Protein 5OVU (pdb70)

Sequence (371 aa):
TTCVVVRKGDEVAIGADALVTFGDTRLSRERNQKVIPVGDSFVGLAGTTAHFPVMRSLLTGMGEECRLHTRDDVFRTFLKVHEKLKNEYFINTKEDEDDPYEESSQIVCLIANSGGIFGVYSYREVFSFDRFWGIGSGRNYALGAMHAVYDRTDLDAGAIARIGVEAGIEFDKSSAAPIDVHTVRLQTTCVVVRKGDEVAIGADALVTFGDTRLSRANQKVIPVGDSFVGLAGTTAHFPVMRSLLTGMGEECRLHTRDDVFRTFLKVHEKLKNEYFINTKEDEDDPYESSQIVCLIANSGGIFGVYSYREVFSFDRFWGIGSGRNYALGAMHAVYDRTDLDAGAIARIGVEAGIEFDKSSAAPIDVHTVRLQ

Solvent-accessible surface area: 18346 Å² total; per-residue (Å²): 26,0,0,0,0,0,86,47,72,110,40,0,0,1,0,0,0,25,23,5,36,118,61,158,99,148,44,96,152,106,116,20,52,2,2,0,62,7,79,98,3,37,0,0,6,21,56,65,21,57,132,14,89,46,16,76,64,6,0,68,63,18,48,151,76,15,143,4,63,71,104,72,34,0,68,142,6,0,67,93,0,27,83,37,4,110,87,96,72,169,66,110,24,156,59,82,160,129,79,101,140,71,84,98,60,29,10,0,2,0,0,0,25,33,1,0,6,6,3,42,3,31,57,73,9,116,66,40,125,90,20,79,0,6,31,69,0,47,44,30,0,2,0,0,0,48,27,0,24,115,66,144,102,20,77,0,10,34,0,0,105,33,0,0,72,0,0,44,99,48,18,196,51,6,19,59,99,37,26,34,52,70,31,70,36,128,26,0,0,0,0,0,85,49,71,87,38,0,0,1,0,0,0,25,24,5,37,118,62,156,100,142,46,96,145,149,73,68,2,9,0,78,8,81,96,2,40,0,0,4,20,55,66,22,57,135,13,88,49,15,79,65,6,0,68,63,17,48,151,77,15,144,3,64,70,105,71,34,0,63,141,7,0,68,86,0,36,99,39,4,113,92,91,76,172,67,110,25,154,58,82,161,130,78,101,137,70,82,99,60,28,8,1,2,0,0,0,26,34,1,0,6,6,4,40,3,31,58,73,10,115,66,38,127,91,20,81,0,5,31,71,0,48,44,30,0,3,0,0,0,47,28,0,25,114,64,142,102,20,79,0,9,34,0,0,104,32,0,0,72,0,0,42,99,49,17,196,51,7,18,59,99,37,34,33,67,68,30,175,29,126

Organism: Cupriavidus metallidurans (strain ATCC 43123 / DSM 2839 / NBRC 102507 / CH34) (NCBI:txid266264)

Nearest PDB structures (foldseek):
  5ovu-assembly1_A  TM=1.005E+00  e=1.523E-40  Cupriavidus metallidurans
  5ovu-assembly1_B  TM=1.005E+00  e=1.021E-39  Cupriavidus metallidurans
  5ovt-assembly1_A  TM=9.001E-01  e=5.390E-18  Thiobacillus denitrificans
  5ovs-assembly1_J  TM=8.889E-01  e=6.889E-18  Thiobacillus denitrificans
  4g4e-assembly1_A  TM=7.510E-01  e=6.420E-10  Escherichia coli K-12

B-factor: mean 35.21, std 7.1, range [22.45, 69.29]

Foldseek 3Di:
DKWKWFDDDQKIKIKAFAWAADPPHTDDDPDRQQWADQPQKIKGFDDHPVPRPVVNCLRNVCHPQQDDLDQVSNQVNLVVVQVCCCPPVVDHQDDDPPDDDDLVQWTIWMDELSAIWTDGSSHDIDGDDGMAIHDDLGVQLVVQLVVCVPPPPDDNQRSRCSSLVRSCVPPPSGHDDMDMDMYGHD/DKWKWFDDDQKIKIKAFQWAADPPHTDDDPNQQWADQPQKIKGFDDHPVPRPVVNCLRNVCHPQQDDLDQVSNQVNLVVVQVCCCPPVVDHQDDDPPDDDDLRQWTIWMDELSAIWTDGSSHDIDGDDGMAIHDDLGVQLVVQLVVCVPPPPDDNQRSRCSSLVRSCVPPPSGHDDMDMDMYGHD

Radius of gyration: 23.6 Å; Cα contacts (8 Å, |Δi|>4): 826; chains: 2; bounding box: 42×42×74 Å

Secondary structure (DSSP, 8-state):
--EEEEEETTEEEEEE----EETTEE------SSEEEETTEEEEE-S-GGGHHHHHHHHHHHGGG---SSHHHHHHHHHHHHHHHHHTS-------TT----GGGEEEEEEETTEEEEEETTTEEEEESSEEEESTTHHHHHHHHHHHTT-TT--HHHHHHHHHHHHHHH-TT--SPPEEEEEE--/--EEEEEETTEEEEEE----EETTEE------SEEEETTEEEEE-S-GGGHHHHHHHHHHHGGG---SSHHHHHHHHHHHHHHHHHTS-------TT----GGGEEEEEEETTEEEEEETTTEEEEESSEEEESTTHHHHHHHHHHHTT-TT--HHHHHHHHHHHHHHH-TT--SPPEEEEEE--

Structure (mmCIF, N/CA/C/O backbone):
data_5OVU
#
_entry.id   5OVU
#
_cell.length_a   96.496
_cell.length_b   96.496
_cell.length_c   75.894
_cell.angle_alpha   90.00
_cell.angle_beta   90.00
_cell.angle_gamma   120.00
#
_symmetry.space_group_name_H-M   'P 6'
#
loop_
_entity.id
_entity.type
_entity.pdbx_description
1 polymer 'BETA-PROTEOBACTERIA PROTEASOME HOMOLOGUE'
2 non-polymer 'MALONATE ION'
3 water water
#
loop_
_atom_site.group_PDB
_atom_site.id
_atom_site.type_symbol
_atom_site.label_atom_id
_atom_site.label_alt_id
_atom_site.label_comp_id
_atom_site.label_asym_id
_atom_site.label_entity_id
_atom_site.label_seq_id
_atom_site.pdbx_PDB_ins_code
_atom_site.Cartn_x
_atom_site.Cartn_y
_atom_site.Cartn_z
_atom_site.occupancy
_atom_site.B_iso_or_equiv
_atom_site.auth_seq_id
_atom_site.auth_comp_id
_atom_site.auth_asym_id
_atom_site.auth_atom_id
_atom_site.pdbx_PDB_model_num
ATOM 1 N N . THR A 1 1 ? -12.324 -26.356 -10.167 1.00 30.14 1 THR A N 1
ATOM 2 C CA . THR A 1 1 ? -13.243 -26.957 -9.152 1.00 29.47 1 THR A CA 1
ATOM 3 C C . THR A 1 1 ? -14.707 -26.791 -9.558 1.00 28.56 1 THR A C 1
ATOM 4 O O . THR A 1 1 ? -15.101 -25.755 -10.102 1.00 28.30 1 THR A O 1
ATOM 8 N N . THR A 1 2 ? -15.495 -27.833 -9.304 1.00 27.78 2 THR A N 1
ATOM 9 C CA . THR A 1 2 ? -16.948 -27.753 -9.340 1.00 26.93 2 THR A CA 1
ATOM 10 C C . THR A 1 2 ? -17.467 -28.355 -8.039 1.00 26.87 2 THR A C 1
ATOM 11 O O . THR A 1 2 ? -17.293 -29.550 -7.796 1.00 27.81 2 THR A O 1
ATOM 15 N N . CYS A 1 3 ? -18.060 -27.513 -7.194 1.00 26.06 3 CYS A N 1
ATOM 16 C CA . CYS A 1 3 ? -18.687 -27.952 -5.951 1.00 26.05 3 CYS A CA 1
ATOM 17 C C . CYS A 1 3 ? -20.112 -27.417 -5.917 1.00 25.57 3 CYS A C 1
ATOM 18 O O . CYS A 1 3 ? -20.338 -26.238 -6.201 1.00 25.02 3 CYS A O 1
ATOM 21 N N . VAL A 1 4 ? -21.065 -28.281 -5.570 1.00 25.52 4 VAL A N 1
ATOM 22 C CA . VAL A 1 4 ? -22.479 -27.901 -5.525 1.00 25.30 4 VAL A CA 1
ATOM 23 C C . VAL A 1 4 ? -23.146 -28.363 -4.235 1.00 25.57 4 VAL A C 1
ATOM 24 O O . VAL A 1 4 ? -22.678 -29.295 -3.581 1.00 26.26 4 VAL A O 1
ATOM 28 N N . VAL A 1 5 ? -24.233 -27.688 -3.876 1.00 25.10 5 VAL A N 1
ATOM 29 C CA . VAL A 1 5 ? -25.105 -28.120 -2.792 1.00 25.95 5 VAL A CA 1
ATOM 30 C C . VAL A 1 5 ? -26.535 -28.131 -3.316 1.00 26.29 5 VAL A C 1
ATOM 31 O O . VAL A 1 5 ? -26.895 -27.309 -4.161 1.00 26.12 5 VAL A O 1
ATOM 35 N N . VAL A 1 6 ? -27.335 -29.075 -2.833 1.00 27.41 6 VAL A N 1
ATOM 36 C CA . VAL A 1 6 ? -28.714 -29.231 -3.292 1.00 28.12 6 VAL A CA 1
ATOM 37 C C . VAL A 1 6 ? -29.626 -29.496 -2.105 1.00 29.45 6 VAL A C 1
ATOM 38 O O . VAL A 1 6 ?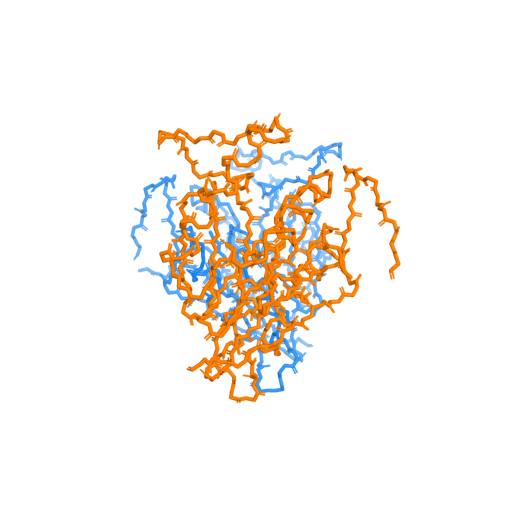 -29.214 -30.123 -1.126 1.00 30.05 6 VAL A O 1
ATOM 42 N N . ARG A 1 7 ? -30.858 -29.000 -2.198 1.00 29.99 7 ARG A N 1
ATOM 43 C CA . ARG A 1 7 ? -31.894 -29.268 -1.211 1.00 31.40 7 ARG A CA 1
ATOM 44 C C . ARG A 1 7 ? -33.188 -29.608 -1.942 1.00 31.92 7 ARG A C 1
ATOM 45 O O . ARG A 1 7 ? -33.621 -28.863 -2.820 1.00 31.50 7 ARG A O 1
ATOM 53 N N . LYS A 1 8 ? -33.791 -30.736 -1.581 1.00 32.93 8 LYS A N 1
ATOM 54 C CA . LYS A 1 8 ? -35.047 -31.171 -2.186 1.00 33.87 8 LYS A CA 1
ATOM 55 C C . LYS A 1 8 ? -35.744 -32.174 -1.274 1.00 35.49 8 LYS A C 1
ATOM 56 O O . LYS A 1 8 ? -35.165 -33.201 -0.921 1.00 36.12 8 LYS A O 1
ATOM 62 N N . GLY A 1 9 ? -36.983 -31.868 -0.893 1.00 36.65 9 GLY A N 1
ATOM 63 C CA . GLY A 1 9 ? -37.773 -32.745 -0.028 1.00 38.16 9 GLY A CA 1
ATOM 64 C C . GLY A 1 9 ? -37.237 -32.760 1.392 1.00 38.69 9 GLY A C 1
ATOM 65 O O . GLY A 1 9 ? -37.095 -31.710 2.019 1.00 38.14 9 GLY A O 1
ATOM 66 N N . ASP A 1 10 ? -36.920 -33.954 1.888 1.00 39.78 10 ASP A N 1
ATOM 67 C CA . ASP A 1 10 ? -36.379 -34.124 3.242 1.00 40.76 10 ASP A CA 1
ATOM 68 C C . ASP A 1 10 ? -34.862 -34.392 3.249 1.00 39.83 10 ASP A C 1
ATOM 69 O O . ASP A 1 10 ? -34.311 -34.821 4.264 1.00 40.05 10 ASP A O 1
ATOM 74 N N . GLU A 1 11 ? -34.197 -34.118 2.127 1.00 38.60 11 GLU A N 1
ATOM 75 C CA . GLU A 1 11 ? -32.778 -34.437 1.956 1.00 38.07 11 GLU A CA 1
ATOM 76 C C . GLU A 1 11 ? -32.001 -33.249 1.399 1.00 35.59 11 GLU A C 1
ATOM 77 O O . GLU A 1 11 ? -32.531 -32.464 0.616 1.00 34.69 11 GLU A O 1
ATOM 83 N N . VAL A 1 12 ? -30.743 -33.125 1.815 1.00 34.34 12 VAL A N 1
ATOM 84 C CA . VAL A 1 12 ? -29.795 -32.219 1.162 1.00 32.60 12 VAL A CA 1
ATOM 85 C C . VAL A 1 12 ? -28.603 -33.023 0.662 1.00 31.96 12 VAL A C 1
ATOM 86 O O . VAL A 1 12 ? -28.363 -34.140 1.119 1.00 32.24 12 VAL A O 1
ATOM 90 N N . ALA A 1 13 ? -27.858 -32.448 -0.275 1.00 30.95 13 ALA A N 1
ATOM 91 C CA . ALA A 1 13 ? -26.672 -33.099 -0.810 1.00 30.44 13 ALA A CA 1
ATOM 92 C C . ALA A 1 13 ? -25.566 -32.089 -1.078 1.00 29.49 13 ALA A C 1
ATOM 93 O O . ALA A 1 13 ? -25.835 -30.919 -1.349 1.00 28.82 13 ALA A O 1
ATOM 95 N N . ILE A 1 14 ? -24.323 -32.556 -0.989 1.00 29.47 14 ILE A N 1
ATOM 96 C CA . ILE A 1 14 ? -23.162 -31.779 -1.409 1.00 28.97 14 ILE A CA 1
ATOM 97 C C . ILE A 1 14 ? -22.343 -32.629 -2.379 1.00 28.91 14 ILE A C 1
ATOM 98 O O . ILE A 1 14 ? -22.113 -33.813 -2.133 1.00 29.43 14 ILE A O 1
ATOM 103 N N . GLY A 1 15 ? -21.930 -32.024 -3.489 1.00 28.26 15 GLY A N 1
ATOM 104 C CA . GLY A 1 15 ? -21.171 -32.724 -4.524 1.00 28.24 15 GLY A CA 1
ATOM 105 C C . GLY A 1 15 ? -19.928 -31.951 -4.919 1.00 27.57 15 GLY A C 1
ATOM 106 O O . GLY A 1 15 ? -19.956 -30.725 -4.976 1.00 26.82 15 GLY A O 1
ATOM 107 N N . ALA A 1 16 ? -18.841 -32.670 -5.196 1.00 27.96 16 ALA A N 1
ATOM 108 C CA . ALA A 1 16 ? -17.581 -32.053 -5.610 1.00 27.92 16 ALA A CA 1
ATOM 109 C C . ALA A 1 16 ? -16.781 -32.943 -6.558 1.00 28.45 16 ALA A C 1
ATOM 110 O O . ALA A 1 16 ? -16.917 -34.169 -6.539 1.00 29.31 16 ALA A O 1
ATOM 112 N N . ASP A 1 17 ? -15.950 -32.311 -7.385 1.00 28.18 17 ASP A N 1
ATOM 113 C CA . ASP A 1 17 ? -14.998 -33.027 -8.234 1.00 28.81 17 ASP A CA 1
ATOM 114 C C . ASP A 1 17 ? -13.732 -33.335 -7.427 1.00 29.23 17 ASP A C 1
ATOM 115 O O . ASP A 1 17 ? -13.649 -32.999 -6.241 1.00 29.08 17 ASP A O 1
ATOM 120 N N . ALA A 1 18 ? -12.749 -33.965 -8.066 1.00 30.12 18 ALA A N 1
ATOM 121 C CA . ALA A 1 18 ? -11.546 -34.429 -7.363 1.00 30.81 18 ALA A CA 1
ATOM 122 C C . ALA A 1 18 ? -10.236 -33.739 -7.751 1.00 31.02 18 ALA A C 1
ATOM 123 O O . ALA A 1 18 ? -9.216 -33.974 -7.105 1.00 31.54 18 ALA A O 1
ATOM 125 N N . LEU A 1 19 ? -10.246 -32.898 -8.785 1.00 30.90 19 LEU A N 1
ATOM 126 C CA . LEU A 1 19 ? -9.000 -32.323 -9.296 1.00 31.68 19 LEU A CA 1
ATOM 127 C C . LEU A 1 19 ? -8.337 -31.393 -8.277 1.00 31.55 19 LEU A C 1
ATOM 128 O O . LEU A 1 19 ? -8.975 -30.481 -7.751 1.00 30.38 19 LEU A O 1
ATOM 133 N N . VAL A 1 20 ? -7.058 -31.643 -8.002 1.00 32.30 20 VAL A N 1
ATOM 134 C CA . VAL A 1 20 ? -6.254 -30.770 -7.143 1.00 32.43 20 VAL A CA 1
ATOM 135 C C . VAL A 1 20 ? -4.925 -30.470 -7.832 1.00 33.42 20 VAL A C 1
ATOM 136 O O . VAL A 1 20 ? -4.287 -31.367 -8.394 1.00 33.73 20 VAL A O 1
ATOM 140 N N . THR A 1 21 ? -4.528 -29.199 -7.807 1.00 33.25 21 THR A N 1
ATOM 141 C CA . THR A 1 21 ? -3.336 -28.746 -8.515 1.00 34.27 21 THR A CA 1
ATOM 142 C C . THR A 1 21 ? -2.532 -27.752 -7.682 1.00 34.41 21 THR A C 1
ATOM 143 O O . THR A 1 21 ? -3.083 -27.044 -6.843 1.00 33.66 21 THR A O 1
ATOM 147 N N . PHE A 1 22 ? -1.224 -27.728 -7.910 1.00 35.72 22 PHE A N 1
ATOM 148 C CA . PHE A 1 22 ? -0.380 -26.618 -7.486 1.00 36.40 22 PHE A CA 1
ATOM 149 C C . PHE A 1 22 ? -0.174 -25.760 -8.725 1.00 36.71 22 PHE A C 1
ATOM 150 O O . PHE A 1 22 ? 0.706 -26.037 -9.534 1.00 37.75 22 PHE A O 1
ATOM 158 N N . GLY A 1 23 ? -1.014 -24.741 -8.885 1.00 36.26 23 GLY A N 1
ATOM 159 C CA . GLY A 1 23 ? -1.001 -23.918 -10.089 1.00 36.77 23 GLY A CA 1
ATOM 160 C C . GLY A 1 23 ? -1.526 -24.702 -11.276 1.00 37.08 23 GLY A C 1
ATOM 161 O O . GLY A 1 23 ? -2.628 -25.250 -11.222 1.00 36.46 23 GLY A O 1
ATOM 162 N N . ASP A 1 24 ? -0.732 -24.765 -12.342 1.00 38.78 24 ASP A N 1
ATOM 163 C CA . ASP A 1 24 ? -1.093 -25.520 -13.546 1.00 39.76 24 ASP A CA 1
ATOM 164 C C . ASP A 1 24 ? -0.676 -26.993 -13.486 1.00 39.99 24 ASP A C 1
ATOM 165 O O . ASP A 1 24 ? -1.088 -27.776 -14.340 1.00 40.83 24 ASP A O 1
ATOM 170 N N . THR A 1 25 ? 0.140 -27.366 -12.498 1.00 39.69 25 THR A N 1
ATOM 171 C CA . THR A 1 25 ? 0.647 -28.737 -12.382 1.00 39.84 25 THR A CA 1
ATOM 172 C C . THR A 1 25 ? -0.275 -29.590 -11.512 1.00 39.05 25 THR A C 1
ATOM 173 O O . THR A 1 25 ? -0.500 -29.274 -10.345 1.00 37.60 25 THR A O 1
ATOM 177 N N . ARG A 1 26 ? -0.801 -30.669 -12.087 1.00 39.81 26 ARG A N 1
ATOM 178 C CA . ARG A 1 26 ? -1.703 -31.574 -11.366 1.00 40.54 26 ARG A CA 1
ATOM 179 C C . ARG A 1 26 ? -0.981 -32.378 -10.281 1.00 41.32 26 ARG A C 1
ATOM 180 O O . ARG A 1 26 ? 0.155 -32.815 -10.467 1.00 42.01 26 ARG A O 1
ATOM 188 N N . LEU A 1 27 ? -1.670 -32.563 -9.156 1.00 41.27 27 LEU A N 1
ATOM 189 C CA . LEU A 1 27 ? -1.190 -33.368 -8.038 1.00 42.40 27 LEU A CA 1
ATOM 190 C C . LEU A 1 27 ? -2.048 -34.631 -7.935 1.00 43.27 27 LEU A C 1
ATOM 191 O O . LEU A 1 27 ? -3.264 -34.540 -7.766 1.00 41.46 27 LEU A O 1
ATOM 196 N N . SER A 1 28 ? -1.415 -35.799 -8.045 1.00 45.99 28 SER A N 1
ATOM 197 C CA . SER A 1 28 ? -2.114 -37.082 -7.901 1.00 47.44 28 SER A CA 1
ATOM 198 C C . SER A 1 28 ? -2.266 -37.433 -6.421 1.00 48.65 28 SER A C 1
ATOM 199 O O . SER A 1 28 ? -1.337 -37.240 -5.635 1.00 49.18 28 SER A O 1
ATOM 202 N N . ARG A 1 29 ? -3.441 -37.939 -6.049 1.00 49.75 29 ARG A N 1
ATOM 203 C CA . ARG A 1 29 ? -3.759 -38.232 -4.648 1.00 50.62 29 ARG A CA 1
ATOM 204 C C . ARG A 1 29 ? -4.349 -39.631 -4.465 1.00 51.96 29 ARG A C 1
ATOM 205 O O . ARG A 1 29 ? -4.642 -40.327 -5.436 1.00 52.98 29 ARG A O 1
ATOM 213 N N . GLU A 1 32 ? -5.946 -41.963 -1.828 1.00 58.04 32 GLU A N 1
ATOM 214 C CA . GLU A 1 32 ? -6.510 -40.952 -0.941 1.00 57.12 32 GLU A CA 1
ATOM 215 C C . GLU A 1 32 ? -7.932 -40.562 -1.356 1.00 55.76 32 GLU A C 1
ATOM 216 O O . GLU A 1 32 ? -8.289 -40.630 -2.533 1.00 55.59 32 GLU A O 1
ATOM 218 N N . ARG A 1 33 ? -8.731 -40.152 -0.373 1.00 54.56 33 ARG A N 1
ATOM 219 C CA . ARG A 1 33 ? -10.108 -39.716 -0.598 1.00 52.58 33 ARG A CA 1
ATOM 220 C C . ARG A 1 33 ? -10.123 -38.248 -1.067 1.00 50.26 33 ARG A C 1
ATOM 221 O O . ARG A 1 33 ? -9.089 -37.571 -1.031 1.00 49.55 33 ARG A O 1
ATOM 229 N N . ASN A 1 34 ? -11.277 -37.779 -1.544 1.00 47.97 34 ASN A N 1
ATOM 230 C CA . ASN A 1 34 ? -11.466 -36.379 -1.945 1.00 45.84 34 ASN A CA 1
ATOM 231 C C . ASN A 1 34 ? -10.900 -35.388 -0.926 1.00 44.60 34 ASN A C 1
ATOM 232 O O . ASN A 1 34 ? -11.212 -35.461 0.264 1.00 44.75 34 ASN A O 1
ATOM 237 N N . GLN A 1 35 ? -10.078 -34.460 -1.408 1.00 43.19 35 GLN A N 1
ATOM 238 C CA . GLN A 1 35 ? -9.379 -33.510 -0.544 1.00 42.62 35 GLN A CA 1
ATOM 239 C C . GLN A 1 35 ? -10.180 -32.243 -0.241 1.00 40.72 35 GLN A C 1
ATOM 240 O O . GLN A 1 35 ? -10.004 -31.649 0.820 1.00 41.18 35 GLN A O 1
ATOM 246 N N . LYS A 1 36 ? -11.059 -31.833 -1.152 1.00 38.76 36 LYS A N 1
ATOM 247 C CA . LYS A 1 36 ? -11.754 -30.543 -1.015 1.00 37.54 36 LYS A CA 1
ATOM 248 C C . LYS A 1 36 ? -13.108 -30.593 -0.292 1.00 37.28 36 LYS A C 1
ATOM 249 O O . LYS A 1 36 ? -13.688 -29.540 -0.019 1.00 36.27 36 LYS A O 1
ATOM 255 N N . VAL A 1 37 ? -13.611 -31.791 0.010 1.00 37.86 37 VAL A N 1
ATOM 256 C CA . VAL A 1 37 ? -14.830 -31.933 0.815 1.00 38.24 37 VAL A CA 1
ATOM 257 C C . VAL A 1 37 ? -14.473 -32.511 2.184 1.00 39.22 37 VAL A C 1
ATOM 258 O O . VAL A 1 37 ? -13.901 -33.597 2.276 1.00 40.57 37 VAL A O 1
ATOM 262 N N . ILE A 1 38 ? -14.828 -31.781 3.240 1.00 38.99 38 ILE A N 1
ATOM 263 C CA . ILE A 1 38 ? -14.396 -32.104 4.598 1.00 40.02 38 ILE A CA 1
ATOM 264 C C . ILE A 1 38 ? -15.596 -32.416 5.488 1.00 39.96 38 ILE A C 1
ATOM 265 O O . ILE A 1 38 ? -16.545 -31.635 5.530 1.00 39.39 38 ILE A O 1
ATOM 270 N N . PRO A 1 39 ? -15.557 -33.555 6.208 1.00 40.70 39 PRO A N 1
ATOM 271 C CA . PRO A 1 39 ? -16.542 -33.771 7.265 1.00 41.03 39 PRO A CA 1
ATOM 272 C C . PRO A 1 39 ? -16.174 -32.983 8.526 1.00 40.96 39 PRO A C 1
ATOM 273 O O . PRO A 1 39 ? -15.076 -33.149 9.061 1.00 41.26 39 PRO A O 1
ATOM 277 N N . VAL A 1 40 ? -17.082 -32.118 8.970 1.00 40.35 40 VAL A N 1
ATOM 278 C CA . VAL A 1 40 ? -16.884 -31.296 10.164 1.00 40.23 40 VAL A CA 1
ATOM 279 C C . VAL A 1 40 ? -18.047 -31.561 11.112 1.00 40.87 40 VAL A C 1
ATOM 280 O O . VAL A 1 40 ? -19.122 -30.973 10.969 1.00 40.51 40 VAL A O 1
ATOM 284 N N . GLY A 1 41 ? -17.829 -32.452 12.074 1.00 42.01 41 GLY A N 1
ATOM 285 C CA . GLY A 1 41 ? -18.909 -32.934 12.928 1.00 42.83 41 GLY A CA 1
ATOM 286 C C . GLY A 1 41 ? -19.863 -33.767 12.094 1.00 42.34 41 GLY A C 1
ATOM 287 O O . GLY A 1 41 ? -19.465 -34.787 11.534 1.00 42.43 41 GLY A O 1
ATOM 288 N N . ASP A 1 42 ? -21.115 -33.322 11.995 1.00 41.82 42 ASP A N 1
ATOM 289 C CA . ASP A 1 42 ? -22.117 -33.987 11.151 1.00 41.44 42 ASP A CA 1
ATOM 290 C C . ASP A 1 42 ? -22.513 -33.130 9.939 1.00 39.41 42 ASP A C 1
ATOM 291 O O . ASP A 1 42 ? -23.560 -33.356 9.324 1.00 38.88 42 ASP A O 1
ATOM 296 N N . SER A 1 43 ? -21.667 -32.153 9.606 1.00 37.64 43 SER A N 1
ATOM 297 C CA . SER A 1 43 ? -21.817 -31.354 8.395 1.00 36.00 43 SER A CA 1
ATOM 298 C C . SER A 1 43 ? -20.750 -31.749 7.382 1.00 35.01 43 SER A C 1
ATOM 299 O O . SER A 1 43 ? -19.769 -32.413 7.726 1.00 35.49 43 SER A O 1
ATOM 302 N N . PHE A 1 44 ? -20.947 -31.335 6.133 1.00 33.42 44 PHE A N 1
ATOM 303 C CA . PHE A 1 44 ? -19.935 -31.483 5.094 1.00 32.46 44 PHE A CA 1
ATOM 304 C C . PHE A 1 44 ? -19.617 -30.105 4.512 1.00 31.28 44 PHE A C 1
ATOM 305 O O . PHE A 1 44 ? -20.530 -29.351 4.176 1.00 30.65 44 PHE A O 1
ATOM 313 N N . VAL A 1 45 ? -18.328 -29.781 4.409 1.00 30.53 45 VAL A N 1
ATOM 314 C CA . VAL A 1 45 ? -17.881 -28.463 3.945 1.00 29.78 45 VAL A CA 1
ATOM 315 C C . VAL A 1 45 ? -17.015 -28.617 2.696 1.00 29.32 45 VAL A C 1
ATOM 316 O O . VAL A 1 45 ? -16.036 -29.367 2.709 1.00 29.92 45 VAL A O 1
ATOM 320 N N . GLY A 1 46 ? -17.381 -27.912 1.625 1.00 28.31 46 GLY A N 1
ATOM 321 C CA . GLY A 1 46 ? -16.643 -27.960 0.360 1.00 27.92 46 GLY A CA 1
ATOM 322 C C . GLY A 1 46 ? -15.836 -26.693 0.156 1.00 27.66 46 GLY A C 1
ATOM 323 O O . GLY A 1 46 ? -16.403 -25.610 0.092 1.00 27.43 46 GLY A O 1
ATOM 324 N N . LEU A 1 47 ? -14.517 -26.827 0.039 1.00 28.36 47 LEU A N 1
ATOM 325 C CA . LEU A 1 47 ? -13.614 -25.668 0.027 1.00 28.39 47 LEU A CA 1
ATOM 326 C C . LEU A 1 47 ? -13.379 -25.085 -1.361 1.00 28.25 47 LEU A C 1
ATOM 327 O O . LEU A 1 47 ? -13.024 -25.804 -2.296 1.00 28.55 47 LEU A O 1
ATOM 332 N N . ALA A 1 48 ? -13.557 -23.769 -1.474 1.00 28.14 48 ALA A N 1
ATOM 333 C CA . ALA A 1 48 ? -13.243 -23.035 -2.697 1.00 27.87 48 ALA A CA 1
ATOM 334 C C . ALA A 1 48 ? -11.757 -22.677 -2.722 1.00 28.21 48 ALA A C 1
ATOM 335 O O . ALA A 1 48 ? -11.078 -22.754 -1.700 1.00 28.68 48 ALA A O 1
ATOM 337 N N . GLY A 1 49 ? -11.262 -22.290 -3.893 1.00 28.21 49 GLY A N 1
ATOM 338 C CA . GLY A 1 49 ? -9.909 -21.751 -4.027 1.00 28.94 49 GLY A CA 1
ATOM 339 C C . GLY A 1 49 ? -8.808 -22.783 -4.206 1.00 29.79 49 GLY A C 1
ATOM 340 O O . GLY A 1 49 ? -9.069 -23.980 -4.367 1.00 29.77 49 GLY A O 1
ATOM 341 N N . THR A 1 50 ? -7.570 -22.297 -4.166 1.00 30.24 50 THR A N 1
ATOM 342 C CA . THR A 1 50 ? -6.386 -23.102 -4.469 1.00 31.03 50 THR A CA 1
ATOM 343 C C . THR A 1 50 ? -6.116 -24.216 -3.452 1.00 31.07 50 THR A C 1
ATOM 344 O O . THR A 1 50 ? -6.357 -24.051 -2.254 1.00 30.59 50 THR A O 1
ATOM 348 N N . THR A 1 51 ? -5.596 -25.341 -3.948 1.00 31.24 51 THR A N 1
ATOM 349 C CA . THR A 1 51 ? -5.221 -26.484 -3.108 1.00 31.70 51 THR A CA 1
ATOM 350 C C . THR A 1 51 ? -4.195 -26.102 -2.039 1.00 32.09 51 THR A C 1
ATOM 351 O O . THR A 1 51 ? -4.203 -26.662 -0.940 1.00 32.08 51 THR A O 1
ATOM 355 N N . ALA A 1 52 ? -3.326 -25.143 -2.364 1.00 31.91 52 ALA A N 1
ATOM 356 C CA . ALA A 1 52 ? -2.281 -24.682 -1.452 1.00 32.41 52 ALA A CA 1
ATOM 357 C C . ALA A 1 52 ? -2.799 -24.202 -0.090 1.00 32.13 52 ALA A C 1
ATOM 358 O O . ALA A 1 52 ? -2.075 -24.287 0.896 1.00 32.81 52 ALA A O 1
ATOM 360 N N . HIS A 1 53 ? -4.037 -23.709 -0.031 1.00 31.39 53 HIS A N 1
ATOM 361 C CA . HIS A 1 53 ? -4.617 -23.220 1.228 1.00 31.42 53 HIS A CA 1
ATOM 362 C C . HIS A 1 53 ? -5.558 -24.206 1.946 1.00 30.85 53 HIS A C 1
ATOM 363 O O . HIS A 1 53 ? -6.186 -23.848 2.943 1.00 30.70 53 HIS A O 1
ATOM 370 N N . PHE A 1 54 ? -5.641 -25.442 1.459 1.00 30.69 54 PHE A N 1
ATOM 371 C CA . PHE A 1 54 ? -6.509 -26.463 2.068 1.00 30.47 54 PHE A CA 1
ATOM 372 C C . PHE A 1 54 ? -6.050 -26.947 3.456 1.00 30.98 54 PHE A C 1
ATOM 373 O O . PHE A 1 54 ? -6.880 -27.084 4.354 1.00 30.91 54 PHE A O 1
ATOM 381 N N . PRO A 1 55 ? -4.740 -27.215 3.640 1.00 31.88 55 PRO A N 1
ATOM 382 C CA . PRO A 1 55 ? -4.298 -27.837 4.902 1.00 32.87 55 PRO A CA 1
ATOM 383 C C . PRO A 1 55 ? -4.648 -27.073 6.187 1.00 32.98 55 PRO A C 1
ATOM 384 O O . PRO A 1 55 ? -5.094 -27.688 7.157 1.00 33.50 55 PRO A O 1
ATOM 388 N N . VAL A 1 56 ? -4.451 -25.757 6.195 1.00 32.38 56 VAL A N 1
ATOM 389 C CA . VAL A 1 56 ? -4.788 -24.948 7.369 1.00 32.79 56 VAL A CA 1
ATOM 390 C C . VAL A 1 56 ? -6.300 -24.965 7.628 1.00 32.22 56 VAL A C 1
ATOM 391 O O . VAL A 1 56 ? -6.730 -25.143 8.766 1.00 32.36 56 VAL A O 1
ATOM 395 N N . MET A 1 57 ? -7.095 -24.795 6.573 1.00 31.92 57 MET A N 1
ATOM 396 C CA . MET A 1 57 ? -8.557 -24.804 6.693 1.00 32.12 57 MET A CA 1
ATOM 397 C C . MET A 1 57 ? -9.106 -26.142 7.195 1.00 32.60 57 MET A C 1
ATOM 398 O O . MET A 1 57 ? -10.004 -26.164 8.038 1.00 32.41 57 MET A O 1
ATOM 403 N N . ARG A 1 58 ? -8.571 -27.247 6.679 1.00 32.94 58 ARG A N 1
ATOM 404 C CA . ARG A 1 58 ? -8.961 -28.581 7.139 1.00 34.11 58 ARG A CA 1
ATOM 405 C C . ARG A 1 58 ? -8.603 -28.765 8.610 1.00 34.92 58 ARG A C 1
ATOM 406 O O . ARG A 1 58 ? -9.408 -29.277 9.390 1.00 35.03 58 ARG A O 1
ATOM 414 N N . SER A 1 59 ? -7.388 -28.354 8.971 1.00 35.06 59 SER A N 1
ATOM 415 C CA . SER A 1 59 ? -6.885 -28.480 10.339 1.00 36.13 59 SER A CA 1
ATOM 416 C C . SER A 1 59 ? -7.683 -27.633 11.337 1.00 36.10 59 SER A C 1
ATOM 417 O O . SER A 1 59 ? -7.928 -28.058 12.466 1.00 36.73 59 SER A O 1
ATOM 420 N N . LEU A 1 60 ? -8.085 -26.441 10.907 1.00 35.47 60 LEU A N 1
ATOM 421 C CA . LEU A 1 60 ? -8.822 -25.504 11.754 1.00 35.65 60 LEU A CA 1
ATOM 422 C C . LEU A 1 60 ? -10.253 -25.984 12.011 1.00 35.62 60 LEU A C 1
ATOM 423 O O . LEU A 1 60 ? -10.693 -26.060 13.158 1.00 36.37 60 LEU A O 1
ATOM 428 N N . LEU A 1 61 ? -10.970 -26.307 10.939 1.00 34.92 61 LEU A N 1
ATOM 429 C CA . LEU A 1 61 ? -12.379 -26.694 11.036 1.00 35.50 61 LEU A CA 1
ATOM 430 C C . LEU A 1 61 ? -12.595 -28.020 11.769 1.00 37.21 61 LEU A C 1
ATOM 431 O O . LEU A 1 61 ? -13.522 -28.138 12.571 1.00 37.62 61 LEU A O 1
ATOM 436 N N . THR A 1 62 ? -11.749 -29.011 11.488 1.00 38.49 62 THR A N 1
ATOM 437 C CA . THR A 1 62 ? -11.871 -30.334 12.114 1.00 40.32 62 THR A CA 1
ATOM 438 C C . THR A 1 62 ? -11.397 -30.334 13.572 1.00 42.08 62 THR A C 1
ATOM 439 O O . THR A 1 62 ? -11.823 -31.173 14.363 1.00 43.09 62 THR A O 1
ATOM 443 N N . GLY A 1 63 ? -10.521 -29.393 13.920 1.00 42.91 63 GLY A N 1
ATOM 444 C CA . GLY A 1 63 ? -10.027 -29.255 15.288 1.00 45.18 63 GLY A CA 1
ATOM 445 C C . GLY A 1 63 ? -10.984 -28.542 16.228 1.00 46.79 63 GLY A C 1
ATOM 446 O O . GLY A 1 63 ? -10.921 -28.739 17.441 1.00 48.13 63 GLY A O 1
ATOM 447 N N . MET A 1 64 ? -11.864 -27.707 15.674 1.00 47.50 64 MET A N 1
ATOM 448 C CA . MET A 1 64 ? -12.816 -26.928 16.474 1.00 49.04 64 MET A CA 1
ATOM 449 C C . MET A 1 64 ? -13.745 -27.814 17.298 1.00 50.96 64 MET A C 1
ATOM 450 O O . MET A 1 64 ? -13.854 -27.647 18.511 1.00 52.59 64 MET A O 1
ATOM 455 N N . GLY A 1 65 ? -14.421 -28.743 16.630 1.00 51.73 65 GLY A N 1
ATOM 456 C CA . GLY A 1 65 ? -15.302 -29.691 17.308 1.00 53.67 65 GLY A CA 1
ATOM 457 C C . GLY A 1 65 ? -16.636 -29.087 17.705 1.00 54.45 65 GLY A C 1
ATOM 458 O O . GLY A 1 65 ? -17.485 -28.832 16.850 1.00 53.87 65 GLY A O 1
ATOM 459 N N . GLU A 1 66 ? -16.814 -28.853 19.004 1.00 56.24 66 GLU A N 1
ATOM 460 C CA . GLU A 1 66 ? -18.095 -28.406 19.551 1.00 57.57 66 GLU A CA 1
ATOM 461 C C . GLU A 1 66 ? -18.395 -26.935 19.263 1.00 56.65 66 GLU A C 1
ATOM 462 O O . GLU A 1 66 ? -19.552 -26.567 19.064 1.00 56.74 66 GLU A O 1
ATOM 468 N N . GLU A 1 67 ? -17.360 -26.098 19.244 1.00 56.47 67 GLU A N 1
ATOM 469 C CA . GLU A 1 67 ? -17.531 -24.670 18.955 1.00 55.98 67 GLU A CA 1
ATOM 470 C C . GLU A 1 67 ? -17.772 -24.365 17.467 1.00 53.91 67 GLU A C 1
ATOM 471 O O . GLU A 1 67 ? -17.988 -23.208 17.103 1.00 53.32 67 GLU A O 1
ATOM 477 N N . CYS A 1 68 ? -17.725 -25.393 16.618 1.00 52.76 68 CYS A N 1
ATOM 478 C CA . CYS A 1 68 ? -18.072 -25.259 15.204 1.00 50.84 68 CYS A CA 1
ATOM 479 C C . CYS A 1 68 ? -19.525 -25.681 14.982 1.00 50.61 68 CYS A C 1
ATOM 480 O O . CYS A 1 68 ? -19.809 -26.849 14.706 1.00 51.46 68 CYS A O 1
ATOM 483 N N . ARG A 1 69 ? -20.436 -24.717 15.111 1.00 49.31 69 ARG A N 1
ATOM 484 C CA . ARG A 1 69 ? -21.872 -24.959 14.976 1.00 48.69 69 ARG A CA 1
ATOM 485 C C . ARG A 1 69 ? -22.365 -24.405 13.642 1.00 45.67 69 ARG A C 1
ATOM 486 O O . ARG A 1 69 ? -22.123 -23.240 13.324 1.00 44.96 69 ARG A O 1
ATOM 494 N N . LEU A 1 70 ? -23.061 -25.238 12.868 1.00 43.67 70 LEU A N 1
ATOM 495 C CA . LEU A 1 70 ? -23.355 -24.926 11.466 1.00 41.28 70 LEU A CA 1
ATOM 496 C C . LEU A 1 70 ? -24.807 -25.151 11.010 1.00 40.76 70 LEU A C 1
ATOM 497 O O . LEU A 1 70 ? -25.094 -25.041 9.816 1.00 39.66 70 LEU A O 1
ATOM 502 N N . HIS A 1 71 ? -25.724 -25.440 11.931 1.00 41.11 71 HIS A N 1
ATOM 503 C CA . HIS A 1 71 ? -27.077 -25.869 11.539 1.00 41.45 71 HIS A CA 1
ATOM 504 C C . HIS A 1 71 ? -28.082 -24.733 11.299 1.00 40.59 71 HIS A C 1
ATOM 505 O O . HIS A 1 71 ? -29.214 -24.992 10.894 1.00 40.53 71 HIS A O 1
ATOM 512 N N . THR A 1 72 ? -27.670 -23.490 11.540 1.00 39.67 72 THR A N 1
ATOM 513 C CA . THR A 1 72 ? -28.473 -22.318 11.179 1.00 39.20 72 THR A CA 1
ATOM 514 C C . THR A 1 72 ? -27.584 -21.227 10.586 1.00 38.22 72 THR A C 1
ATOM 515 O O . THR A 1 72 ? -26.366 -21.240 10.764 1.00 36.86 72 THR A O 1
ATOM 519 N N . ARG A 1 73 ? -28.213 -20.285 9.887 1.00 38.26 73 ARG A N 1
ATOM 520 C CA . ARG A 1 73 ? -27.504 -19.184 9.225 1.00 37.90 73 ARG A CA 1
ATOM 521 C C . ARG A 1 73 ? -26.699 -18.354 10.230 1.00 37.78 73 ARG A C 1
ATOM 522 O O . ARG A 1 73 ? -25.538 -18.029 9.984 1.00 36.90 73 ARG A O 1
ATOM 530 N N . ASP A 1 74 ? -27.319 -18.029 11.363 1.00 38.60 74 ASP A N 1
ATOM 531 C CA . ASP A 1 74 ? -26.647 -17.284 12.432 1.00 39.21 74 ASP A CA 1
ATOM 532 C C . ASP A 1 74 ? -25.487 -18.067 13.054 1.00 38.40 74 ASP A C 1
ATOM 533 O O . ASP A 1 74 ? -24.449 -17.488 13.367 1.00 37.80 74 ASP A O 1
ATOM 538 N N . ASP A 1 75 ? -25.672 -19.371 13.251 1.00 37.96 75 ASP A N 1
ATOM 539 C CA . ASP A 1 75 ? -24.611 -20.217 13.803 1.00 37.98 75 ASP A CA 1
ATOM 540 C C . ASP A 1 75 ? -23.412 -20.287 12.862 1.00 36.01 75 ASP A C 1
ATOM 541 O O . ASP A 1 75 ? -22.272 -20.127 13.295 1.00 35.90 75 ASP A O 1
ATOM 546 N N . VAL A 1 76 ? -23.678 -20.524 11.579 1.00 34.35 76 VAL A N 1
ATOM 547 C CA . VAL A 1 76 ? -22.623 -20.564 10.567 1.00 32.72 76 VAL A CA 1
ATOM 548 C C . VAL A 1 76 ? -21.893 -19.222 10.554 1.00 32.42 76 VAL A C 1
ATOM 549 O O . VAL A 1 76 ? -20.667 -19.175 10.499 1.00 32.06 76 VAL A O 1
ATOM 553 N N . PHE A 1 77 ? -22.660 -18.138 10.627 1.00 32.89 77 PHE A N 1
ATOM 554 C CA . PHE A 1 77 ? -22.107 -16.786 10.667 1.00 32.89 77 PHE A CA 1
ATOM 555 C C . PHE A 1 77 ? -21.156 -16.572 11.851 1.00 33.20 77 PHE A C 1
ATOM 556 O O . PHE A 1 77 ? -20.010 -16.162 11.658 1.00 32.82 77 PHE A O 1
ATOM 564 N N . ARG A 1 78 ? -21.621 -16.854 13.064 1.00 34.03 78 ARG A N 1
ATOM 565 C CA . ARG A 1 78 ? -20.787 -16.680 14.257 1.00 34.76 78 ARG A CA 1
ATOM 566 C C . ARG A 1 78 ? -19.576 -17.620 14.261 1.00 34.06 78 ARG A C 1
ATOM 567 O O . ARG A 1 78 ? -18.493 -17.243 14.718 1.00 33.77 78 ARG A O 1
ATOM 575 N N . THR A 1 79 ? -19.760 -18.835 13.745 1.00 32.90 79 THR A N 1
ATOM 576 C CA . THR A 1 79 ? -18.677 -19.817 13.666 1.00 32.32 79 THR A CA 1
ATOM 577 C C . THR A 1 79 ? -17.538 -19.331 12.769 1.00 31.42 79 THR A C 1
ATOM 578 O O . THR A 1 79 ? -16.374 -19.413 13.150 1.00 31.45 79 THR A O 1
ATOM 582 N N . PHE A 1 80 ? -17.878 -18.819 11.589 1.00 30.59 80 PHE A N 1
ATOM 583 C CA . PHE A 1 80 ? -16.860 -18.367 10.640 1.00 30.28 80 PHE A CA 1
ATOM 584 C C . PHE A 1 80 ? -16.234 -17.011 10.993 1.00 30.74 80 PHE A C 1
ATOM 585 O O . PHE A 1 80 ? -15.125 -16.721 10.551 1.00 30.30 8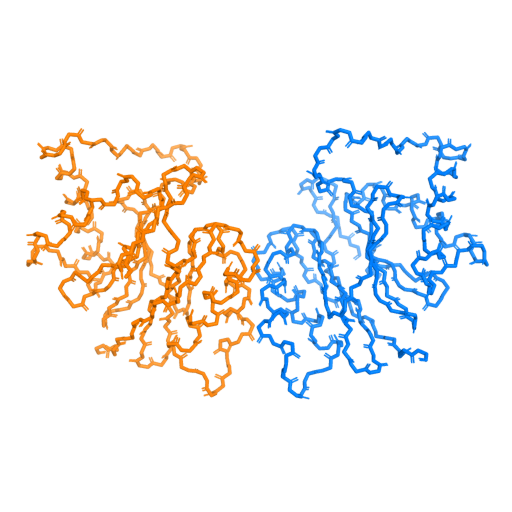0 PHE A O 1
ATOM 593 N N . LEU A 1 81 ? -16.920 -16.198 11.797 1.00 31.78 81 LEU A N 1
ATOM 594 C CA . LEU A 1 81 ? -16.276 -15.042 12.430 1.00 33.06 81 LEU A CA 1
ATOM 595 C C . LEU A 1 81 ? -15.133 -15.520 13.326 1.00 33.76 81 LEU A C 1
ATOM 596 O O . LEU A 1 81 ? -14.076 -14.887 13.390 1.00 34.14 81 LEU A O 1
ATOM 601 N N . LYS A 1 82 ? -15.364 -16.631 14.023 1.00 33.93 82 LYS A N 1
ATOM 602 C CA . LYS A 1 82 ? -14.357 -17.231 14.896 1.00 34.75 82 LYS A CA 1
ATOM 603 C C . LYS A 1 82 ? -13.226 -17.869 14.081 1.00 33.53 82 LYS A C 1
ATOM 604 O O . LYS A 1 82 ? -12.070 -17.848 14.503 1.00 33.73 82 LYS A O 1
ATOM 610 N N . VAL A 1 83 ? -13.568 -18.437 12.924 1.00 32.03 83 VAL A N 1
ATOM 611 C CA . VAL A 1 83 ? -12.572 -18.975 11.992 1.00 31.21 83 VAL A CA 1
ATOM 612 C C . VAL A 1 83 ? -11.635 -17.858 11.520 1.00 31.03 83 VAL A C 1
ATOM 613 O O . VAL A 1 83 ? -10.420 -18.045 11.482 1.00 30.96 83 VAL A O 1
ATOM 617 N N . HIS A 1 84 ? -12.205 -16.704 11.173 1.00 30.93 84 HIS A N 1
ATOM 618 C CA . HIS A 1 84 ? -11.416 -15.518 10.804 1.00 31.51 84 HIS A CA 1
ATOM 619 C C . HIS A 1 84 ? -10.421 -15.113 11.903 1.00 32.55 84 HIS A C 1
ATOM 620 O O . HIS A 1 84 ? -9.253 -14.852 11.620 1.00 32.38 84 HIS A O 1
ATOM 627 N N . GLU A 1 85 ? -10.888 -15.065 13.148 1.00 33.57 85 GLU A N 1
ATOM 628 C CA . GLU A 1 85 ? -10.034 -14.688 14.277 1.00 35.18 85 GLU A CA 1
ATOM 629 C C . GLU A 1 85 ? -8.916 -15.699 14.542 1.00 35.27 85 GLU A C 1
ATOM 630 O O . GLU A 1 85 ? -7.778 -15.309 14.803 1.00 35.44 85 GLU A O 1
ATOM 636 N N . LYS A 1 86 ? -9.245 -16.988 14.470 1.00 34.81 86 LYS A N 1
ATOM 637 C CA . LYS A 1 86 ? -8.249 -18.053 14.627 1.00 35.08 86 LYS A CA 1
ATOM 638 C C . LYS A 1 86 ? -7.171 -18.000 13.542 1.00 34.15 86 LYS A C 1
ATOM 639 O O . LYS A 1 86 ? -5.986 -18.137 13.844 1.00 34.67 86 LYS A O 1
ATOM 645 N N . LEU A 1 87 ? -7.580 -17.799 12.291 1.00 32.70 87 LEU A N 1
ATOM 646 C CA . LEU A 1 87 ? -6.628 -17.646 11.186 1.00 32.34 87 LEU A CA 1
ATOM 647 C C . LEU A 1 87 ? -5.607 -16.542 11.461 1.00 33.20 87 LEU A C 1
ATOM 648 O O . LEU A 1 87 ? -4.418 -16.718 11.201 1.00 33.70 87 LEU A O 1
ATOM 653 N N . LYS A 1 88 ? -6.074 -15.417 11.995 1.00 33.80 88 LYS A N 1
ATOM 654 C CA . LYS A 1 88 ? -5.214 -14.264 12.283 1.00 35.13 88 LYS A CA 1
ATOM 655 C C . LYS A 1 88 ? -4.318 -14.486 13.505 1.00 36.55 88 LYS A C 1
ATOM 656 O O . LYS A 1 88 ? -3.109 -14.253 13.447 1.00 36.93 88 LYS A O 1
ATOM 662 N N . ASN A 1 89 ? -4.915 -14.933 14.607 1.00 37.31 89 ASN A N 1
ATOM 663 C CA . ASN A 1 89 ? -4.213 -15.021 15.891 1.00 39.12 89 ASN A CA 1
ATOM 664 C C . ASN A 1 89 ? -3.364 -16.286 16.061 1.00 39.95 89 ASN A C 1
ATOM 665 O O . ASN A 1 89 ? -2.303 -16.237 16.683 1.00 41.20 89 ASN A O 1
ATOM 670 N N . GLU A 1 90 ? -3.825 -17.409 15.513 1.00 39.69 90 GLU A N 1
ATOM 671 C CA . GLU A 1 90 ? -3.116 -18.685 15.644 1.00 40.41 90 GLU A CA 1
ATOM 672 C C . GLU A 1 90 ? -2.214 -18.993 14.448 1.00 39.92 90 GLU A C 1
ATOM 673 O O . GLU A 1 90 ? -1.083 -19.443 14.627 1.00 40.52 90 GLU A O 1
ATOM 679 N N . TYR A 1 91 ? -2.718 -18.760 13.237 1.00 38.77 91 TYR A N 1
ATOM 680 C CA . TYR A 1 91 ? -2.000 -19.126 12.008 1.00 38.63 91 TYR A CA 1
ATOM 681 C C . TYR A 1 91 ? -1.400 -17.924 11.269 1.00 38.09 91 TYR A C 1
ATOM 682 O O . TYR A 1 91 ? -0.736 -18.100 10.245 1.00 37.66 91 TYR A O 1
ATOM 691 N N . PHE A 1 92 ? -1.638 -16.715 11.782 1.00 37.84 92 PHE A N 1
ATOM 692 C CA . PHE A 1 92 ? -1.078 -15.487 11.213 1.00 37.88 92 PHE A CA 1
ATOM 693 C C . PHE A 1 92 ? -1.424 -15.315 9.726 1.00 36.67 92 PHE A C 1
ATOM 694 O O . PHE A 1 92 ? -0.571 -14.954 8.917 1.00 36.86 92 PHE A O 1
ATOM 702 N N . ILE A 1 93 ? -2.685 -15.576 9.386 1.00 35.63 93 ILE A N 1
ATOM 703 C CA . ILE A 1 93 ? -3.197 -15.427 8.021 1.00 34.91 93 ILE A CA 1
ATOM 704 C C . ILE A 1 93 ? -4.234 -14.305 7.993 1.00 35.15 93 ILE A C 1
ATOM 705 O O . ILE A 1 93 ? -5.068 -14.208 8.889 1.00 34.77 93 ILE A O 1
ATOM 710 N N . ASN A 1 94 ? -4.180 -13.474 6.954 1.00 36.09 94 ASN A N 1
ATOM 711 C CA . ASN A 1 94 ? -5.083 -12.331 6.813 1.00 36.86 94 ASN A CA 1
ATOM 712 C C . ASN A 1 94 ? -6.295 -12.641 5.932 1.00 35.84 94 ASN A C 1
ATOM 713 O O . ASN A 1 94 ? -6.170 -13.304 4.903 1.00 34.71 94 ASN A O 1
ATOM 718 N N . THR A 1 95 ? -7.460 -12.150 6.353 1.00 35.95 95 THR A N 1
ATOM 719 C CA . THR A 1 95 ? -8.699 -12.251 5.581 1.00 35.36 95 THR A CA 1
ATOM 720 C C . THR A 1 95 ? -9.488 -10.945 5.712 1.00 36.03 95 THR A C 1
ATOM 721 O O . THR A 1 95 ? -10.458 -10.857 6.466 1.00 36.14 95 THR A O 1
ATOM 725 N N . LYS A 1 96 ? -9.056 -9.933 4.967 1.00 36.62 96 LYS A N 1
ATOM 726 C CA . LYS A 1 96 ? -9.633 -8.593 5.058 1.00 37.25 96 LYS A CA 1
ATOM 727 C C . LYS A 1 96 ? -10.921 -8.528 4.246 1.00 36.17 96 LYS A C 1
ATOM 728 O O . LYS A 1 96 ? -11.064 -9.239 3.253 1.00 35.17 96 LYS A O 1
ATOM 734 N N . GLU A 1 97 ? -11.854 -7.681 4.672 1.00 36.21 97 GLU A N 1
ATOM 735 C CA . GLU A 1 97 ? -12.982 -7.291 3.823 1.00 35.76 97 GLU A CA 1
ATOM 736 C C . GLU A 1 97 ? -13.157 -5.778 3.846 1.00 36.09 97 GLU A C 1
ATOM 737 O O . GLU A 1 97 ? -13.199 -5.169 4.914 1.00 36.16 97 GLU A O 1
ATOM 743 N N . ASP A 1 98 ? -13.247 -5.189 2.655 1.00 36.07 98 ASP A N 1
ATOM 744 C CA . ASP A 1 98 ? -13.628 -3.790 2.496 1.00 37.25 98 ASP A CA 1
ATOM 745 C C . ASP A 1 98 ? -15.017 -3.742 1.875 1.00 36.40 98 ASP A C 1
ATOM 746 O O . ASP A 1 98 ? -15.303 -4.466 0.923 1.00 35.68 98 ASP A O 1
ATOM 751 N N . GLU A 1 99 ? -15.875 -2.886 2.419 1.00 36.95 99 GLU A N 1
ATOM 752 C CA . GLU A 1 99 ? -17.260 -2.778 1.967 1.00 36.71 99 GLU A CA 1
ATOM 753 C C . GLU A 1 99 ? -17.373 -2.261 0.527 1.00 37.06 99 GLU A C 1
ATOM 754 O O . GLU A 1 99 ? -18.273 -2.665 -0.209 1.00 36.25 99 GLU A O 1
ATOM 760 N N . ASP A 1 100 ? -16.458 -1.381 0.126 1.00 38.04 100 ASP A N 1
ATOM 761 C CA . ASP A 1 100 ? -16.504 -0.783 -1.213 1.00 38.98 100 ASP A CA 1
ATOM 762 C C . ASP A 1 100 ? -15.984 -1.696 -2.337 1.00 38.43 100 ASP A C 1
ATOM 763 O O . ASP A 1 100 ? -16.083 -1.340 -3.509 1.00 39.08 100 ASP A O 1
ATOM 768 N N . ASP A 1 101 ? -15.434 -2.857 -1.986 1.00 37.92 101 ASP A N 1
ATOM 769 C CA . ASP A 1 101 ? -14.988 -3.826 -2.988 1.00 37.62 101 ASP A CA 1
ATOM 770 C C . ASP A 1 101 ? -16.174 -4.447 -3.722 1.00 36.83 101 ASP A C 1
ATOM 771 O O . ASP A 1 101 ? -17.224 -4.676 -3.120 1.00 37.05 101 ASP A O 1
ATOM 776 N N . PRO A 1 102 ? -16.012 -4.726 -5.027 1.00 36.20 102 PRO A N 1
ATOM 777 C CA . PRO A 1 102 ? -17.057 -5.428 -5.764 1.00 35.26 102 PRO A CA 1
ATOM 778 C C . PRO A 1 102 ? -16.995 -6.933 -5.511 1.00 33.86 102 PRO A C 1
ATOM 779 O O . PRO A 1 102 ? -16.150 -7.397 -4.744 1.00 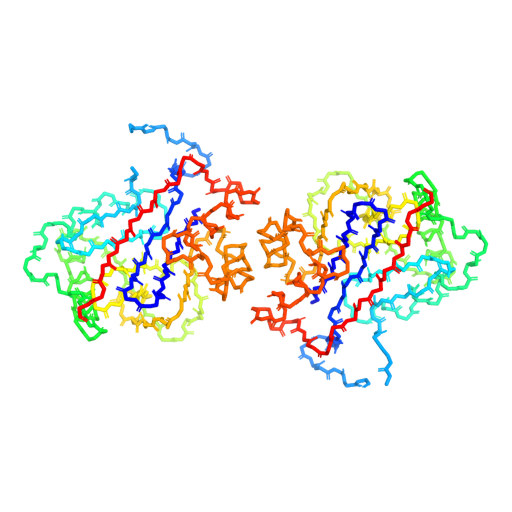32.88 102 PRO A O 1
ATOM 783 N N . TYR A 1 103 ? -17.890 -7.683 -6.147 1.00 33.08 103 TYR A N 1
ATOM 784 C CA . TYR A 1 103 ? -17.894 -9.136 -6.025 1.00 32.01 103 TYR A CA 1
ATOM 785 C C . TYR A 1 103 ? -16.603 -9.729 -6.602 1.00 32.21 103 TYR A C 1
ATOM 786 O O . TYR A 1 103 ? -16.183 -9.355 -7.704 1.00 32.75 103 TYR A O 1
ATOM 795 N N . GLU A 1 104 ? -15.974 -10.630 -5.842 1.00 31.58 104 GLU A N 1
ATOM 796 C CA A GLU A 1 104 ? -14.753 -11.311 -6.278 0.50 31.61 104 GLU A CA 1
ATOM 797 C CA B GLU A 1 104 ? -14.749 -11.303 -6.276 0.50 31.63 104 GLU A CA 1
ATOM 798 C C . GLU A 1 104 ? -14.831 -12.793 -5.931 1.00 30.67 104 GLU A C 1
ATOM 799 O O . GLU A 1 104 ? -15.140 -13.153 -4.794 1.00 30.16 104 GLU A O 1
ATOM 810 N N . SER A 1 105 ? -14.545 -13.652 -6.910 1.00 30.65 105 SER A N 1
ATOM 811 C CA . SER A 1 105 ? -14.601 -15.110 -6.709 1.00 30.33 105 SER A CA 1
ATOM 812 C C . SER A 1 105 ? -13.578 -15.626 -5.685 1.00 30.19 105 SER A C 1
ATOM 813 O O . SER A 1 105 ? -13.822 -16.633 -5.020 1.00 29.84 105 SER A O 1
ATOM 816 N N . SER A 1 106 ? -12.454 -14.925 -5.537 1.00 30.66 106 SER A N 1
ATOM 817 C CA . SER A 1 106 ? -11.420 -15.310 -4.571 1.00 30.67 106 SER A CA 1
ATOM 818 C C . SER A 1 106 ? -11.812 -15.058 -3.103 1.00 30.41 106 SER A C 1
ATOM 819 O O . SER A 1 106 ? -11.083 -15.454 -2.193 1.00 30.29 106 SER A O 1
ATOM 822 N N . GLN A 1 107 ? -12.945 -14.392 -2.877 1.00 30.28 107 GLN A N 1
ATOM 823 C CA . GLN A 1 107 ? -13.489 -14.193 -1.526 1.00 30.51 107 GLN A CA 1
ATOM 824 C C . GLN A 1 107 ? -14.435 -15.320 -1.072 1.00 29.43 107 GLN A C 1
ATOM 825 O O . GLN A 1 107 ? -14.838 -15.358 0.092 1.00 29.20 107 GLN A O 1
ATOM 831 N N . ILE A 1 108 ? -14.783 -16.231 -1.979 1.00 28.59 108 ILE A N 1
ATOM 832 C CA . ILE A 1 108 ? -15.642 -17.363 -1.635 1.00 28.02 108 ILE A CA 1
ATOM 833 C C . ILE A 1 108 ? -14.863 -18.316 -0.730 1.00 27.97 108 ILE A C 1
ATOM 834 O O . ILE A 1 108 ? -13.719 -18.668 -1.028 1.00 27.72 108 ILE A O 1
ATOM 839 N N . VAL A 1 109 ? -15.481 -18.726 0.374 1.00 27.99 109 VAL A N 1
ATOM 840 C CA . VAL A 1 109 ? -14.833 -19.623 1.330 1.00 28.39 109 VAL A CA 1
ATOM 841 C C . VAL A 1 109 ? -15.274 -21.070 1.120 1.00 27.99 109 VAL A C 1
ATOM 842 O O . VAL A 1 109 ? -14.442 -21.947 0.885 1.00 28.10 109 VAL A O 1
ATOM 846 N N . CYS A 1 110 ? -16.578 -21.319 1.210 1.00 27.85 110 CYS A N 1
ATOM 847 C CA . CYS A 1 110 ? -17.094 -22.686 1.132 1.00 27.76 110 CYS A CA 1
ATOM 848 C C . CYS A 1 110 ? -18.606 -22.771 0.933 1.00 27.36 110 CYS A C 1
ATOM 849 O O . CYS A 1 110 ? -19.330 -21.786 1.111 1.00 27.02 110 CYS A O 1
ATOM 852 N N . LEU A 1 111 ? -19.056 -23.964 0.544 1.00 26.91 111 LEU A N 1
ATOM 853 C CA . LEU A 1 111 ? -20.464 -24.354 0.623 1.00 26.96 111 LEU A CA 1
ATOM 854 C C . LEU A 1 111 ? -20.602 -25.354 1.760 1.00 26.95 111 LEU A C 1
ATOM 855 O O . LEU A 1 111 ? -19.654 -26.078 2.069 1.00 27.19 111 LEU A O 1
ATOM 860 N N . ILE A 1 112 ? -21.781 -25.395 2.373 1.00 26.83 112 ILE A N 1
ATOM 861 C CA . ILE A 1 112 ? -22.024 -26.246 3.535 1.00 27.43 112 ILE A CA 1
ATOM 862 C C . ILE A 1 112 ? -23.352 -26.979 3.393 1.00 27.85 112 ILE A C 1
ATOM 863 O O . ILE A 1 112 ? -24.336 -26.403 2.930 1.00 27.36 112 ILE A O 1
ATOM 868 N N . ALA A 1 113 ? -23.367 -28.249 3.796 1.00 28.47 113 ALA A N 1
ATOM 869 C CA . ALA A 1 113 ? -24.583 -29.067 3.791 1.00 28.94 113 ALA A CA 1
ATOM 870 C C . ALA A 1 113 ? -24.705 -29.856 5.094 1.00 29.84 113 ALA A C 1
ATOM 871 O O . ALA A 1 113 ? -23.768 -30.543 5.501 1.00 30.42 113 ALA A O 1
ATOM 873 N N . ASN A 1 114 ? -25.860 -29.740 5.745 1.00 30.25 114 ASN A N 1
ATOM 874 C CA . ASN A 1 114 ? -26.162 -30.499 6.958 1.00 31.58 114 ASN A CA 1
ATOM 875 C C . ASN A 1 114 ? -27.678 -30.612 7.152 1.00 32.29 114 ASN A C 1
ATOM 876 O O . ASN A 1 114 ? -28.444 -30.158 6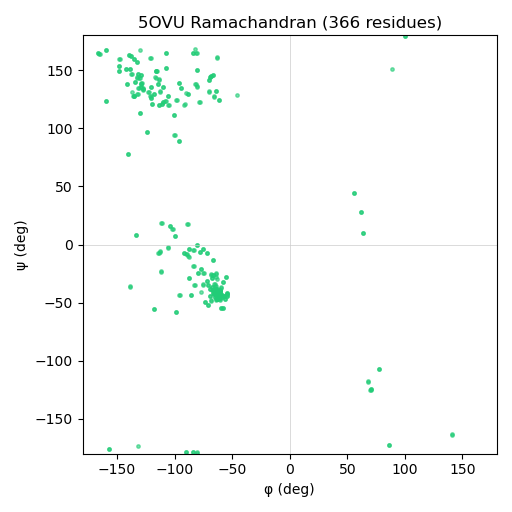.300 1.00 31.67 114 ASN A O 1
ATOM 881 N N . SER A 1 115 ? -28.112 -31.212 8.257 1.00 33.64 115 SER A N 1
ATOM 882 C CA . SER A 1 115 ? -29.545 -31.403 8.520 1.00 34.75 115 SER A CA 1
ATOM 883 C C . SER A 1 115 ? -30.313 -30.092 8.746 1.00 34.58 115 SER A C 1
ATOM 884 O O . SER A 1 115 ? -31.545 -30.087 8.742 1.00 35.22 115 SER A O 1
ATOM 887 N N . GLY A 1 116 ? -29.589 -28.993 8.954 1.00 33.72 116 GLY A N 1
ATOM 888 C CA . GLY A 1 116 ? -30.195 -27.667 9.061 1.00 33.55 116 GLY A CA 1
ATOM 889 C C . GLY A 1 116 ? -30.469 -26.975 7.733 1.00 32.05 116 GLY A C 1
ATOM 890 O O . GLY A 1 116 ? -31.252 -26.033 7.681 1.00 32.15 116 GLY A O 1
ATOM 891 N N . GLY A 1 117 ? -29.822 -27.429 6.663 1.00 31.18 117 GLY A N 1
ATOM 892 C CA . GLY A 1 117 ? -30.002 -26.841 5.330 1.00 30.19 117 GLY A CA 1
ATOM 893 C C . GLY A 1 117 ? -28.694 -26.761 4.564 1.00 29.15 117 GLY A C 1
ATOM 894 O O . GLY A 1 117 ? -27.720 -27.424 4.921 1.00 29.02 117 GLY A O 1
ATOM 895 N N . ILE A 1 118 ? -28.683 -25.951 3.504 1.00 28.26 118 ILE A N 1
ATOM 896 C CA . ILE A 1 118 ? -27.492 -25.752 2.678 1.00 27.21 118 ILE A CA 1
ATOM 897 C C . ILE A 1 118 ? -27.087 -24.278 2.666 1.00 26.79 118 ILE A C 1
ATOM 898 O O . ILE A 1 118 ? -27.936 -23.397 2.520 1.00 26.57 118 ILE A O 1
ATOM 903 N N . PHE A 1 119 ? -25.789 -24.022 2.821 1.00 26.35 119 PHE A N 1
ATOM 904 C CA . PHE A 1 119 ? -25.285 -22.663 3.031 1.00 26.43 119 PHE A CA 1
ATOM 905 C C . PHE A 1 119 ? -24.051 -22.356 2.194 1.00 26.05 119 PHE A C 1
ATOM 906 O O . PHE A 1 119 ? -23.346 -23.261 1.744 1.00 25.98 119 PHE A O 1
ATOM 914 N N . GLY A 1 120 ? -23.796 -21.061 2.011 1.00 26.24 120 GLY A N 1
ATOM 915 C CA . GLY A 1 120 ? -22.568 -20.568 1.384 1.00 25.73 120 GLY A CA 1
ATOM 916 C C . GLY A 1 120 ? -21.972 -19.438 2.207 1.00 25.95 120 GLY A C 1
ATOM 917 O O . GLY A 1 120 ? -22.704 -18.628 2.776 1.00 26.09 120 GLY A O 1
ATOM 918 N N . VAL A 1 121 ? -20.642 -19.386 2.271 1.00 25.78 121 VAL A N 1
ATOM 919 C CA . VAL A 1 121 ? -19.933 -18.380 3.066 1.00 26.08 121 VAL A CA 1
ATOM 920 C C . VAL A 1 121 ? -19.016 -17.549 2.168 1.00 25.92 121 VAL A C 1
ATOM 921 O O . VAL A 1 121 ? -18.210 -18.098 1.419 1.00 25.72 121 VAL A O 1
ATOM 925 N N . TYR A 1 122 ? -19.152 -16.226 2.251 1.00 26.51 122 TYR A N 1
ATOM 926 C CA . TYR A 1 122 ? -18.364 -15.294 1.443 1.00 26.72 122 TYR A CA 1
ATOM 927 C C . TYR A 1 122 ? -17.553 -14.386 2.360 1.00 27.35 122 TYR A C 1
ATOM 928 O O . TYR A 1 122 ? -18.121 -13.681 3.199 1.00 27.67 122 TYR A O 1
ATOM 937 N N . SER A 1 123 ? -16.230 -14.423 2.203 1.00 27.30 123 SER A N 1
ATOM 938 C CA . SER A 1 123 ? -15.318 -13.548 2.938 1.00 28.27 123 SER A CA 1
ATOM 939 C C . SER A 1 123 ? -15.375 -13.748 4.461 1.00 28.93 123 SER A C 1
ATOM 940 O O . SER A 1 123 ? -15.117 -12.815 5.224 1.00 29.41 123 SER A O 1
ATOM 943 N N . TYR A 1 124 ? -15.723 -14.964 4.891 1.00 29.04 124 TYR A N 1
ATOM 944 C CA . TYR A 1 124 ? -15.759 -15.350 6.315 1.00 29.72 124 TYR A CA 1
ATOM 945 C C . TYR A 1 124 ? -16.778 -14.588 7.171 1.00 30.03 124 TYR A C 1
ATOM 946 O O . TYR A 1 124 ? -16.780 -14.716 8.399 1.00 30.76 124 TYR A O 1
ATOM 955 N N . ARG A 1 125 ? -17.655 -13.824 6.527 1.00 29.55 125 ARG A N 1
ATOM 956 C CA . ARG A 1 125 ? -18.536 -12.890 7.234 1.00 30.37 125 ARG A CA 1
ATOM 957 C C . ARG A 1 125 ? -19.968 -12.866 6.691 1.00 29.88 125 ARG A C 1
ATOM 958 O O . ARG A 1 125 ? -20.915 -12.708 7.462 1.00 30.61 125 ARG A O 1
ATOM 966 N N . GLU A 1 126 ? -20.118 -13.011 5.374 1.00 28.74 126 GLU A N 1
ATOM 967 C CA . GLU A 1 126 ? -21.417 -12.933 4.709 1.00 28.44 126 GLU A CA 1
ATOM 968 C C . GLU A 1 126 ? -21.930 -14.348 4.419 1.00 28.02 126 GLU A C 1
ATOM 969 O O . GLU A 1 126 ? -21.365 -15.060 3.582 1.00 26.74 126 GLU A O 1
ATOM 975 N N . VAL A 1 127 ? -22.999 -14.748 5.105 1.00 28.87 127 VAL A N 1
ATOM 976 C CA . VAL A 1 127 ? -23.533 -16.107 4.988 1.00 29.12 127 VAL A CA 1
ATOM 977 C C . VAL A 1 127 ? -24.903 -16.121 4.313 1.00 29.54 127 VAL A C 1
ATOM 978 O O . VAL A 1 127 ? -25.795 -15.354 4.684 1.00 29.81 127 VAL A O 1
ATOM 982 N N . PHE A 1 128 ? -25.051 -17.005 3.325 1.00 29.46 128 PHE A N 1
ATOM 983 C CA . PHE A 1 128 ? -26.296 -17.171 2.575 1.00 29.86 128 PHE A CA 1
ATOM 984 C C . PHE A 1 128 ? -26.895 -18.554 2.800 1.00 30.46 128 PHE A C 1
ATOM 985 O O . PHE A 1 128 ? -26.173 -19.526 3.024 1.00 29.93 128 PHE A O 1
ATOM 993 N N . SER A 1 129 ? -28.221 -18.625 2.741 1.00 31.50 129 SER A N 1
ATOM 994 C CA . SER A 1 129 ? -28.940 -19.891 2.749 1.00 32.50 129 SER A CA 1
ATOM 995 C C . SER A 1 129 ? -29.623 -20.055 1.398 1.00 32.18 129 SER A C 1
ATOM 996 O O . SER A 1 129 ? -30.125 -19.085 0.832 1.00 32.32 129 SER A O 1
ATOM 999 N N . PHE A 1 130 ? -29.631 -21.281 0.880 1.00 32.08 130 PHE A N 1
ATOM 1000 C CA . PHE A 1 130 ? -30.193 -21.560 -0.440 1.00 31.77 130 PHE A CA 1
ATOM 1001 C C . PHE A 1 130 ? -31.399 -22.483 -0.325 1.00 32.94 130 PHE A C 1
ATOM 1002 O O . PHE A 1 130 ? -31.420 -23.390 0.509 1.00 33.93 130 PHE A O 1
ATOM 1010 N N . ASP A 1 131 ? -32.393 -22.249 -1.175 1.00 33.76 131 ASP A N 1
ATOM 1011 C CA . ASP A 1 131 ? -33.644 -23.004 -1.145 1.00 35.28 131 ASP A CA 1
ATOM 1012 C C . ASP A 1 131 ? -33.573 -24.306 -1.943 1.00 34.47 131 ASP A C 1
ATOM 1013 O O . ASP A 1 131 ? -34.056 -25.339 -1.481 1.00 35.17 131 ASP A O 1
ATOM 1018 N N . ARG A 1 132 ? -32.984 -24.250 -3.137 1.00 33.21 132 ARG A N 1
ATOM 1019 C CA . ARG A 1 132 ? -32.945 -25.404 -4.043 1.00 32.82 132 ARG A CA 1
ATOM 1020 C C . ARG A 1 132 ? -31.520 -25.884 -4.337 1.00 31.00 132 ARG A C 1
ATOM 1021 O O . ARG A 1 132 ? -31.210 -27.059 -4.129 1.00 30.20 132 ARG A O 1
ATOM 1029 N N . PHE A 1 133 ? -30.664 -24.986 -4.825 1.00 29.38 133 PHE A N 1
ATOM 1030 C CA . PHE A 1 133 ? -29.271 -25.332 -5.119 1.00 28.47 133 PHE A CA 1
ATOM 1031 C C . PHE A 1 133 ? -28.368 -24.117 -5.326 1.00 27.75 133 PHE A C 1
ATOM 1032 O O . PHE A 1 133 ? -28.837 -22.995 -5.526 1.00 27.00 133 PHE A O 1
ATOM 1040 N N . TRP A 1 134 ? -27.062 -24.368 -5.266 1.00 27.44 134 TRP A N 1
ATOM 1041 C CA . TRP A 1 134 ? -26.053 -23.419 -5.731 1.00 27.17 134 TRP A CA 1
ATOM 1042 C C . TRP A 1 134 ? -24.737 -24.154 -6.000 1.00 26.70 134 TRP A C 1
ATOM 1043 O O . TRP A 1 134 ? -24.582 -25.316 -5.625 1.00 26.89 134 TRP A O 1
ATOM 1054 N N . GLY A 1 135 ? -23.805 -23.483 -6.673 1.00 26.45 135 GLY A N 1
ATOM 1055 C CA . GLY A 1 135 ? -22.485 -24.047 -6.946 1.00 26.23 135 GLY A CA 1
ATOM 1056 C C . GLY A 1 135 ? -21.393 -22.996 -6.984 1.00 25.90 135 GLY A C 1
ATOM 1057 O O . GLY A 1 135 ? -21.671 -21.806 -7.165 1.00 26.14 135 GLY A O 1
ATOM 1058 N N . ILE A 1 136 ? -20.151 -23.441 -6.801 1.00 25.63 136 ILE A N 1
ATOM 1059 C CA . ILE A 1 136 ? -18.984 -22.558 -6.824 1.00 25.64 136 ILE A CA 1
ATOM 1060 C C . ILE A 1 136 ? -17.814 -23.199 -7.554 1.00 25.46 136 ILE A C 1
ATOM 1061 O O . ILE A 1 136 ? -17.786 -24.419 -7.761 1.00 25.40 136 ILE A O 1
ATOM 1066 N N . GLY A 1 137 ? -16.851 -22.366 -7.939 1.00 25.18 137 GLY A N 1
ATOM 1067 C CA . GLY A 1 137 ? -15.651 -22.822 -8.636 1.00 25.20 137 GLY A CA 1
ATOM 1068 C C . GLY A 1 137 ? -15.741 -22.592 -10.130 1.00 25.69 137 GLY A C 1
ATOM 1069 O O . GLY A 1 137 ? -16.752 -22.103 -10.632 1.00 26.10 137 GLY A O 1
ATOM 1070 N N . SER A 1 138 ? -14.682 -22.966 -10.840 1.00 26.21 138 SER A N 1
ATOM 1071 C CA . SER A 1 138 ? -14.554 -22.687 -12.272 1.00 27.04 138 SER A CA 1
ATOM 1072 C C . SER A 1 138 ? -15.594 -23.375 -13.160 1.00 26.91 138 SER A C 1
ATOM 1073 O O . SER A 1 138 ? -15.880 -22.896 -14.253 1.00 27.76 138 SER A O 1
ATOM 1076 N N . GLY A 1 139 ? -16.151 -24.494 -12.706 1.00 26.43 139 GLY A N 1
ATOM 1077 C CA . GLY A 1 139 ? -17.158 -25.208 -13.489 1.00 26.02 139 GLY A CA 1
ATOM 1078 C C . GLY A 1 139 ? -18.593 -24.999 -13.042 1.00 25.38 139 GLY A C 1
ATOM 1079 O O . GLY A 1 139 ? -19.481 -25.726 -13.489 1.00 25.23 139 GLY A O 1
ATOM 1080 N N . ARG A 1 140 ? -18.838 -24.005 -12.186 1.00 25.07 140 ARG A N 1
ATOM 1081 C CA . ARG A 1 140 ? -20.150 -23.857 -11.537 1.00 25.20 140 ARG A CA 1
ATOM 1082 C C . ARG A 1 140 ? -21.267 -23.390 -12.473 1.00 25.00 140 ARG A C 1
ATOM 1083 O O . ARG A 1 140 ? -22.424 -23.753 -12.273 1.00 25.27 140 ARG A O 1
ATOM 1091 N N . ASN A 1 141 ? -20.932 -22.589 -13.480 1.00 25.01 141 ASN A N 1
ATOM 1092 C CA . ASN A 1 141 ? -21.941 -22.120 -14.438 1.00 25.24 141 ASN A CA 1
ATOM 1093 C C . ASN A 1 141 ? -22.559 -23.272 -15.234 1.00 25.16 141 ASN A C 1
ATOM 1094 O O . ASN A 1 141 ? -23.768 -23.293 -15.469 1.00 24.82 141 ASN A O 1
ATOM 1099 N N . TYR A 1 142 ? -21.726 -24.232 -15.627 1.00 24.94 142 TYR A N 1
ATOM 1100 C CA . TYR A 1 142 ? -22.206 -25.438 -16.296 1.00 25.08 142 TYR A CA 1
ATOM 1101 C C . TYR A 1 142 ? -23.096 -26.243 -15.340 1.00 24.98 142 TYR A C 1
ATOM 1102 O O . TYR A 1 142 ? -24.152 -26.743 -15.731 1.00 25.06 142 TYR A O 1
ATOM 1111 N N . ALA A 1 143 ? -22.662 -26.342 -14.084 1.00 24.64 143 ALA A N 1
ATOM 1112 C CA . ALA A 1 143 ? -23.391 -27.079 -13.051 1.00 24.44 143 ALA A CA 1
ATOM 1113 C C . ALA A 1 143 ? -24.761 -26.475 -12.757 1.00 24.36 143 ALA A C 1
ATOM 1114 O O . ALA A 1 143 ? -25.744 -27.204 -12.625 1.00 24.71 143 ALA A O 1
ATOM 1116 N N . LEU A 1 144 ? -24.821 -25.148 -12.650 1.00 24.06 144 LEU A N 1
ATOM 1117 C CA . LEU A 1 144 ? -26.082 -24.447 -12.379 1.00 24.11 144 LEU A CA 1
ATOM 1118 C C . LEU A 1 144 ? -27.119 -24.688 -13.477 1.00 24.44 144 LEU A C 1
ATOM 1119 O O . LEU A 1 144 ? -28.291 -24.941 -13.186 1.00 24.83 144 LEU A O 1
ATOM 1124 N N . GLY A 1 145 ? -26.681 -24.606 -14.731 1.00 24.52 145 GLY A N 1
ATOM 1125 C CA . GLY A 1 145 ? -27.540 -24.891 -15.877 1.00 25.03 145 GLY A CA 1
ATOM 1126 C C . GLY A 1 145 ? -28.086 -26.309 -15.881 1.00 25.47 145 GLY A C 1
ATOM 1127 O O . GLY A 1 145 ? -29.250 -26.530 -16.216 1.00 25.82 145 GLY A O 1
ATOM 1128 N N . ALA A 1 146 ? -27.245 -27.272 -15.507 1.00 25.62 146 ALA A N 1
ATOM 1129 C CA . ALA A 1 146 ? -27.650 -28.676 -15.463 1.00 26.14 146 ALA A CA 1
ATOM 1130 C C . ALA A 1 146 ? -28.666 -28.938 -14.356 1.00 26.62 146 ALA A C 1
ATOM 1131 O O . ALA A 1 146 ? -29.692 -29.582 -14.589 1.00 27.20 146 ALA A O 1
ATOM 1133 N N . MET A 1 147 ? -28.374 -28.441 -13.156 1.00 26.73 147 MET A N 1
ATOM 1134 C CA . MET A 1 147 ? -29.246 -28.654 -11.999 1.00 27.07 147 MET A CA 1
ATOM 1135 C C . MET A 1 147 ? -30.592 -27.946 -12.169 1.00 27.54 147 MET A C 1
ATOM 1136 O O . MET A 1 147 ? -31.635 -28.491 -11.800 1.00 27.84 147 MET A O 1
ATOM 1141 N N . HIS A 1 148 ? -30.566 -26.743 -12.741 1.00 27.49 148 HIS A N 1
ATOM 1142 C CA . HIS A 1 148 ? -31.789 -26.005 -13.051 1.00 27.78 148 HIS A CA 1
ATOM 1143 C C . HIS A 1 148 ? -32.668 -26.771 -14.031 1.00 28.33 148 HIS A C 1
ATOM 1144 O O . HIS A 1 148 ? -33.888 -26.823 -13.868 1.00 28.42 148 HIS A O 1
ATOM 1151 N N . ALA A 1 149 ? -32.040 -27.365 -15.044 1.00 28.03 149 ALA A N 1
ATOM 1152 C CA . ALA A 1 149 ? -32.762 -28.100 -16.078 1.00 28.70 149 ALA A CA 1
ATOM 1153 C C . ALA A 1 149 ? -33.429 -29.378 -15.563 1.00 29.01 149 ALA A C 1
ATOM 1154 O O . ALA A 1 149 ? -34.449 -29.786 -16.108 1.00 29.78 149 ALA A O 1
ATOM 1156 N N . VAL A 1 150 ? -32.863 -29.999 -14.525 1.00 28.75 150 VAL A N 1
ATOM 1157 C CA . VAL A 1 150 ? -33.346 -31.304 -14.040 1.00 29.67 150 VAL A CA 1
ATOM 1158 C C . VAL A 1 150 ? -33.991 -31.310 -12.647 1.00 30.27 150 VAL A C 1
ATOM 1159 O O . VAL A 1 150 ? -34.522 -32.343 -12.234 1.00 31.33 150 VAL A O 1
ATOM 1163 N N . TYR A 1 151 ? -33.962 -30.184 -11.930 1.00 29.91 151 TYR A N 1
ATOM 1164 C CA . TYR A 1 151 ? -34.418 -30.151 -10.526 1.00 30.31 151 TYR A CA 1
ATOM 1165 C C . TYR A 1 151 ? -35.843 -30.684 -10.310 1.00 32.32 151 TYR A C 1
ATOM 1166 O O . TYR A 1 151 ? -36.094 -31.404 -9.343 1.00 33.02 151 TYR A O 1
ATOM 1175 N N . ASP A 1 152 ? -36.765 -30.337 -11.205 1.00 33.96 152 ASP A N 1
ATOM 1176 C CA . ASP A 1 152 ? -38.184 -30.697 -11.046 1.00 36.32 152 ASP A CA 1
ATOM 1177 C C . ASP A 1 152 ? -38.539 -32.127 -11.470 1.00 37.51 152 ASP A C 1
ATOM 1178 O O . ASP A 1 152 ? -39.697 -32.522 -11.370 1.00 38.62 152 ASP A O 1
ATOM 1183 N N . ARG A 1 153 ? -37.559 -32.895 -11.943 1.00 38.10 153 ARG A N 1
ATOM 1184 C CA . ARG A 1 153 ? -37.768 -34.307 -12.276 1.00 39.62 153 ARG A CA 1
ATOM 1185 C C . ARG A 1 153 ? -38.183 -35.105 -11.036 1.00 40.11 153 ARG A C 1
ATOM 1186 O O . ARG A 1 153 ? -37.466 -35.111 -10.035 1.00 39.32 153 ARG A O 1
ATOM 1194 N N . THR A 1 154 ? -39.326 -35.787 -11.107 1.00 41.03 154 THR A N 1
ATOM 1195 C CA . THR A 1 154 ? -39.872 -36.496 -9.943 1.00 41.99 154 THR A CA 1
ATOM 1196 C C . THR A 1 154 ? -39.031 -37.705 -9.516 1.00 42.45 154 THR A C 1
ATOM 1197 O O . THR A 1 154 ? -39.057 -38.098 -8.349 1.00 42.86 154 THR A O 1
ATOM 1201 N N . ASP A 1 155 ? -38.292 -38.287 -10.459 1.00 42.51 155 ASP A N 1
ATOM 1202 C CA . ASP A 1 155 ? -37.443 -39.450 -10.178 1.00 43.16 155 ASP A CA 1
ATOM 1203 C C . ASP A 1 155 ? -36.064 -39.107 -9.587 1.00 41.57 155 ASP A C 1
ATOM 1204 O O . ASP A 1 155 ? -35.307 -40.016 -9.239 1.00 42.05 155 ASP A O 1
ATOM 1209 N N . LEU A 1 156 ? -35.735 -37.817 -9.483 1.00 39.31 156 LEU A N 1
ATOM 1210 C CA . LEU A 1 156 ? -34.415 -37.382 -9.012 1.00 37.72 156 LEU A CA 1
ATOM 1211 C C . LEU A 1 156 ? -34.464 -36.785 -7.606 1.00 36.77 156 LEU A C 1
ATOM 1212 O O . LEU A 1 156 ? -35.194 -35.820 -7.367 1.00 36.47 156 LEU A O 1
ATOM 1217 N N . ASP A 1 157 ? -33.680 -37.353 -6.688 1.00 35.69 157 ASP A N 1
ATOM 1218 C CA . ASP A 1 157 ? -33.532 -36.795 -5.339 1.00 34.91 157 ASP A CA 1
ATOM 1219 C C . ASP A 1 157 ? -32.361 -35.798 -5.290 1.00 33.03 157 ASP A C 1
ATOM 1220 O O . ASP A 1 157 ? -31.720 -35.543 -6.312 1.00 31.69 157 ASP A O 1
ATOM 1225 N N . ALA A 1 158 ? -32.093 -35.236 -4.113 1.00 32.38 158 ALA A N 1
ATOM 1226 C CA . ALA A 1 158 ? -31.038 -34.222 -3.958 1.00 31.21 158 ALA A CA 1
ATOM 1227 C C . ALA A 1 158 ? -29.640 -34.733 -4.327 1.00 30.46 158 ALA A C 1
ATOM 1228 O O . ALA A 1 158 ? -28.855 -34.009 -4.938 1.00 29.58 158 ALA A O 1
ATOM 1230 N N . GLY A 1 159 ? -29.341 -35.976 -3.955 1.00 31.20 159 GLY A N 1
ATOM 1231 C CA . GLY A 1 159 ? -28.061 -36.604 -4.276 1.00 30.84 159 GLY A CA 1
ATOM 1232 C C . GLY A 1 159 ? -27.842 -36.755 -5.769 1.00 30.34 159 GLY A C 1
ATOM 1233 O O . GLY A 1 159 ? -26.752 -36.482 -6.272 1.00 29.52 159 GLY A O 1
ATOM 1234 N N . ALA A 1 160 ? -28.883 -37.191 -6.475 1.00 30.82 160 ALA A N 1
ATOM 1235 C CA . ALA A 1 160 ? -28.816 -37.395 -7.924 1.00 30.55 160 ALA A CA 1
ATOM 1236 C C . ALA A 1 160 ? -28.670 -36.081 -8.685 1.00 29.34 160 ALA A C 1
ATOM 1237 O O . ALA A 1 160 ? -27.981 -36.024 -9.707 1.00 29.04 160 ALA A O 1
ATOM 1239 N N . ILE A 1 161 ? -29.327 -35.032 -8.192 1.00 28.81 161 ILE A N 1
ATOM 1240 C CA . ILE A 1 161 ? -29.232 -33.706 -8.803 1.00 27.86 161 ILE A CA 1
ATOM 1241 C C . ILE A 1 161 ? -27.812 -33.144 -8.637 1.00 27.24 161 ILE A C 1
ATOM 1242 O O . ILE A 1 161 ? -27.278 -32.525 -9.556 1.00 26.57 161 ILE A O 1
ATOM 1247 N N . ALA A 1 162 ? -27.209 -33.375 -7.471 1.00 27.57 162 ALA A N 1
ATOM 1248 C CA . ALA A 1 162 ? -25.838 -32.935 -7.194 1.00 27.49 162 ALA A CA 1
ATOM 1249 C C . ALA A 1 162 ? -24.814 -33.635 -8.087 1.00 28.34 162 ALA A C 1
ATOM 1250 O O . ALA A 1 162 ? -23.868 -33.004 -8.566 1.00 27.42 162 ALA A O 1
ATOM 1252 N N . ARG A 1 163 ? -25.002 -34.937 -8.301 1.00 29.79 163 ARG A N 1
ATOM 1253 C CA . ARG A 1 163 ? -24.134 -35.710 -9.193 1.00 31.29 163 ARG A CA 1
ATOM 1254 C C . ARG A 1 163 ? -24.188 -35.146 -10.612 1.00 30.60 163 ARG A C 1
ATOM 1255 O O . ARG A 1 163 ? -23.151 -34.937 -11.245 1.00 30.41 163 ARG A O 1
ATOM 1263 N N . ILE A 1 164 ? -25.404 -34.895 -11.089 1.00 30.47 164 ILE A N 1
ATOM 1264 C CA . ILE A 1 164 ? -25.634 -34.301 -12.406 1.00 30.32 164 ILE A CA 1
ATOM 1265 C C . ILE A 1 164 ? -24.974 -32.921 -12.532 1.00 29.54 164 ILE A C 1
ATOM 1266 O O . ILE A 1 164 ? -24.460 -32.570 -13.598 1.00 29.18 164 ILE A O 1
ATOM 1271 N N . GLY A 1 165 ? -24.990 -32.147 -11.448 1.00 28.99 165 GLY A N 1
ATOM 1272 C CA . GLY A 1 165 ? -24.317 -30.851 -11.415 1.00 28.27 165 GLY A CA 1
ATOM 1273 C C . GLY A 1 165 ? -22.811 -30.967 -11.582 1.00 28.05 165 GLY A C 1
ATOM 1274 O O . GLY A 1 165 ? -22.211 -30.238 -12.373 1.00 28.00 165 GLY A O 1
ATOM 1275 N N . VAL A 1 166 ? -22.199 -31.890 -10.843 1.00 28.16 166 VAL A N 1
ATOM 1276 C CA . VAL A 1 166 ? -20.752 -32.093 -10.914 1.00 28.22 166 VAL A CA 1
ATOM 1277 C C . VAL A 1 166 ? -20.350 -32.705 -12.263 1.00 28.73 166 VAL A C 1
ATOM 1278 O O . VAL A 1 166 ? -19.317 -32.339 -12.818 1.00 29.00 166 VAL A O 1
ATOM 1282 N N . GLU A 1 167 ? -21.166 -33.621 -12.786 1.00 29.20 167 GLU A N 1
ATOM 1283 C CA . GLU A 1 167 ? -20.941 -34.198 -14.123 1.00 29.88 167 GLU A CA 1
ATOM 1284 C C . GLU A 1 167 ? -20.815 -33.112 -15.203 1.00 29.24 167 GLU A C 1
ATOM 1285 O O . GLU A 1 167 ? -19.931 -33.178 -16.060 1.00 28.75 167 GLU A O 1
ATOM 1291 N N . ALA A 1 168 ? -21.705 -32.120 -15.151 1.00 28.53 168 ALA A N 1
ATOM 1292 C CA . ALA A 1 168 ? -21.700 -31.008 -16.105 1.00 28.07 168 ALA A CA 1
ATOM 1293 C C . ALA A 1 168 ? -20.417 -30.179 -16.016 1.00 27.47 168 ALA A C 1
ATOM 1294 O O . ALA A 1 168 ? -19.852 -29.790 -17.038 1.00 27.70 168 ALA A O 1
ATOM 1296 N N . GLY A 1 169 ? -19.967 -29.912 -14.795 1.00 26.83 169 GLY A N 1
ATOM 1297 C CA . GLY A 1 169 ? -18.705 -29.214 -14.570 1.00 26.89 169 GLY A CA 1
ATOM 1298 C C . GLY A 1 169 ? -17.513 -29.974 -15.127 1.00 27.54 169 GLY A C 1
ATOM 1299 O O . GLY A 1 169 ? -16.655 -29.391 -15.790 1.00 27.91 169 GLY A O 1
ATOM 1300 N N . ILE A 1 170 ? -17.465 -31.277 -14.859 1.00 27.74 170 ILE A N 1
ATOM 1301 C CA . ILE A 1 170 ? -16.395 -32.144 -15.368 1.00 28.75 170 ILE A CA 1
ATOM 1302 C C . ILE A 1 170 ? -16.401 -32.218 -16.898 1.00 29.24 170 ILE A C 1
ATOM 1303 O O . ILE A 1 170 ? -15.342 -32.250 -17.525 1.00 29.75 170 ILE A O 1
ATOM 1308 N N . GLU A 1 171 ? -17.591 -32.248 -17.491 1.00 28.98 171 GLU A N 1
ATOM 1309 C CA . GLU A 1 171 ? -17.727 -32.354 -18.944 1.00 29.81 171 GLU A CA 1
ATOM 1310 C C . GLU A 1 171 ? -17.087 -31.182 -19.695 1.00 29.61 171 GLU A C 1
ATOM 1311 O O . GLU A 1 171 ? -16.453 -31.388 -20.731 1.00 29.65 171 GLU A O 1
ATOM 1317 N N . PHE A 1 172 ? -17.251 -29.966 -19.170 1.00 28.79 172 PHE A N 1
ATOM 1318 C CA . PHE A 1 172 ? -16.877 -28.748 -19.898 1.00 28.95 172 PHE A CA 1
ATOM 1319 C C . PHE A 1 172 ? -15.685 -27.962 -19.334 1.00 28.86 172 PHE A C 1
ATOM 1320 O O . PHE A 1 172 ? -15.045 -27.212 -20.074 1.00 29.06 172 PHE A O 1
ATOM 1328 N N . ASP A 1 173 ? -15.385 -28.123 -18.046 1.00 28.48 173 ASP A N 1
ATOM 1329 C CA . ASP A 1 173 ? -14.310 -27.366 -17.397 1.00 28.46 173 ASP A CA 1
ATOM 1330 C C . ASP A 1 173 ? -13.020 -28.189 -17.312 1.00 29.33 173 ASP A C 1
ATOM 1331 O O . ASP A 1 173 ? -13.015 -29.282 -16.747 1.00 29.11 173 ASP A O 1
ATOM 1336 N N . LYS A 1 174 ? -11.928 -27.649 -17.857 1.00 30.23 174 LYS A N 1
ATOM 1337 C CA . LYS A 1 174 ? -10.616 -28.314 -17.788 1.00 31.16 174 LYS A CA 1
ATOM 1338 C C . LYS A 1 174 ? -10.059 -28.388 -16.361 1.00 30.48 174 LYS A C 1
ATOM 1339 O O . LYS A 1 174 ? -9.272 -29.280 -16.048 1.00 30.81 174 LYS A O 1
ATOM 1345 N N . SER A 1 175 ? -10.473 -27.454 -15.506 1.00 29.54 175 SER A N 1
ATOM 1346 C CA . SER A 1 175 ? -10.088 -27.453 -14.090 1.00 29.28 175 SER A CA 1
ATOM 1347 C C . SER A 1 175 ? -11.029 -28.261 -13.181 1.00 28.43 175 SER A C 1
ATOM 1348 O O . SER A 1 175 ? -11.013 -28.086 -11.961 1.00 28.06 175 SER A O 1
ATOM 1351 N N . SER A 1 176 ? -11.841 -29.140 -13.770 1.00 28.45 176 SER A N 1
ATOM 1352 C CA . SER A 1 176 ? -12.662 -30.080 -13.013 1.00 28.01 176 SER A CA 1
ATOM 1353 C C . SER A 1 176 ? -12.438 -31.489 -13.552 1.00 28.99 176 SER A C 1
ATOM 1354 O O . SER A 1 176 ? -12.356 -31.679 -14.766 1.00 29.19 176 SER A O 1
ATOM 1357 N N . ALA A 1 177 ? -12.341 -32.472 -12.657 1.00 29.36 177 ALA A N 1
ATOM 1358 C CA . ALA A 1 177 ? -12.088 -33.857 -13.069 1.00 30.28 177 ALA A CA 1
ATOM 1359 C C . ALA A 1 177 ? -12.738 -34.898 -12.154 1.00 30.61 177 ALA A C 1
ATOM 1360 O O . ALA A 1 177 ? -12.892 -34.684 -10.951 1.00 30.25 177 ALA A O 1
ATOM 1362 N N . ALA A 1 178 ? -13.100 -36.033 -12.752 1.00 31.62 178 ALA A N 1
ATOM 1363 C CA . ALA A 1 178 ? -13.589 -37.207 -12.025 1.00 32.33 178 ALA A CA 1
ATOM 1364 C C . ALA A 1 178 ? -12.499 -37.759 -11.104 1.00 33.25 178 ALA A C 1
ATOM 1365 O O . ALA A 1 178 ? -11.319 -37.473 -11.305 1.00 33.38 178 ALA A O 1
ATOM 1367 N N . PRO A 1 179 ? -12.880 -38.567 -10.095 1.00 34.07 179 PRO A N 1
ATOM 1368 C CA . PRO A 1 179 ? -14.223 -39.045 -9.758 1.00 33.94 179 PRO A CA 1
ATOM 1369 C C . PRO A 1 179 ? -15.056 -38.034 -8.973 1.00 32.97 179 PRO A C 1
ATOM 1370 O O . PRO A 1 179 ? -14.523 -37.061 -8.431 1.00 31.87 179 PRO A O 1
ATOM 1374 N N . ILE A 1 180 ? -16.363 -38.284 -8.927 1.00 33.08 180 ILE A N 1
ATOM 1375 C CA . ILE A 1 180 ? -17.317 -37.406 -8.255 1.00 32.21 180 ILE A CA 1
ATOM 1376 C C . ILE A 1 180 ? -17.554 -37.907 -6.832 1.00 32.91 180 ILE A C 1
ATOM 1377 O O . ILE A 1 180 ? -17.740 -39.105 -6.616 1.00 33.24 180 ILE A O 1
ATOM 1382 N N . ASP A 1 181 ? -17.548 -36.983 -5.872 1.00 32.42 181 ASP A N 1
ATOM 1383 C CA . ASP A 1 181 ? -17.825 -37.296 -4.470 1.00 33.35 181 ASP A CA 1
ATOM 1384 C C . ASP A 1 181 ? -19.135 -36.623 -4.051 1.00 32.98 181 ASP A C 1
ATOM 1385 O O . ASP A 1 181 ? -19.256 -35.398 -4.116 1.00 31.98 181 ASP A O 1
ATOM 1390 N N . VAL A 1 182 ? -20.108 -37.426 -3.624 1.00 33.84 182 VAL A N 1
ATOM 1391 C CA . VAL A 1 182 ? -21.412 -36.913 -3.196 1.00 33.70 182 VAL A CA 1
ATOM 1392 C C . VAL A 1 182 ? -21.780 -37.480 -1.829 1.00 34.36 182 VAL A C 1
ATOM 1393 O O . VAL A 1 182 ? -21.610 -38.672 -1.579 1.00 35.21 182 VAL A O 1
ATOM 1397 N N . HIS A 1 183 ? -22.275 -36.612 -0.950 1.00 34.41 183 HIS A N 1
ATOM 1398 C CA . HIS A 1 183 ? -22.787 -37.014 0.360 1.00 35.78 183 HIS A CA 1
ATOM 1399 C C . HIS A 1 183 ? -24.175 -36.426 0.553 1.00 35.46 183 HIS A C 1
ATOM 1400 O O . HIS A 1 183 ? -24.413 -35.264 0.216 1.00 34.40 183 HIS A O 1
ATOM 1407 N N . THR A 1 184 ? -25.085 -37.228 1.099 1.00 36.53 184 THR A N 1
ATOM 1408 C CA . THR A 1 184 ? -26.455 -36.794 1.355 1.00 36.75 184 THR A CA 1
ATOM 1409 C C . THR A 1 184 ? -26.745 -36.802 2.852 1.00 37.60 184 THR A C 1
ATOM 1410 O O . THR A 1 184 ? -26.174 -37.599 3.594 1.00 38.56 184 THR A O 1
ATOM 1414 N N . VAL A 1 185 ? -27.627 -35.905 3.287 1.00 37.56 185 VAL A N 1
ATOM 1415 C CA . VAL A 1 185 ? -28.014 -35.793 4.695 1.00 38.65 185 VAL A CA 1
ATOM 1416 C C . VAL A 1 185 ? -29.510 -35.498 4.793 1.00 39.45 185 VAL A C 1
ATOM 1417 O O . VAL A 1 185 ? -30.038 -34.689 4.032 1.00 38.62 185 VAL A O 1
ATOM 1421 N N . ARG A 1 186 ? -30.190 -36.153 5.731 1.00 41.10 186 ARG A N 1
ATOM 1422 C CA . ARG A 1 186 ? -31.620 -35.931 5.936 1.00 42.05 186 ARG A CA 1
ATOM 1423 C C . ARG A 1 186 ? -31.850 -34.669 6.768 1.00 42.10 186 ARG A C 1
ATOM 1424 O O . ARG A 1 186 ? -31.165 -34.448 7.767 1.00 42.28 186 ARG A O 1
ATOM 1426 N N . LEU A 1 187 ? -32.812 -33.847 6.351 1.00 42.05 187 LEU A N 1
ATOM 1427 C CA . LEU A 1 187 ? -33.181 -32.640 7.092 1.00 42.25 187 LEU A CA 1
ATOM 1428 C C . LEU A 1 187 ? -33.844 -33.001 8.421 1.00 44.50 187 LEU A C 1
ATOM 1429 O O . LEU A 1 187 ? -34.565 -33.994 8.512 1.00 45.52 187 LEU A O 1
ATOM 1434 N N . GLN A 1 188 ? -33.597 -32.186 9.444 1.00 45.34 188 GLN A N 1
ATOM 1435 C CA . GLN A 1 188 ? -34.134 -32.430 10.783 1.00 47.80 188 GLN A CA 1
ATOM 1436 C C . GLN A 1 188 ? -35.629 -32.127 10.857 1.00 49.61 188 GLN A C 1
ATOM 1437 O O . GLN A 1 188 ? -36.171 -31.414 10.011 1.00 49.84 188 GLN A O 1
ATOM 1439 N N . THR B 1 1 ? -26.221 -12.512 -24.719 1.00 29.30 1 THR B N 1
ATOM 1440 C CA . THR B 1 1 ? -26.818 -13.434 -25.730 1.00 28.78 1 THR B CA 1
ATOM 1441 C C . THR B 1 1 ? -26.645 -14.896 -25.322 1.00 27.86 1 THR B C 1
ATOM 1442 O O . THR B 1 1 ? -25.608 -15.285 -24.778 1.00 27.49 1 THR B O 1
ATOM 1446 N N . THR B 1 2 ? -27.685 -15.688 -25.574 1.00 27.53 2 THR B N 1
ATOM 1447 C CA . THR B 1 2 ? -27.600 -17.143 -25.534 1.00 26.84 2 THR B CA 1
ATOM 1448 C C . THR B 1 2 ? -28.202 -17.663 -26.833 1.00 26.74 2 THR B C 1
ATOM 1449 O O . THR B 1 2 ? -29.399 -17.499 -27.074 1.00 27.53 2 THR B O 1
ATOM 1453 N N . CYS B 1 3 ? -27.360 -18.258 -27.674 1.00 26.13 3 CYS B N 1
ATOM 1454 C CA . CYS B 1 3 ? -27.796 -18.896 -28.913 1.00 26.28 3 CYS B CA 1
ATOM 1455 C C . CYS B 1 3 ? -27.256 -20.320 -28.942 1.00 25.92 3 CYS B C 1
ATOM 1456 O O . CYS B 1 3 ? -26.078 -20.543 -28.655 1.00 25.21 3 CYS B O 1
ATOM 1459 N N . VAL B 1 4 ? -28.116 -21.278 -29.286 1.00 26.27 4 VAL B N 1
ATOM 1460 C CA . VAL B 1 4 ? -27.730 -22.693 -29.326 1.00 25.93 4 VAL B CA 1
ATOM 1461 C C . VAL B 1 4 ? -28.188 -23.363 -30.614 1.00 26.34 4 VAL B C 1
ATOM 1462 O O . VAL B 1 4 ? -29.124 -22.902 -31.267 1.00 26.88 4 VAL B O 1
ATOM 1466 N N . VAL B 1 5 ? -27.511 -24.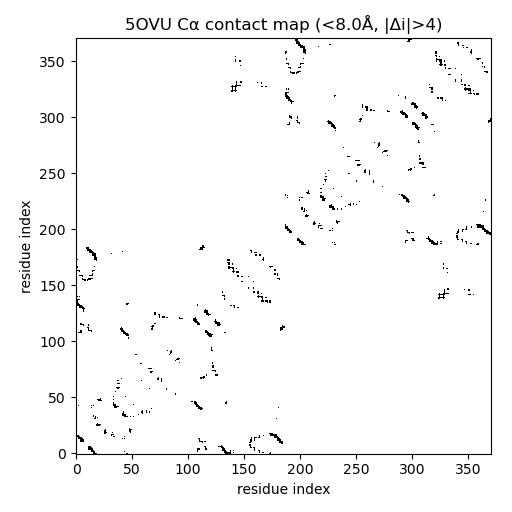450 -30.968 1.00 26.18 5 VAL B N 1
ATOM 1467 C CA . VAL B 1 5 ? -27.944 -25.332 -32.046 1.00 27.08 5 VAL B CA 1
ATOM 1468 C C . VAL B 1 5 ? -27.951 -26.761 -31.514 1.00 27.53 5 VAL B C 1
ATOM 1469 O O . VAL B 1 5 ? -27.126 -27.114 -30.671 1.00 26.90 5 VAL B O 1
ATOM 1473 N N . VAL B 1 6 ? -28.897 -27.567 -31.991 1.00 28.54 6 VAL B N 1
ATOM 1474 C CA . VAL B 1 6 ? -29.050 -28.945 -31.529 1.00 29.21 6 VAL B CA 1
ATOM 1475 C C . VAL B 1 6 ? -29.315 -29.863 -32.714 1.00 30.51 6 VAL B C 1
ATOM 1476 O O . VAL B 1 6 ? -29.938 -29.460 -33.694 1.00 31.29 6 VAL B O 1
ATOM 1480 N N . ARG B 1 7 ? -28.818 -31.092 -32.615 1.00 31.28 7 ARG B N 1
ATOM 1481 C CA . ARG B 1 7 ? -29.082 -32.136 -33.599 1.00 32.71 7 ARG B CA 1
ATOM 1482 C C . ARG B 1 7 ? -29.417 -33.426 -32.859 1.00 33.33 7 ARG B C 1
ATOM 1483 O O . ARG B 1 7 ? -28.670 -33.851 -31.979 1.00 32.61 7 ARG B O 1
ATOM 1491 N N . LYS B 1 8 ? -30.546 -34.034 -33.213 1.00 34.64 8 LYS B N 1
ATOM 1492 C CA . LYS B 1 8 ? -30.977 -35.286 -32.601 1.00 35.63 8 LYS B CA 1
ATOM 1493 C C . LYS B 1 8 ? -31.977 -35.987 -33.510 1.00 37.49 8 LYS B C 1
ATOM 1494 O O . LYS B 1 8 ? -33.006 -35.410 -33.864 1.00 37.79 8 LYS B O 1
ATOM 1500 N N . GLY B 1 9 ? -31.670 -37.227 -33.885 1.00 39.09 9 GLY B N 1
ATOM 1501 C CA . GLY B 1 9 ? -32.547 -38.017 -34.750 1.00 41.06 9 GLY B CA 1
ATOM 1502 C C . GLY B 1 9 ? -32.564 -37.485 -36.172 1.00 41.85 9 GLY B C 1
ATOM 1503 O O . GLY B 1 9 ? -31.512 -37.344 -36.798 1.00 41.45 9 GLY B O 1
ATOM 1504 N N . ASP B 1 10 ? -33.759 -37.175 -36.671 1.00 43.10 10 ASP B N 1
ATOM 1505 C CA . ASP B 1 10 ? -33.929 -36.641 -38.028 1.00 44.20 10 ASP B CA 1
ATOM 1506 C C . ASP B 1 10 ? -34.203 -35.127 -38.043 1.00 43.23 10 ASP B C 1
ATOM 1507 O O . ASP B 1 10 ? -34.624 -34.582 -39.066 1.00 43.67 10 ASP B O 1
ATOM 1512 N N . GLU B 1 11 ? -33.936 -34.456 -36.922 1.00 41.89 11 GLU B N 1
ATOM 1513 C CA . GLU B 1 11 ? -34.256 -33.038 -36.756 1.00 40.88 11 GLU B CA 1
ATOM 1514 C C . GLU B 1 11 ? -33.062 -32.260 -36.207 1.00 38.42 11 GLU B C 1
ATOM 1515 O O . GLU B 1 11 ? -32.273 -32.787 -35.422 1.00 37.69 11 GLU B O 1
ATOM 1521 N N . VAL B 1 12 ? -32.934 -31.006 -36.631 1.00 37.30 12 VAL B N 1
ATOM 1522 C CA . VAL B 1 12 ? -32.030 -30.056 -35.982 1.00 35.48 12 VAL B CA 1
ATOM 1523 C C . VAL B 1 12 ? -32.838 -28.865 -35.485 1.00 35.00 12 VAL B C 1
ATOM 1524 O O . VAL B 1 12 ? -33.954 -28.626 -35.946 1.00 35.50 12 VAL B O 1
ATOM 1528 N N . ALA B 1 13 ? -32.267 -28.118 -34.548 1.00 33.85 13 ALA B N 1
ATOM 1529 C CA . ALA B 1 13 ? -32.923 -26.930 -34.018 1.00 33.66 13 ALA B CA 1
ATOM 1530 C C . ALA B 1 13 ? -31.916 -25.819 -33.755 1.00 32.51 13 ALA B C 1
ATOM 1531 O O . ALA B 1 13 ? -30.743 -26.082 -33.484 1.00 31.81 13 ALA B O 1
ATOM 1533 N N . ILE B 1 14 ? -32.387 -24.579 -33.850 1.00 32.39 14 ILE B N 1
ATOM 1534 C CA . ILE B 1 14 ? -31.613 -23.415 -33.433 1.00 31.85 14 ILE B CA 1
ATOM 1535 C C . ILE B 1 14 ? -32.465 -22.597 -32.466 1.00 31.78 14 ILE B C 1
ATOM 1536 O O . ILE B 1 14 ? -33.649 -22.374 -32.714 1.00 32.36 14 ILE B O 1
ATOM 1541 N N . GLY B 1 15 ? -31.860 -22.171 -31.360 1.00 31.11 15 GLY B N 1
ATOM 1542 C CA . GLY B 1 15 ? -32.561 -21.410 -30.330 1.00 31.08 15 GLY B CA 1
ATOM 1543 C C . GLY B 1 15 ? -31.792 -20.165 -29.934 1.00 30.35 15 GLY B C 1
ATOM 1544 O O . GLY B 1 15 ? -30.565 -20.186 -29.879 1.00 29.33 15 GLY B O 1
ATOM 1545 N N . ALA B 1 16 ? -32.515 -19.081 -29.661 1.00 30.77 16 ALA B N 1
ATOM 1546 C CA . ALA B 1 16 ? -31.902 -17.815 -29.253 1.00 30.72 16 ALA B CA 1
ATOM 1547 C C . ALA B 1 16 ? -32.796 -17.012 -28.307 1.00 31.09 16 ALA B C 1
ATOM 1548 O O . ALA B 1 16 ? -34.020 -17.150 -28.328 1.00 32.00 16 ALA B O 1
ATOM 1550 N N . ASP B 1 17 ? -32.168 -16.174 -27.484 1.00 31.00 17 ASP B N 1
ATOM 1551 C CA . ASP B 1 17 ? -32.886 -15.219 -26.639 1.00 31.50 17 ASP B CA 1
ATOM 1552 C C . ASP B 1 17 ? -33.204 -13.961 -27.452 1.00 31.84 17 ASP B C 1
ATOM 1553 O O . ASP B 1 17 ? -32.868 -13.883 -28.637 1.00 31.51 17 ASP B O 1
ATOM 1558 N N . ALA B 1 18 ? -33.838 -12.977 -26.817 1.00 32.37 18 ALA B N 1
ATOM 1559 C CA . ALA B 1 18 ? -34.305 -11.780 -27.527 1.00 33.25 18 ALA B CA 1
ATOM 1560 C C . ALA B 1 18 ? -33.619 -10.466 -27.140 1.00 33.66 18 ALA B C 1
ATOM 1561 O O . ALA B 1 18 ? -33.867 -9.447 -27.784 1.00 34.47 18 ALA B O 1
ATOM 1563 N N . LEU B 1 19 ? -32.779 -10.469 -26.105 1.00 33.32 19 LEU B N 1
ATOM 1564 C CA . LEU B 1 19 ? -32.215 -9.217 -25.591 1.00 34.02 19 LEU B CA 1
ATOM 1565 C C . LEU B 1 19 ? -31.295 -8.553 -26.611 1.00 34.06 19 LEU B C 1
ATOM 1566 O O . LEU B 1 19 ? -30.374 -9.185 -27.136 1.00 33.17 19 LEU B O 1
ATOM 1571 N N . VAL B 1 20 ? -31.563 -7.278 -26.888 1.00 34.90 20 VAL B N 1
ATOM 1572 C CA . VAL B 1 20 ? -30.701 -6.467 -27.743 1.00 35.18 20 VAL B CA 1
ATOM 1573 C C . VAL B 1 20 ? -30.408 -5.136 -27.051 1.00 36.11 20 VAL B C 1
ATOM 1574 O O . VAL B 1 20 ? -31.311 -4.503 -26.496 1.00 36.98 20 VAL B O 1
ATOM 1578 N N . THR B 1 21 ? -29.140 -4.730 -27.070 1.00 36.18 21 THR B N 1
ATOM 1579 C CA . THR B 1 21 ? -28.695 -3.529 -26.366 1.00 37.16 21 THR B CA 1
ATOM 1580 C C . THR B 1 21 ? -27.702 -2.726 -27.197 1.00 37.31 21 THR B C 1
ATOM 1581 O O . THR B 1 21 ? -26.981 -3.279 -28.025 1.00 36.76 21 THR B O 1
ATOM 1585 N N . PHE B 1 22 ? -27.692 -1.416 -26.973 1.00 38.49 22 PHE B N 1
ATOM 1586 C CA . PHE B 1 22 ? -26.591 -0.562 -27.391 1.00 39.00 22 PHE B CA 1
ATOM 1587 C C . PHE B 1 22 ? -25.748 -0.329 -26.141 1.00 39.06 22 PHE B C 1
ATOM 1588 O O . PHE B 1 22 ? -26.044 0.559 -25.343 1.00 39.81 22 PHE B O 1
ATOM 1596 N N . GLY B 1 23 ? -24.721 -1.152 -25.959 1.00 38.35 23 GLY B N 1
ATOM 1597 C CA . GLY B 1 23 ? -23.913 -1.117 -24.743 1.00 38.52 23 GLY B CA 1
ATOM 1598 C C . GLY B 1 23 ? -24.703 -1.635 -23.557 1.00 38.53 23 GLY B C 1
ATOM 1599 O O . GLY B 1 23 ? -25.236 -2.745 -23.603 1.00 37.89 23 GLY B O 1
ATOM 1600 N N . ASP B 1 24 ? -24.787 -0.825 -22.503 1.00 40.08 24 ASP B N 1
ATOM 1601 C CA . ASP B 1 24 ? -25.548 -1.172 -21.295 1.00 40.81 24 ASP B CA 1
ATOM 1602 C C . ASP B 1 24 ? -27.021 -0.757 -21.363 1.00 40.93 24 ASP B C 1
ATOM 1603 O O . ASP B 1 24 ? -27.804 -1.139 -20.494 1.00 41.54 24 ASP B O 1
ATOM 1608 N N . THR B 1 25 ? -27.395 0.023 -22.377 1.00 40.73 25 THR B N 1
ATOM 1609 C CA . THR B 1 25 ? -28.770 0.503 -22.519 1.00 41.04 25 THR B CA 1
ATOM 1610 C C . THR B 1 25 ? -29.596 -0.449 -23.386 1.00 40.06 25 THR B C 1
ATOM 1611 O O . THR B 1 25 ? -29.270 -0.681 -24.549 1.00 38.99 25 THR B O 1
ATOM 1615 N N . ARG B 1 26 ? -30.667 -0.991 -22.813 1.00 40.59 26 ARG B N 1
ATOM 1616 C CA . ARG B 1 26 ? -31.552 -1.910 -23.534 1.00 40.82 26 ARG B CA 1
ATOM 1617 C C . ARG B 1 26 ? -32.364 -1.204 -24.625 1.00 41.33 26 ARG B C 1
ATOM 1618 O O . ARG B 1 26 ? -32.823 -0.072 -24.445 1.00 41.81 26 ARG B O 1
ATOM 1626 N N . LEU B 1 27 ? -32.534 -1.898 -25.747 1.00 40.56 27 LEU B N 1
ATOM 1627 C CA . LEU B 1 27 ? -33.342 -1.428 -26.867 1.00 41.92 27 LEU B CA 1
ATOM 1628 C C . LEU B 1 27 ? -34.599 -2.294 -26.974 1.00 42.47 27 LEU B C 1
ATOM 1629 O O . LEU B 1 27 ? -34.499 -3.509 -27.135 1.00 40.97 27 LEU B O 1
ATOM 1634 N N . SER B 1 28 ? -35.771 -1.667 -26.874 1.00 44.86 28 SER B N 1
ATOM 1635 C CA . SER B 1 28 ? -37.051 -2.365 -27.021 1.00 46.39 28 SER B CA 1
ATOM 1636 C C . SER B 1 28 ? -37.387 -2.531 -28.497 1.00 47.60 28 SER B C 1
ATOM 1637 O O . SER B 1 28 ? -37.205 -1.601 -29.285 1.00 48.61 28 SER B O 1
ATOM 1640 N N . ARG B 1 29 ? -37.890 -3.708 -28.863 1.00 48.10 29 ARG B N 1
ATOM 1641 C CA . ARG B 1 29 ? -38.174 -4.025 -30.263 1.00 49.43 29 ARG B CA 1
ATOM 1642 C C . ARG B 1 29 ? -39.578 -4.582 -30.473 1.00 50.89 29 ARG B C 1
ATOM 1643 O O . ARG B 1 29 ? -40.277 -4.923 -29.514 1.00 51.57 29 ARG B O 1
ATOM 1651 N N . ALA B 1 30 ? -39.982 -4.644 -31.741 1.00 51.80 30 ALA B N 1
ATOM 1652 C CA . ALA B 1 30 ? -41.262 -5.222 -32.129 1.00 53.06 30 ALA B CA 1
ATOM 1653 C C . ALA B 1 30 ? -41.165 -6.742 -32.089 1.00 52.25 30 ALA B C 1
ATOM 1654 O O . ALA B 1 30 ? -42.161 -7.427 -31.860 1.00 53.63 30 ALA B O 1
ATOM 1656 N N . ASN B 1 34 ? -37.656 -11.600 -33.388 1.00 46.03 34 ASN B N 1
ATOM 1657 C CA . ASN B 1 34 ? -36.275 -11.757 -32.938 1.00 45.12 34 ASN B CA 1
ATOM 1658 C C . ASN B 1 34 ? -35.296 -11.178 -33.953 1.00 44.24 34 ASN B C 1
ATOM 1659 O O . ASN B 1 34 ? -35.368 -11.490 -35.140 1.00 44.58 34 ASN B O 1
ATOM 1664 N N . GLN B 1 35 ? -34.374 -10.348 -33.472 1.00 43.33 35 GLN B N 1
ATOM 1665 C CA . GLN B 1 35 ? -33.429 -9.646 -34.337 1.00 42.63 35 GLN B CA 1
ATOM 1666 C C . GLN B 1 35 ? -32.157 -10.442 -34.640 1.00 40.77 35 GLN B C 1
ATOM 1667 O O . GLN B 1 35 ? -31.564 -10.261 -35.698 1.00 41.20 35 GLN B O 1
ATOM 1673 N N . LYS B 1 36 ? -31.739 -11.314 -33.726 1.00 39.16 36 LYS B N 1
ATOM 1674 C CA . LYS B 1 36 ? -30.445 -12.001 -33.862 1.00 37.80 36 LYS B CA 1
ATOM 1675 C C . LYS B 1 36 ? -30.485 -13.361 -34.577 1.00 37.18 36 LYS B C 1
ATOM 1676 O O . LYS B 1 36 ? -29.429 -13.934 -34.849 1.00 36.14 36 LYS B O 1
ATOM 1682 N N . VAL B 1 37 ? -31.680 -13.872 -34.878 1.00 37.57 37 VAL B N 1
ATOM 1683 C CA . VAL B 1 37 ? -31.816 -15.092 -35.681 1.00 38.05 37 VAL B CA 1
ATOM 1684 C C . VAL B 1 37 ? -32.400 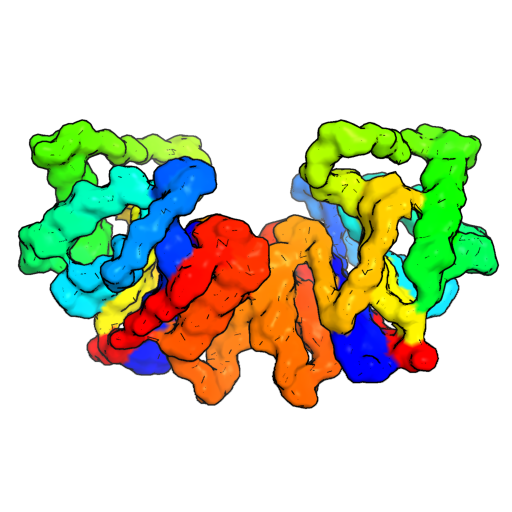-14.746 -37.049 1.00 38.88 37 VAL B C 1
ATOM 1685 O O . VAL B 1 37 ? -33.491 -14.184 -37.142 1.00 39.96 37 VAL B O 1
ATOM 1689 N N . ILE B 1 38 ? -31.668 -15.099 -38.104 1.00 38.70 38 ILE B N 1
ATOM 1690 C CA . ILE B 1 38 ? -31.995 -14.673 -39.461 1.00 39.80 38 ILE B CA 1
ATOM 1691 C C . ILE B 1 38 ? -32.296 -15.875 -40.350 1.00 40.25 38 ILE B C 1
ATOM 1692 O O . ILE B 1 38 ? -31.508 -16.820 -40.388 1.00 39.79 38 ILE B O 1
ATOM 1697 N N . PRO B 1 39 ? -33.435 -15.846 -41.071 1.00 41.33 39 PRO B N 1
ATOM 1698 C CA . PRO B 1 39 ? -33.644 -16.839 -42.123 1.00 41.87 39 PRO B CA 1
ATOM 1699 C C . PRO B 1 39 ? -32.856 -16.468 -43.382 1.00 42.04 39 PRO B C 1
ATOM 1700 O O . PRO B 1 39 ? -33.032 -15.376 -43.921 1.00 42.70 39 PRO B O 1
ATOM 1704 N N . VAL B 1 40 ? -31.983 -17.372 -43.822 1.00 41.67 40 VAL B N 1
ATOM 1705 C CA . VAL B 1 40 ? -31.166 -17.173 -45.018 1.00 42.02 40 VAL B CA 1
ATOM 1706 C C . VAL B 1 40 ? -31.422 -18.345 -45.964 1.00 42.78 40 VAL B C 1
ATOM 1707 O O . VAL B 1 40 ? -30.824 -19.413 -45.821 1.00 42.51 40 VAL B O 1
ATOM 1711 N N . GLY B 1 41 ? -32.318 -18.137 -46.926 1.00 43.69 41 GLY B N 1
ATOM 1712 C CA . GLY B 1 41 ? -32.790 -19.220 -47.782 1.00 44.75 41 GLY B CA 1
ATOM 1713 C C . GLY B 1 41 ? -33.618 -20.183 -46.953 1.00 44.32 41 GLY B C 1
ATOM 1714 O O . GLY B 1 41 ? -34.640 -19.793 -46.393 1.00 44.63 41 GLY B O 1
ATOM 1715 N N . ASP B 1 42 ? -33.162 -21.431 -46.853 1.00 43.57 42 ASP B N 1
ATOM 1716 C CA . ASP B 1 42 ? -33.814 -22.435 -46.005 1.00 43.00 42 ASP B CA 1
ATOM 1717 C C . ASP B 1 42 ? -32.957 -22.814 -44.787 1.00 40.82 42 ASP B C 1
ATOM 1718 O O . ASP B 1 42 ? -33.175 -23.857 -44.168 1.00 40.55 42 ASP B O 1
ATOM 1723 N N . SER B 1 43 ? -31.987 -21.960 -44.454 1.00 38.86 43 SER B N 1
ATOM 1724 C CA . SER B 1 43 ? -31.187 -22.100 -43.241 1.00 37.04 43 SER B CA 1
ATOM 1725 C C . SER B 1 43 ? -31.595 -21.033 -42.232 1.00 35.94 43 SER B C 1
ATOM 1726 O O . SER B 1 43 ? -32.261 -20.058 -42.578 1.00 36.48 43 SER B O 1
ATOM 1729 N N . PHE B 1 44 ? -31.183 -21.225 -40.983 1.00 34.58 44 PHE B N 1
ATOM 1730 C CA . PHE B 1 44 ? -31.336 -20.210 -39.945 1.00 33.53 44 PHE B CA 1
ATOM 1731 C C . PHE B 1 44 ? -29.959 -19.883 -39.367 1.00 32.34 44 PHE B C 1
ATOM 1732 O O . PHE B 1 44 ? -29.198 -20.790 -39.029 1.00 32.04 44 PHE B O 1
ATOM 1740 N N . VAL B 1 45 ? -29.642 -18.591 -39.267 1.00 31.69 45 VAL B N 1
ATOM 1741 C CA . VAL B 1 45 ? -28.331 -18.133 -38.801 1.00 30.57 45 VAL B CA 1
ATOM 1742 C C . VAL B 1 45 ? -28.495 -17.268 -37.552 1.00 29.75 45 VAL B C 1
ATOM 1743 O O . VAL B 1 45 ? -29.245 -16.291 -37.568 1.00 29.83 45 VAL B O 1
ATOM 1747 N N . GLY B 1 46 ? -27.789 -17.630 -36.481 1.00 28.68 46 GLY B N 1
ATOM 1748 C CA . GLY B 1 46 ? -27.835 -16.884 -35.219 1.00 28.33 46 GLY B CA 1
ATOM 1749 C C . GLY B 1 46 ? -26.572 -16.066 -35.020 1.00 27.96 46 GLY B C 1
ATOM 1750 O O . GLY B 1 46 ? -25.484 -16.628 -34.952 1.00 27.54 46 GLY B O 1
ATOM 1751 N N . LEU B 1 47 ? -26.714 -14.746 -34.908 1.00 28.28 47 LEU B N 1
ATOM 1752 C CA . LEU B 1 47 ? -25.561 -13.837 -34.895 1.00 28.62 47 LEU B CA 1
ATOM 1753 C C . LEU B 1 47 ? -24.980 -13.597 -33.506 1.00 28.52 47 LEU B C 1
ATOM 1754 O O . LEU B 1 47 ? -25.700 -13.241 -32.575 1.00 28.31 47 LEU B O 1
ATOM 1759 N N . ALA B 1 48 ? -23.664 -13.771 -33.391 1.00 28.47 48 ALA B N 1
ATOM 1760 C CA . ALA B 1 48 ? -22.929 -13.451 -32.169 1.00 28.46 48 ALA B CA 1
ATOM 1761 C C . ALA B 1 48 ? -22.577 -11.963 -32.145 1.00 28.70 48 ALA B C 1
ATOM 1762 O O . ALA B 1 48 ? -22.664 -11.284 -33.166 1.00 29.25 48 ALA B O 1
ATOM 1764 N N . GLY B 1 49 ? -22.189 -11.466 -30.973 1.00 28.50 49 GLY B N 1
ATOM 1765 C CA . GLY B 1 49 ? -21.663 -10.107 -30.838 1.00 28.97 49 GLY B CA 1
ATOM 1766 C C . GLY B 1 49 ? -22.701 -9.012 -30.653 1.00 29.72 49 GLY B C 1
ATOM 1767 O O . GLY B 1 49 ? -23.895 -9.279 -30.494 1.00 29.13 49 GLY B O 1
ATOM 1768 N N . THR B 1 50 ? -22.222 -7.770 -30.693 1.00 30.37 50 THR B N 1
ATOM 1769 C CA . THR B 1 50 ? -23.036 -6.587 -30.394 1.00 31.33 50 THR B CA 1
ATOM 1770 C C . THR B 1 50 ? -24.153 -6.326 -31.412 1.00 31.34 50 THR B C 1
ATOM 1771 O O . THR B 1 50 ? -23.988 -6.569 -32.611 1.00 31.27 50 THR B O 1
ATOM 1775 N N . THR B 1 51 ? -25.280 -5.812 -30.917 1.00 31.34 51 THR B N 1
ATOM 1776 C CA . THR B 1 51 ? -26.423 -5.441 -31.761 1.00 31.97 51 THR B CA 1
ATOM 1777 C C . THR B 1 51 ? -26.046 -4.418 -32.834 1.00 32.65 51 THR B C 1
ATOM 1778 O O . THR B 1 51 ? -26.608 -4.432 -33.932 1.00 32.92 51 THR B O 1
ATOM 1782 N N . ALA B 1 52 ? -25.096 -3.541 -32.509 1.00 32.72 52 ALA B N 1
ATOM 1783 C CA . ALA B 1 52 ? -24.648 -2.495 -33.424 1.00 33.36 52 ALA B CA 1
ATOM 1784 C C . ALA B 1 52 ? -24.173 -3.014 -34.787 1.00 33.17 52 ALA B C 1
ATOM 1785 O O . ALA B 1 52 ? -24.262 -2.292 -35.775 1.00 33.89 52 ALA B O 1
ATOM 1787 N N . HIS B 1 53 ? -23.672 -4.248 -34.843 1.00 32.32 53 HIS B N 1
ATOM 1788 C CA . HIS B 1 53 ? -23.179 -4.826 -36.101 1.00 32.56 53 HIS B CA 1
ATOM 1789 C C . HIS B 1 53 ? -24.161 -5.774 -36.814 1.00 32.34 53 HIS B C 1
ATOM 1790 O O . HIS B 1 53 ? -23.800 -6.401 -37.811 1.00 32.60 53 HIS B O 1
ATOM 1797 N N . PHE B 1 54 ? -25.395 -5.866 -36.326 1.00 32.17 54 PHE B N 1
ATOM 1798 C CA . PHE B 1 54 ? -26.408 -6.740 -36.937 1.00 32.31 54 PHE B CA 1
ATOM 1799 C C . PHE B 1 54 ? -26.899 -6.287 -38.325 1.00 33.10 54 PHE B C 1
ATOM 1800 O O . PHE B 1 54 ? -27.039 -7.121 -39.219 1.00 33.19 54 PHE B O 1
ATOM 1808 N N . PRO B 1 55 ? -27.181 -4.979 -38.509 1.00 33.93 55 PRO B N 1
ATOM 1809 C CA . PRO B 1 55 ? -27.816 -4.546 -39.766 1.00 34.87 55 PRO B CA 1
ATOM 1810 C C . PRO B 1 55 ? -27.052 -4.897 -41.048 1.00 34.99 55 PRO B C 1
ATOM 1811 O O . PRO B 1 55 ? -27.664 -5.344 -42.020 1.00 35.29 55 PRO B O 1
ATOM 1815 N N . VAL B 1 56 ? -25.740 -4.686 -41.059 1.00 34.81 56 VAL B N 1
ATOM 1816 C CA . VAL B 1 56 ? -24.933 -5.016 -42.236 1.00 35.36 56 VAL B CA 1
ATOM 1817 C C . VAL B 1 56 ? -24.938 -6.528 -42.494 1.00 34.72 56 VAL B C 1
ATOM 1818 O O . VAL B 1 56 ? -25.111 -6.960 -43.633 1.00 34.88 56 VAL B O 1
ATOM 1822 N N . MET B 1 57 ? -24.760 -7.320 -41.438 1.00 34.06 57 MET B N 1
ATOM 1823 C CA . MET B 1 57 ? -24.754 -8.782 -41.557 1.00 34.08 57 MET B CA 1
ATOM 1824 C C . MET B 1 57 ? -26.087 -9.341 -42.060 1.00 34.27 57 MET B C 1
ATOM 1825 O O . MET B 1 57 ? -26.102 -10.242 -42.900 1.00 34.03 57 MET B O 1
ATOM 1830 N N . ARG B 1 58 ? -27.195 -8.811 -41.545 1.00 34.27 58 ARG B N 1
ATOM 1831 C CA . ARG B 1 58 ? -28.525 -9.214 -42.003 1.00 35.08 58 ARG B CA 1
ATOM 1832 C C . ARG B 1 58 ? -28.716 -8.860 -43.475 1.00 35.93 58 ARG B C 1
ATOM 1833 O O . ARG B 1 58 ? -29.217 -9.672 -44.256 1.00 36.11 58 ARG B O 1
ATOM 1841 N N . SER B 1 59 ? -28.317 -7.642 -43.837 1.00 36.05 59 SER B N 1
ATOM 1842 C CA . SER B 1 59 ? -28.446 -7.144 -45.207 1.00 37.04 59 SER B CA 1
ATOM 1843 C C . SER B 1 59 ? -27.591 -7.938 -46.201 1.00 37.03 59 SER B C 1
ATOM 1844 O O . SER B 1 59 ? -28.012 -8.189 -47.332 1.00 37.60 59 SER B O 1
ATOM 1847 N N . LEU B 1 60 ? -26.396 -8.330 -45.769 1.00 36.38 60 LEU B N 1
ATOM 1848 C CA . LEU B 1 60 ? -25.451 -9.062 -46.616 1.00 36.57 60 LEU B CA 1
ATOM 1849 C C . LEU B 1 60 ? -25.919 -10.499 -46.873 1.00 36.37 60 LEU B C 1
ATOM 1850 O O . LEU B 1 60 ? -25.987 -10.941 -48.020 1.00 36.88 60 LEU B O 1
ATOM 1855 N N . LEU B 1 61 ? -26.235 -11.218 -45.800 1.00 35.65 61 LEU B N 1
ATOM 1856 C CA . LEU B 1 61 ? -26.606 -12.632 -45.894 1.00 36.16 61 LEU B CA 1
ATOM 1857 C C . LEU B 1 61 ? -27.929 -12.863 -46.625 1.00 37.83 61 LEU B C 1
ATOM 1858 O O . LEU B 1 61 ? -28.036 -13.792 -47.425 1.00 38.01 61 LEU B O 1
ATOM 1863 N N . THR B 1 62 ? -28.926 -12.023 -46.348 1.00 39.15 62 THR B N 1
ATOM 1864 C CA . THR B 1 62 ? -30.247 -12.156 -46.973 1.00 41.01 62 THR B CA 1
ATOM 1865 C C . THR B 1 62 ? -30.251 -11.690 -48.431 1.00 43.17 62 THR B C 1
ATOM 1866 O O . THR B 1 62 ? -31.088 -12.125 -49.218 1.00 44.36 62 THR B O 1
ATOM 1870 N N . GLY B 1 63 ? -29.319 -10.805 -48.781 1.00 44.26 63 GLY B N 1
ATOM 1871 C CA . GLY B 1 63 ? -29.188 -10.311 -50.150 1.00 46.76 63 GLY B CA 1
ATOM 1872 C C . GLY B 1 63 ? -28.465 -11.264 -51.087 1.00 48.51 63 GLY B C 1
ATOM 1873 O O . GLY B 1 63 ? -28.665 -11.207 -52.299 1.00 49.93 63 GLY B O 1
ATOM 1874 N N . MET B 1 64 ? -27.621 -12.134 -50.531 1.00 49.39 64 MET B N 1
ATOM 1875 C CA . MET B 1 64 ? -26.833 -13.080 -51.329 1.00 51.22 64 MET B CA 1
ATOM 1876 C C . MET B 1 64 ? -27.710 -14.020 -52.149 1.00 53.41 64 MET B C 1
ATOM 1877 O O . MET B 1 64 ? -27.543 -14.131 -53.363 1.00 55.20 64 MET B O 1
ATOM 1882 N N . GLY B 1 65 ? -28.631 -14.704 -51.478 1.00 54.31 65 GLY B N 1
ATOM 1883 C CA . GLY B 1 65 ? -29.572 -15.597 -52.152 1.00 56.46 65 GLY B CA 1
ATOM 1884 C C . GLY B 1 65 ? -28.956 -16.927 -52.547 1.00 57.33 65 GLY B C 1
ATOM 1885 O O . GLY B 1 65 ? -28.691 -17.771 -51.691 1.00 56.84 65 GLY B O 1
ATOM 1886 N N . GLU B 1 66 ? -28.723 -17.105 -53.847 1.00 59.36 66 GLU B N 1
ATOM 1887 C CA . GLU B 1 66 ? -28.263 -18.385 -54.392 1.00 60.51 66 GLU B CA 1
ATOM 1888 C C . GLU B 1 66 ? -26.787 -18.668 -54.106 1.00 59.40 66 GLU B C 1
ATOM 1889 O O . GLU B 1 66 ? -26.407 -19.822 -53.905 1.00 59.62 66 GLU B O 1
ATOM 1895 N N . GLU B 1 67 ? -25.961 -17.624 -54.088 1.00 58.64 67 GLU B N 1
ATOM 1896 C CA . GLU B 1 67 ? -24.529 -17.781 -53.799 1.00 57.63 67 GLU B CA 1
ATOM 1897 C C . GLU B 1 67 ? -24.221 -18.016 -52.311 1.00 54.91 67 GLU B C 1
ATOM 1898 O O . GLU B 1 67 ? -23.062 -18.222 -51.948 1.00 54.10 67 GLU B O 1
ATOM 1904 N N . CYS B 1 68 ? -25.248 -17.975 -51.461 1.00 52.95 68 CYS B N 1
ATOM 1905 C CA . CYS B 1 68 ? -25.111 -18.319 -50.048 1.00 50.20 68 CYS B CA 1
ATOM 1906 C C . CYS B 1 68 ? -25.517 -19.779 -49.822 1.00 49.29 68 CYS B C 1
ATOM 1907 O O . CYS B 1 68 ? -26.683 -20.072 -49.547 1.00 49.59 68 CYS B O 1
ATOM 1910 N N . ARG B 1 69 ? -24.548 -20.683 -49.950 1.00 47.62 69 ARG B N 1
ATOM 1911 C CA . ARG B 1 69 ? -24.780 -22.122 -49.813 1.00 46.86 69 ARG B CA 1
ATOM 1912 C C . ARG B 1 69 ? -24.226 -22.610 -48.478 1.00 43.79 69 ARG B C 1
ATOM 1913 O O . ARG B 1 69 ? -23.065 -22.356 -48.160 1.00 42.31 69 ARG B O 1
ATOM 1921 N N . LEU B 1 70 ? -25.054 -23.313 -47.705 1.00 42.18 70 LEU B N 1
ATOM 1922 C CA . LEU B 1 70 ? -24.742 -23.603 -46.300 1.00 39.98 70 LEU B CA 1
ATOM 1923 C C . LEU B 1 70 ? -24.957 -25.056 -45.839 1.00 39.88 70 LEU B C 1
ATOM 1924 O O . LEU B 1 70 ? -24.846 -25.342 -44.643 1.00 38.54 70 LEU B O 1
ATOM 1929 N N . HIS B 1 71 ? -25.242 -25.976 -46.759 1.00 41.05 71 HIS B N 1
ATOM 1930 C CA . HIS B 1 71 ? -25.663 -27.330 -46.362 1.00 41.53 71 HIS B CA 1
ATOM 1931 C C . HIS B 1 71 ? -24.520 -28.325 -46.118 1.00 41.29 71 HIS B C 1
ATOM 1932 O O . HIS B 1 71 ? -24.773 -29.463 -45.710 1.00 41.50 71 HIS B O 1
ATOM 1939 N N . THR B 1 72 ? -23.279 -27.903 -46.362 1.00 40.46 72 THR B N 1
ATOM 1940 C CA . THR B 1 72 ? -22.099 -28.696 -46.001 1.00 40.45 72 THR B CA 1
ATOM 1941 C C . THR B 1 72 ? -21.016 -27.799 -45.407 1.00 39.53 72 THR B C 1
ATOM 1942 O O . THR B 1 72 ? -21.036 -26.580 -45.590 1.00 38.83 72 THR B O 1
ATOM 1946 N N . ARG B 1 73 ? -20.069 -28.419 -44.708 1.00 39.50 73 ARG B N 1
ATOM 1947 C CA . ARG B 1 73 ? -18.975 -27.701 -44.048 1.00 39.17 73 ARG B CA 1
ATOM 1948 C C . ARG B 1 73 ? -18.151 -26.889 -45.056 1.00 39.34 73 ARG B C 1
ATOM 1949 O O . ARG B 1 73 ? -17.830 -25.724 -44.811 1.00 38.42 73 ARG B O 1
ATOM 1957 N N . ASP B 1 74 ? -17.821 -27.509 -46.187 1.00 40.64 74 ASP B N 1
ATOM 1958 C CA . ASP B 1 74 ? -17.077 -26.833 -47.257 1.00 41.39 74 ASP B CA 1
ATOM 1959 C C . ASP B 1 74 ? -17.864 -25.683 -47.886 1.00 40.54 74 ASP B C 1
ATOM 1960 O O . ASP B 1 74 ? -17.294 -24.639 -48.198 1.00 40.13 74 ASP B O 1
ATOM 1965 N N . ASP B 1 75 ? -19.167 -25.877 -48.081 1.00 40.27 75 ASP B N 1
ATOM 1966 C CA . ASP B 1 75 ? -20.022 -24.822 -48.635 1.00 39.97 75 ASP B CA 1
ATOM 1967 C C . ASP B 1 75 ? -20.101 -23.621 -47.697 1.00 38.07 75 ASP B C 1
ATOM 1968 O O . ASP B 1 75 ? -19.950 -22.478 -48.132 1.00 37.67 75 ASP B O 1
ATOM 1973 N N . VAL B 1 76 ? -20.338 -23.887 -46.413 1.00 36.37 76 VAL B N 1
ATOM 1974 C CA . VAL B 1 76 ? -20.388 -22.830 -45.405 1.00 34.96 76 VAL B CA 1
ATOM 1975 C C . VAL B 1 76 ? -19.053 -22.086 -45.395 1.00 35.03 76 VAL B C 1
ATOM 1976 O O . VAL B 1 76 ? -19.017 -20.857 -45.338 1.00 34.42 76 VAL B O 1
ATOM 1980 N N . PHE B 1 77 ? -17.963 -22.846 -45.466 1.00 35.53 77 PHE B N 1
ATOM 1981 C CA . PHE B 1 77 ? -16.617 -22.279 -45.502 1.00 35.73 77 PHE B CA 1
ATOM 1982 C C . PHE B 1 77 ? -16.414 -21.327 -46.686 1.00 36.27 77 PHE B C 1
ATOM 1983 O O . PHE B 1 77 ? -16.011 -20.175 -46.495 1.00 36.10 77 PHE B O 1
ATOM 1991 N N . ARG B 1 78 ? -16.686 -21.799 -47.899 1.00 37.07 78 ARG B N 1
ATOM 1992 C CA . ARG B 1 78 ? -16.516 -20.965 -49.094 1.00 37.79 78 ARG B CA 1
ATOM 1993 C C . ARG B 1 78 ? -17.465 -19.759 -49.100 1.00 36.63 78 ARG B C 1
ATOM 1994 O O . ARG B 1 78 ? -17.099 -18.677 -49.564 1.00 36.47 78 ARG B O 1
ATOM 2002 N N . THR B 1 79 ? -18.676 -19.950 -48.583 1.00 35.21 79 THR B N 1
ATOM 2003 C CA . THR B 1 79 ? -19.665 -18.875 -48.509 1.00 34.57 79 THR B CA 1
ATOM 2004 C C . THR B 1 79 ? -19.192 -17.732 -47.617 1.00 33.54 79 THR B C 1
ATOM 2005 O O . THR B 1 79 ? -19.288 -16.568 -47.999 1.00 33.82 79 THR B O 1
ATOM 2009 N N . PHE B 1 80 ? -18.679 -18.066 -46.437 1.00 32.49 80 PHE B N 1
ATOM 2010 C CA . PHE B 1 80 ? -18.242 -17.042 -45.488 1.00 31.96 80 PHE B CA 1
ATOM 2011 C C . PHE B 1 80 ? -16.892 -16.406 -45.840 1.00 32.45 80 PHE B C 1
ATOM 2012 O O . PHE B 1 80 ? -16.610 -15.294 -45.399 1.00 32.07 80 PHE B O 1
ATOM 2020 N N . LEU B 1 81 ? -16.075 -17.086 -46.644 1.00 33.57 81 LEU B N 1
ATOM 2021 C CA . LEU B 1 81 ? -14.922 -16.433 -47.279 1.00 34.50 81 LEU B CA 1
ATOM 2022 C C . LEU B 1 81 ? -15.406 -15.296 -48.178 1.00 34.84 81 LEU B C 1
ATOM 2023 O O . LEU B 1 81 ? -14.784 -14.232 -48.242 1.00 34.83 81 LEU B O 1
ATOM 2028 N N . LYS B 1 82 ? -16.515 -15.538 -48.874 1.00 35.02 82 LYS B N 1
ATOM 2029 C CA . LYS B 1 82 ? -17.126 -14.534 -49.745 1.00 35.75 82 LYS B CA 1
ATOM 2030 C C . LYS B 1 82 ? -17.774 -13.404 -48.932 1.00 34.64 82 LYS B C 1
ATOM 2031 O O . LYS B 1 82 ? -17.761 -12.248 -49.354 1.00 35.03 82 LYS B O 1
ATOM 2037 N N . VAL B 1 83 ? -18.336 -13.748 -47.773 1.00 33.26 83 VAL B N 1
ATOM 2038 C CA . VAL B 1 83 ? -18.884 -12.755 -46.843 1.00 32.59 83 VAL B CA 1
ATOM 2039 C C . VAL B 1 83 ? -17.778 -11.807 -46.371 1.00 32.56 83 VAL B C 1
ATOM 2040 O O . VAL B 1 83 ? -17.975 -10.592 -46.334 1.00 32.22 83 VAL B O 1
ATOM 2044 N N . HIS B 1 84 ? -16.619 -12.368 -46.028 1.00 32.50 84 HIS B N 1
ATOM 2045 C CA . HIS B 1 84 ? -15.444 -11.567 -45.659 1.00 33.16 84 HIS B CA 1
ATOM 2046 C C . HIS B 1 84 ? -15.048 -10.566 -46.757 1.00 34.59 84 HIS B C 1
ATOM 2047 O O . HIS B 1 84 ? -14.795 -9.394 -46.471 1.00 34.78 84 HIS B O 1
ATOM 2054 N N . GLU B 1 85 ? -14.991 -11.032 -48.003 1.00 35.81 85 GLU B N 1
ATOM 2055 C CA . GLU B 1 85 ? -14.618 -10.168 -49.130 1.00 37.44 85 GLU B CA 1
ATOM 2056 C C . GLU B 1 85 ? -15.643 -9.060 -49.386 1.00 37.37 85 GLU B C 1
ATOM 2057 O O . GLU B 1 85 ? -15.269 -7.919 -49.648 1.00 37.61 85 GLU B O 1
ATOM 2063 N N . LYS B 1 86 ? -16.928 -9.405 -49.316 1.00 36.91 86 LYS B N 1
ATOM 2064 C CA . LYS B 1 86 ? -18.005 -8.422 -49.476 1.00 37.26 86 LYS B CA 1
ATOM 2065 C C . LYS B 1 86 ? -17.969 -7.343 -48.390 1.00 36.57 86 LYS B C 1
ATOM 2066 O O . LYS B 1 86 ? -18.120 -6.161 -48.689 1.00 37.29 86 LYS B O 1
ATOM 2072 N N . LEU B 1 87 ? -17.762 -7.749 -47.140 1.00 35.37 87 LEU B N 1
ATOM 2073 C CA . LEU B 1 87 ? -17.619 -6.793 -46.036 1.00 35.13 87 LEU B CA 1
ATOM 2074 C C . LEU B 1 87 ? -16.525 -5.761 -46.310 1.00 36.37 87 LEU B C 1
ATOM 2075 O O . LEU B 1 87 ? -16.713 -4.573 -46.046 1.00 36.81 87 LEU B O 1
ATOM 2080 N N . LYS B 1 88 ? -15.394 -6.218 -46.843 1.00 37.13 88 LYS B N 1
ATOM 2081 C CA . LYS B 1 88 ? -14.251 -5.344 -47.131 1.00 38.63 88 LYS B CA 1
ATOM 2082 C C . LYS B 1 88 ? -14.483 -4.450 -48.353 1.00 40.13 88 LYS B C 1
ATOM 2083 O O . LYS B 1 88 ? -14.265 -3.240 -48.296 1.00 40.97 88 LYS B O 1
ATOM 2089 N N . ASN B 1 89 ? -14.923 -5.052 -49.454 1.00 40.63 89 ASN B N 1
ATOM 2090 C CA . ASN B 1 89 ? -15.019 -4.350 -50.734 1.00 42.18 89 ASN B CA 1
ATOM 2091 C C . ASN B 1 89 ? -16.296 -3.517 -50.904 1.00 42.98 89 ASN B C 1
ATOM 2092 O O . ASN B 1 89 ? -16.261 -2.455 -51.528 1.00 44.30 89 ASN B O 1
ATOM 2097 N N . GLU B 1 90 ? -17.412 -3.994 -50.356 1.00 42.44 90 GLU B N 1
ATOM 2098 C CA . GLU B 1 90 ? -18.699 -3.299 -50.487 1.00 43.29 90 GLU B CA 1
ATOM 2099 C C . GLU B 1 90 ? -19.014 -2.399 -49.291 1.00 42.63 90 GLU B C 1
ATOM 2100 O O . GLU B 1 90 ? -19.475 -1.270 -49.469 1.00 43.48 90 GLU B O 1
ATOM 2106 N N . TYR B 1 91 ? -18.773 -2.899 -48.080 1.00 41.04 91 TYR B N 1
ATOM 2107 C CA . TYR B 1 91 ? -19.138 -2.178 -46.855 1.00 40.46 91 TYR B CA 1
ATOM 2108 C C . TYR B 1 91 ? -17.942 -1.565 -46.115 1.00 39.95 91 TYR B C 1
ATOM 2109 O O . TYR B 1 91 ? -18.125 -0.903 -45.092 1.00 39.52 91 TYR B O 1
ATOM 2118 N N . PHE B 1 92 ? -16.733 -1.790 -46.628 1.00 39.84 92 PHE B N 1
ATOM 2119 C CA . PHE B 1 92 ? -15.511 -1.218 -46.056 1.00 39.96 92 PHE B CA 1
ATOM 2120 C C . PHE B 1 92 ? -15.337 -1.560 -44.568 1.00 38.79 92 PHE B C 1
ATOM 2121 O O . PHE B 1 92 ? -14.988 -0.703 -43.758 1.00 38.70 92 PHE B O 1
ATOM 2129 N N . ILE B 1 93 ? -15.581 -2.826 -44.229 1.00 37.81 93 ILE B N 1
ATOM 2130 C CA . ILE B 1 93 ? -15.433 -3.338 -42.862 1.00 36.89 93 ILE B CA 1
ATOM 2131 C C . ILE B 1 93 ? -14.308 -4.366 -42.831 1.00 36.96 93 ILE B C 1
ATOM 2132 O O . ILE B 1 93 ? -14.203 -5.198 -43.732 1.00 37.02 93 ILE B O 1
ATOM 2137 N N . ASN B 1 94 ? -13.479 -4.305 -41.791 1.00 37.40 94 ASN B N 1
ATOM 2138 C CA . ASN B 1 94 ? -12.325 -5.194 -41.655 1.00 37.84 94 ASN B CA 1
ATOM 2139 C C . ASN B 1 94 ? -12.619 -6.409 -40.777 1.00 36.59 94 ASN B C 1
ATOM 2140 O O . ASN B 1 94 ? -13.284 -6.295 -39.745 1.00 35.55 94 ASN B O 1
ATOM 2145 N N . THR B 1 95 ? -12.119 -7.568 -41.206 1.00 36.56 95 THR B N 1
ATOM 2146 C CA . THR B 1 95 ? -12.207 -8.813 -40.438 1.00 35.70 95 THR B CA 1
ATOM 2147 C C . THR B 1 95 ? -10.892 -9.588 -40.574 1.00 36.63 95 THR B C 1
ATOM 2148 O O . THR B 1 95 ? -10.795 -10.560 -41.328 1.00 36.91 95 THR B O 1
ATOM 2152 N N . LYS B 1 96 ? -9.885 -9.147 -39.830 1.00 37.42 96 LYS B N 1
ATOM 2153 C CA . LYS B 1 96 ? -8.540 -9.712 -39.925 1.00 38.33 96 LYS B CA 1
ATOM 2154 C C . LYS B 1 96 ? -8.461 -11.000 -39.116 1.00 36.98 96 LYS B C 1
ATOM 2155 O O . LYS B 1 96 ? -9.167 -11.150 -38.123 1.00 36.06 96 LYS B O 1
ATOM 2161 N N . GLU B 1 97 ? -7.605 -11.926 -39.545 1.00 37.07 97 GLU B N 1
ATOM 2162 C CA . GLU B 1 97 ? -7.201 -13.048 -38.698 1.00 36.43 97 GLU B CA 1
ATOM 2163 C C . GLU B 1 97 ? -5.685 -13.213 -38.731 1.00 36.79 97 GLU B C 1
ATOM 2164 O O . GLU B 1 97 ? -5.080 -13.260 -39.803 1.00 36.84 97 GLU B O 1
ATOM 2170 N N . ASP B 1 98 ? -5.090 -13.296 -37.544 1.00 36.54 98 ASP B N 1
ATOM 2171 C CA . ASP B 1 98 ? -3.691 -13.671 -37.387 1.00 37.71 98 ASP B CA 1
ATOM 2172 C C . ASP B 1 98 ? -3.635 -15.057 -36.758 1.00 36.63 98 ASP B C 1
ATOM 2173 O O . ASP B 1 98 ? -4.349 -15.341 -35.799 1.00 35.74 98 ASP B O 1
ATOM 2178 N N . GLU B 1 99 ? -2.777 -15.914 -37.300 1.00 37.24 99 GLU B N 1
ATOM 2179 C CA . GLU B 1 99 ? -2.660 -17.295 -36.840 1.00 36.77 99 GLU B CA 1
ATOM 2180 C C . GLU B 1 99 ? -2.139 -17.401 -35.403 1.00 36.79 99 GLU B C 1
ATOM 2181 O O . GLU B 1 99 ? -2.535 -18.302 -34.663 1.00 35.61 99 GLU B O 1
ATOM 2187 N N . ASP B 1 100 ? -1.260 -16.482 -35.008 1.00 37.86 100 ASP B N 1
ATOM 2188 C CA . ASP B 1 100 ? -0.662 -16.523 -33.667 1.00 38.58 100 ASP B CA 1
ATOM 2189 C C . ASP B 1 100 ? -1.581 -16.011 -32.546 1.00 38.09 100 ASP B C 1
ATOM 2190 O O . ASP B 1 100 ? -1.225 -16.108 -31.373 1.00 38.40 100 ASP B O 1
ATOM 2195 N N . ASP B 1 101 ? -2.744 -15.462 -32.899 1.00 37.87 101 ASP B N 1
ATOM 2196 C CA . ASP B 1 101 ? -3.719 -15.015 -31.900 1.00 37.47 101 ASP B CA 1
ATOM 2197 C C . ASP B 1 101 ? -4.342 -16.200 -31.169 1.00 36.78 101 ASP B C 1
ATOM 2198 O O . ASP B 1 101 ? -4.569 -17.249 -31.771 1.00 36.51 101 ASP B O 1
ATOM 2203 N N . PRO B 1 102 ? -4.617 -16.039 -29.861 1.00 36.75 102 PRO B N 1
ATOM 2204 C CA . PRO B 1 102 ? -5.310 -17.089 -29.121 1.00 36.27 102 PRO B CA 1
ATOM 2205 C C . PRO B 1 102 ? -6.812 -17.032 -29.369 1.00 35.34 102 PRO B C 1
ATOM 2206 O O . PRO B 1 102 ? -7.281 -16.188 -30.136 1.00 34.52 102 PRO B O 1
ATOM 2210 N N . TYR B 1 103 ? -7.556 -17.925 -28.725 1.00 35.44 103 TYR B N 1
ATOM 2211 C CA . TYR B 1 103 ? -9.009 -17.937 -28.841 1.00 35.17 103 TYR B CA 1
ATOM 2212 C C . TYR B 1 103 ? -9.604 -16.647 -28.270 1.00 35.81 103 TYR B C 1
ATOM 2213 O O . TYR B 1 103 ? -9.235 -16.220 -27.173 1.00 36.02 103 TYR B O 1
ATOM 2222 N N . GLU B 1 104 ? -10.512 -16.030 -29.027 1.00 36.44 104 GLU B N 1
ATOM 2223 C CA . GLU B 1 104 ? -11.205 -14.811 -28.595 1.00 36.94 104 GLU B CA 1
ATOM 2224 C C . GLU B 1 104 ? -12.689 -14.892 -28.942 1.00 35.59 104 GLU B C 1
ATOM 2225 O O . GLU B 1 104 ? -13.047 -15.224 -30.069 1.00 35.50 104 GLU B O 1
ATOM 2231 N N . SER B 1 105 ? -13.547 -14.592 -27.970 1.00 34.70 105 SER B N 1
ATOM 2232 C CA . SER B 1 105 ? -14.999 -14.647 -28.161 1.00 33.99 105 SER B CA 1
ATOM 2233 C C . SER B 1 105 ? -15.521 -13.667 -29.210 1.00 33.14 105 SER B C 1
ATOM 2234 O O . SER B 1 105 ? -16.533 -13.934 -29.862 1.00 32.87 105 SER B O 1
ATOM 2237 N N . SER B 1 106 ? -14.835 -12.537 -29.362 1.00 32.79 106 SER B N 1
ATOM 2238 C CA . SER B 1 106 ? -15.225 -11.514 -30.325 1.00 32.67 106 SER B CA 1
ATOM 2239 C C . SER B 1 106 ? -14.965 -11.915 -31.785 1.00 32.18 106 SER B C 1
ATOM 2240 O O . SER B 1 106 ? -15.363 -11.198 -32.700 1.00 32.10 106 SER B O 1
ATOM 2243 N N . GLN B 1 107 ? -14.298 -13.049 -31.998 1.00 32.02 107 GLN B N 1
ATOM 2244 C CA . GLN B 1 107 ? -14.099 -13.600 -33.346 1.00 32.11 107 GLN B CA 1
ATOM 2245 C C . GLN B 1 107 ? -15.215 -14.560 -33.794 1.00 30.83 107 GLN B C 1
ATOM 2246 O O . GLN B 1 107 ? -15.249 -14.974 -34.953 1.00 30.75 107 GLN B O 1
ATOM 2252 N N . ILE B 1 108 ? -16.121 -14.914 -32.885 1.00 29.74 108 ILE B N 1
ATOM 2253 C CA . ILE B 1 108 ? -17.244 -15.791 -33.225 1.00 29.07 108 ILE B CA 1
ATOM 2254 C C . ILE B 1 108 ? -18.209 -15.025 -34.129 1.00 29.01 108 ILE B C 1
ATOM 2255 O O . ILE B 1 108 ? -18.568 -13.883 -33.833 1.00 29.16 108 ILE B O 1
ATOM 2260 N N . VAL B 1 109 ? -18.615 -15.650 -35.230 1.00 28.95 109 VAL B N 1
ATOM 2261 C CA . VAL B 1 109 ? -19.517 -15.013 -36.187 1.00 29.33 109 VAL B CA 1
ATOM 2262 C C . VAL B 1 109 ? -20.960 -15.467 -35.977 1.00 29.06 109 VAL B C 1
ATOM 2263 O O . VAL B 1 109 ? -21.842 -14.642 -35.746 1.00 29.05 109 VAL B O 1
ATOM 2267 N N . CYS B 1 110 ? -21.197 -16.774 -36.063 1.00 28.92 110 CYS B N 1
ATOM 2268 C CA . CYS B 1 110 ? -22.558 -17.305 -35.985 1.00 28.74 110 CYS B CA 1
ATOM 2269 C C . CYS B 1 110 ? -22.630 -18.818 -35.783 1.00 27.95 110 CYS B C 1
ATOM 2270 O O . CYS B 1 110 ? -21.640 -19.534 -35.962 1.00 28.14 110 CYS B O 1
ATOM 2273 N N . LEU B 1 111 ? -23.818 -19.279 -35.394 1.00 27.05 111 LEU B N 1
ATOM 2274 C CA . LEU B 1 111 ? -24.197 -20.687 -35.471 1.00 26.54 111 LEU B CA 1
ATOM 2275 C C . LEU B 1 111 ? -25.197 -20.832 -36.608 1.00 26.85 111 LEU B C 1
ATOM 2276 O O . LEU B 1 111 ? -25.928 -19.889 -36.922 1.00 27.07 111 LEU B O 1
ATOM 2281 N N . ILE B 1 112 ? -25.231 -22.014 -37.219 1.00 26.84 112 ILE B N 1
ATOM 2282 C CA . ILE B 1 112 ? -26.081 -22.265 -38.381 1.00 27.44 112 ILE B CA 1
ATOM 2283 C C . ILE B 1 112 ? -26.808 -23.601 -38.238 1.00 27.81 112 ILE B C 1
ATOM 2284 O O . ILE B 1 112 ? -26.227 -24.581 -37.770 1.00 27.58 112 ILE B O 1
ATOM 2289 N N . ALA B 1 113 ? -28.078 -23.625 -38.645 1.00 28.16 113 ALA B N 1
ATOM 2290 C CA . ALA B 1 113 ? -28.890 -24.843 -38.631 1.00 28.79 113 ALA B CA 1
ATOM 2291 C C . ALA B 1 113 ? -29.679 -24.972 -39.932 1.00 29.94 113 ALA B C 1
ATOM 2292 O O . ALA B 1 113 ? -30.369 -24.041 -40.343 1.00 30.35 113 ALA B O 1
ATOM 2294 N N . ASN B 1 114 ? -29.555 -26.127 -40.579 1.00 30.81 114 ASN B N 1
ATOM 2295 C CA . ASN B 1 114 ? -30.308 -26.436 -41.792 1.00 32.34 114 ASN B CA 1
ATOM 2296 C C . ASN B 1 114 ? -30.412 -27.955 -41.981 1.00 33.40 114 ASN B C 1
ATOM 2297 O O . ASN B 1 114 ? -29.961 -28.716 -41.124 1.00 32.74 114 ASN B O 1
ATOM 2302 N N . SER B 1 115 ? -31.007 -28.395 -43.088 1.00 35.13 115 SER B N 1
ATOM 2303 C CA . SER B 1 115 ? -31.194 -29.827 -43.344 1.00 36.55 115 SER B CA 1
ATOM 2304 C C . SER B 1 115 ? -29.877 -30.593 -43.561 1.00 36.90 115 SER B C 1
ATOM 2305 O O . SER B 1 115 ? -29.871 -31.826 -43.555 1.00 37.77 115 SER B O 1
ATOM 2308 N N . GLY B 1 116 ? -28.779 -29.867 -43.770 1.00 36.20 116 GLY B N 1
ATOM 2309 C CA . GLY B 1 116 ? -27.452 -30.469 -43.880 1.00 36.09 116 GLY B CA 1
ATOM 2310 C C . GLY B 1 116 ? -26.764 -30.740 -42.549 1.00 34.74 116 GLY B C 1
ATOM 2311 O O . GLY B 1 116 ? -25.817 -31.521 -42.494 1.00 35.02 116 GLY B O 1
ATOM 2312 N N . GLY B 1 117 ? -27.225 -30.091 -41.480 1.00 33.33 117 GLY B N 1
ATOM 2313 C CA . GLY B 1 117 ? -26.643 -30.266 -40.145 1.00 31.87 117 GLY B CA 1
ATOM 2314 C C . GLY B 1 117 ? -26.573 -28.955 -39.380 1.00 30.28 117 GLY B C 1
ATOM 2315 O O . GLY B 1 117 ? -27.235 -27.982 -39.744 1.00 29.97 117 GLY B O 1
ATOM 2316 N N . ILE B 1 118 ? -25.764 -28.937 -38.322 1.00 28.93 118 ILE B N 1
ATOM 2317 C CA . ILE B 1 118 ? -25.565 -27.737 -37.503 1.00 27.66 118 ILE B CA 1
ATOM 2318 C C . ILE B 1 118 ? -24.092 -27.324 -37.495 1.00 27.16 118 ILE B C 1
ATOM 2319 O O . ILE B 1 118 ? -23.209 -28.170 -37.352 1.00 26.80 118 ILE B O 1
ATOM 2324 N N . PHE B 1 119 ? -23.840 -26.022 -37.653 1.00 26.83 119 PHE B N 1
ATOM 2325 C CA . PHE B 1 119 ? -22.481 -25.503 -37.864 1.00 26.60 119 PHE B CA 1
ATOM 2326 C C . PHE B 1 119 ? -22.180 -24.261 -37.029 1.00 25.94 119 PHE B C 1
ATOM 2327 O O . PHE B 1 119 ? -23.091 -23.563 -36.584 1.00 25.37 119 PHE B O 1
ATOM 2335 N N . GLY B 1 120 ? -20.887 -23.994 -36.847 1.00 26.00 120 GLY B N 1
ATOM 2336 C CA . GLY B 1 120 ? -20.401 -22.764 -36.227 1.00 25.56 120 GLY B CA 1
ATOM 2337 C C . GLY B 1 120 ? -19.274 -22.157 -37.050 1.00 26.08 120 GLY B C 1
ATOM 2338 O O . GLY B 1 120 ? -18.461 -22.883 -37.617 1.00 26.65 120 GLY B O 1
ATOM 2339 N N . VAL B 1 121 ? -19.227 -20.826 -37.111 1.00 26.17 121 VAL B N 1
ATOM 2340 C CA . VAL B 1 121 ? -18.229 -20.110 -37.907 1.00 26.71 121 VAL B CA 1
ATOM 2341 C C . VAL B 1 121 ? -17.405 -19.183 -37.012 1.00 26.69 121 VAL B C 1
ATOM 2342 O O . VAL B 1 121 ? -17.961 -18.376 -36.267 1.00 26.45 121 VAL B O 1
ATOM 2346 N N . TYR B 1 122 ? -16.082 -19.306 -37.096 1.00 27.39 122 TYR B N 1
ATOM 2347 C CA . TYR B 1 122 ? -15.157 -18.506 -36.292 1.00 27.74 122 TYR B CA 1
ATOM 2348 C C . TYR B 1 122 ? -14.258 -17.689 -37.210 1.00 28.76 122 TYR B C 1
ATOM 2349 O O . TYR B 1 122 ? -13.551 -18.250 -38.050 1.00 29.18 122 TYR B O 1
ATOM 2358 N N . SER B 1 123 ? -14.306 -16.366 -37.054 1.00 29.17 123 SER B N 1
ATOM 2359 C CA . SER B 1 123 ? -13.437 -15.444 -37.795 1.00 30.43 123 SER B CA 1
ATOM 2360 C C . SER B 1 123 ? -13.641 -15.503 -39.320 1.00 31.14 123 SER B C 1
ATOM 2361 O O . SER B 1 123 ? -12.711 -15.240 -40.082 1.00 31.96 123 SER B O 1
ATOM 2364 N N . TYR B 1 124 ? -14.855 -15.862 -39.749 1.00 30.88 124 TYR B N 1
ATOM 2365 C CA . TYR B 1 124 ? -15.243 -15.904 -41.170 1.00 31.52 124 TYR B CA 1
ATOM 2366 C C . TYR B 1 124 ? -14.474 -16.924 -42.021 1.00 32.03 124 TYR B C 1
ATOM 2367 O O . TYR B 1 124 ? -14.598 -16.926 -43.248 1.00 32.87 124 TYR B O 1
ATOM 2376 N N . ARG B 1 125 ? -13.702 -17.796 -41.375 1.00 31.53 125 ARG B N 1
ATOM 2377 C CA . ARG B 1 125 ? -12.760 -18.670 -42.079 1.00 32.17 125 ARG B CA 1
ATOM 2378 C C . ARG B 1 125 ? -12.727 -20.103 -41.535 1.00 32.06 125 ARG B C 1
ATOM 2379 O O . ARG B 1 125 ? -12.559 -21.048 -42.303 1.00 32.54 125 ARG B O 1
ATOM 2387 N N . GLU B 1 126 ? -12.869 -20.253 -40.217 1.00 31.13 126 GLU B N 1
ATOM 2388 C CA . GLU B 1 126 ? -12.773 -21.549 -39.549 1.00 31.03 126 GLU B CA 1
ATOM 2389 C C . GLU B 1 126 ? -14.182 -22.076 -39.254 1.00 30.67 126 GLU B C 1
ATOM 2390 O O . GLU B 1 126 ? -14.899 -21.513 -38.421 1.00 29.84 126 GLU B O 1
ATOM 2396 N N . VAL B 1 127 ? -14.574 -23.152 -39.936 1.00 31.40 127 VAL B N 1
ATOM 2397 C CA . VAL B 1 127 ? -15.929 -23.696 -39.817 1.00 31.67 127 VAL B CA 1
ATOM 2398 C C . VAL B 1 127 ? -15.933 -25.064 -39.138 1.00 31.81 127 VAL B C 1
ATOM 2399 O O . VAL B 1 127 ? -15.164 -25.951 -39.508 1.00 31.84 127 VAL B O 1
ATOM 2403 N N . PHE B 1 128 ? -16.819 -25.218 -38.154 1.00 31.84 128 PHE B N 1
ATOM 2404 C CA . PHE B 1 128 ? -16.980 -26.463 -37.402 1.00 32.23 128 PHE B CA 1
ATOM 2405 C C . PHE B 1 128 ? -18.361 -27.073 -37.623 1.00 32.61 128 PHE B C 1
ATOM 2406 O O . PHE B 1 128 ? -19.338 -26.359 -37.849 1.00 32.30 128 PHE B O 1
ATOM 2414 N N . SER B 1 129 ? -18.426 -28.399 -37.558 1.00 33.31 129 SER B N 1
ATOM 2415 C CA . SER B 1 129 ? -19.689 -29.126 -37.567 1.00 33.81 129 SER B CA 1
ATOM 2416 C C . SER B 1 129 ? -19.856 -29.805 -36.212 1.00 33.72 129 SER B C 1
ATOM 2417 O O . SER B 1 129 ? -18.879 -30.290 -35.641 1.00 33.84 129 SER B O 1
ATOM 2420 N N . PHE B 1 130 ? -21.087 -29.836 -35.701 1.00 33.59 130 PHE B N 1
ATOM 2421 C CA . PHE B 1 130 ? -21.369 -30.402 -34.381 1.00 33.68 130 PHE B CA 1
ATOM 2422 C C . PHE B 1 130 ? -22.291 -31.614 -34.486 1.00 34.93 130 PHE B C 1
ATOM 2423 O O . PHE B 1 130 ? -23.196 -31.646 -35.320 1.00 35.87 130 PHE B O 1
ATOM 2431 N N . ASP B 1 131 ? -22.059 -32.602 -33.626 1.00 35.80 131 ASP B N 1
ATOM 2432 C CA . ASP B 1 131 ? -22.811 -33.861 -33.651 1.00 37.17 131 ASP B CA 1
ATOM 2433 C C . ASP B 1 131 ? -24.112 -33.798 -32.853 1.00 36.78 131 ASP B C 1
ATOM 2434 O O . ASP B 1 131 ? -25.143 -34.286 -33.314 1.00 37.41 131 ASP B O 1
ATOM 2439 N N . ARG B 1 132 ? -24.059 -33.202 -31.661 1.00 35.74 132 ARG B N 1
ATOM 2440 C CA . ARG B 1 132 ? -25.212 -33.162 -30.757 1.00 35.35 132 ARG B CA 1
ATOM 2441 C C . ARG B 1 132 ? -25.695 -31.736 -30.472 1.00 33.53 132 ARG B C 1
ATOM 2442 O O . ARG B 1 132 ? -26.872 -31.430 -30.683 1.00 33.04 132 ARG B O 1
ATOM 2450 N N . PHE B 1 133 ? -24.799 -30.875 -29.988 1.00 31.36 133 PHE B N 1
ATOM 2451 C CA . PHE B 1 133 ? -25.146 -29.482 -29.702 1.00 30.30 133 PHE B CA 1
ATOM 2452 C C . PHE B 1 133 ? -23.930 -28.573 -29.504 1.00 29.53 133 PHE B C 1
ATOM 2453 O O . PHE B 1 133 ? -22.806 -29.040 -29.299 1.00 28.94 133 PHE B O 1
ATOM 2461 N N . TRP B 1 134 ? -24.182 -27.267 -29.574 1.00 28.81 134 TRP B N 1
ATOM 2462 C CA . TRP B 1 134 ? -23.235 -26.252 -29.111 1.00 28.12 134 TRP B CA 1
ATOM 2463 C C . TRP B 1 134 ? -23.977 -24.934 -28.844 1.00 27.47 134 TRP B C 1
ATOM 2464 O O . TRP B 1 134 ? -25.143 -24.790 -29.215 1.00 27.24 134 TRP B O 1
ATOM 2475 N N . GLY B 1 135 ? -23.308 -23.994 -28.178 1.00 26.36 135 GLY B N 1
ATOM 2476 C CA . GLY B 1 135 ? -23.875 -22.678 -27.911 1.00 25.71 135 GLY B CA 1
ATOM 2477 C C . GLY B 1 135 ? -22.828 -21.582 -27.878 1.00 25.54 135 GLY B C 1
ATOM 2478 O O . GLY B 1 135 ? -21.635 -21.855 -27.695 1.00 25.11 135 GLY B O 1
ATOM 2479 N N . ILE B 1 136 ? -23.279 -20.340 -28.063 1.00 25.08 136 ILE B N 1
ATOM 2480 C CA . ILE B 1 136 ? -22.402 -19.170 -28.042 1.00 25.17 136 ILE B CA 1
ATOM 2481 C C . ILE B 1 136 ? -23.049 -17.994 -27.316 1.00 24.97 136 ILE B C 1
ATOM 2482 O O . ILE B 1 136 ? -24.268 -17.971 -27.108 1.00 24.55 136 ILE B O 1
ATOM 2487 N N . GLY B 1 137 ? -22.218 -17.026 -26.938 1.00 24.53 137 GLY B N 1
ATOM 2488 C CA . GLY B 1 137 ? -22.674 -15.825 -26.247 1.00 24.98 137 GLY B CA 1
ATOM 2489 C C . GLY B 1 137 ? -22.438 -15.911 -24.753 1.00 25.19 137 GLY B C 1
ATOM 2490 O O . GLY B 1 137 ? -21.952 -16.924 -24.246 1.00 25.25 137 GLY B O 1
ATOM 2491 N N . SER B 1 138 ? -22.814 -14.851 -24.046 1.00 25.55 138 SER B N 1
ATOM 2492 C CA . SER B 1 138 ? -22.532 -14.718 -22.614 1.00 25.96 138 SER B CA 1
ATOM 2493 C C . SER B 1 138 ? -23.221 -15.756 -21.721 1.00 25.90 138 SER B C 1
ATOM 2494 O O . SER B 1 138 ? -22.740 -16.038 -20.626 1.00 25.98 138 SER B O 1
ATOM 2497 N N . GLY B 1 139 ? -24.341 -16.320 -22.173 1.00 25.81 139 GLY B N 1
ATOM 2498 C CA . GLY B 1 139 ? -25.049 -17.329 -21.387 1.00 25.68 139 GLY B CA 1
ATOM 2499 C C . GLY B 1 139 ? -24.833 -18.769 -21.828 1.00 25.32 139 GLY B C 1
ATOM 2500 O O . GLY B 1 139 ? -25.556 -19.656 -21.380 1.00 25.70 139 GLY B O 1
ATOM 2501 N N . ARG B 1 140 ? -23.836 -19.015 -22.679 1.00 25.28 140 ARG B N 1
ATOM 2502 C CA . ARG B 1 140 ? -23.685 -20.326 -23.326 1.00 25.43 140 ARG B CA 1
ATOM 2503 C C . ARG B 1 140 ? -23.210 -21.438 -22.388 1.00 25.66 140 ARG B C 1
ATOM 2504 O O . ARG B 1 140 ? -23.574 -22.598 -22.583 1.00 25.53 140 ARG B O 1
ATOM 2512 N N . ASN B 1 141 ? -22.408 -21.096 -21.382 1.00 25.82 141 ASN B N 1
ATOM 2513 C CA . ASN B 1 141 ? -21.939 -22.099 -20.420 1.00 26.20 141 ASN B CA 1
ATOM 2514 C C . ASN B 1 141 ? -23.088 -22.716 -19.621 1.00 25.63 141 ASN B C 1
ATOM 2515 O O . ASN B 1 141 ? -23.108 -23.926 -19.384 1.00 25.36 141 ASN B O 1
ATOM 2520 N N . TYR B 1 142 ? -24.049 -21.885 -19.230 1.00 24.96 142 TYR B N 1
ATOM 2521 C CA . TYR B 1 142 ? -25.258 -22.365 -18.561 1.00 24.79 142 TYR B CA 1
ATOM 2522 C C . TYR B 1 142 ? -26.055 -23.261 -19.512 1.00 24.70 142 TYR B C 1
ATOM 2523 O O . TYR B 1 142 ? -26.560 -24.314 -19.115 1.00 24.72 142 TYR B O 1
ATOM 2532 N N . ALA B 1 143 ? -26.156 -22.833 -20.771 1.00 24.63 143 ALA B N 1
ATOM 2533 C CA . ALA B 1 143 ? -26.896 -23.566 -21.799 1.00 24.72 143 ALA B CA 1
ATOM 2534 C C . ALA B 1 143 ? -26.289 -24.936 -22.091 1.00 25.07 143 ALA B C 1
ATOM 2535 O O . ALA B 1 143 ? -27.015 -25.924 -22.213 1.00 25.46 143 ALA B O 1
ATOM 2537 N N . LEU B 1 144 ? -24.962 -24.992 -22.198 1.00 25.13 144 LEU B N 1
ATOM 2538 C CA . LEU B 1 144 ? -24.257 -26.254 -22.460 1.00 25.29 144 LEU B CA 1
ATOM 2539 C C . LEU B 1 144 ? -24.493 -27.287 -21.356 1.00 25.78 144 LEU B C 1
ATOM 2540 O O . LEU B 1 144 ? -24.744 -28.461 -21.638 1.00 26.44 144 LEU B O 1
ATOM 2545 N N . GLY B 1 145 ? -24.411 -26.842 -20.105 1.00 25.92 145 GLY B N 1
ATOM 2546 C CA . GLY B 1 145 ? -24.694 -27.697 -18.954 1.00 26.36 145 GLY B CA 1
ATOM 2547 C C . GLY B 1 145 ? -26.112 -28.245 -18.943 1.00 26.85 145 GLY B C 1
ATOM 2548 O O . GLY B 1 145 ? -26.328 -29.410 -18.603 1.00 27.38 145 GLY B O 1
ATOM 2549 N N . ALA B 1 146 ? -27.078 -27.408 -19.319 1.00 26.55 146 ALA B N 1
ATOM 2550 C CA . ALA B 1 146 ? -28.481 -27.816 -19.361 1.00 26.93 146 ALA B CA 1
ATOM 2551 C C . ALA B 1 146 ? -28.742 -28.839 -20.461 1.00 27.14 146 ALA B C 1
ATOM 2552 O O . ALA B 1 146 ? -29.383 -29.863 -20.222 1.00 27.96 146 ALA B O 1
ATOM 2554 N N . MET B 1 147 ? -28.249 -28.551 -21.663 1.00 26.89 147 MET B N 1
ATOM 2555 C CA . MET B 1 147 ? -28.459 -29.427 -22.817 1.00 27.01 147 MET B CA 1
ATOM 2556 C C . MET B 1 147 ? -27.749 -30.769 -22.637 1.00 27.55 147 MET B C 1
ATOM 2557 O O . MET B 1 147 ? -28.292 -31.814 -22.999 1.00 27.75 147 MET B O 1
ATOM 2562 N N . HIS B 1 148 ? -26.544 -30.736 -22.068 1.00 27.52 148 HIS B N 1
ATOM 2563 C CA . HIS B 1 148 ? -25.809 -31.961 -21.751 1.00 28.17 148 HIS B CA 1
ATOM 2564 C C . HIS B 1 148 ? -26.580 -32.837 -20.765 1.00 28.82 148 HIS B C 1
ATOM 2565 O O . HIS B 1 148 ? -26.632 -34.057 -20.919 1.00 29.04 148 HIS B O 1
ATOM 2572 N N . ALA B 1 149 ? -27.170 -32.204 -19.754 1.00 28.36 149 ALA B N 1
ATOM 2573 C CA . ALA B 1 149 ? -27.903 -32.921 -18.715 1.00 29.03 149 ALA B CA 1
ATOM 2574 C C . ALA B 1 149 ? -29.184 -33.585 -19.222 1.00 29.49 149 ALA B C 1
ATOM 2575 O O . ALA B 1 149 ? -29.594 -34.606 -18.673 1.00 30.22 149 ALA B O 1
ATOM 2577 N N . VAL B 1 150 ? -29.803 -33.022 -20.263 1.00 29.16 150 VAL B N 1
ATOM 2578 C CA . VAL B 1 150 ? -31.104 -33.508 -20.748 1.00 29.95 150 VAL B CA 1
ATOM 2579 C C . VAL B 1 150 ? -31.106 -34.162 -22.138 1.00 30.38 150 VAL B C 1
ATOM 2580 O O . VAL B 1 150 ? -32.136 -34.701 -22.545 1.00 31.55 150 VAL B O 1
ATOM 2584 N N . TYR B 1 151 ? -29.982 -34.136 -22.856 1.00 29.90 151 TYR B N 1
ATOM 2585 C CA . TYR B 1 151 ? -29.950 -34.603 -24.255 1.00 30.45 151 TYR B CA 1
ATOM 2586 C C . TYR B 1 151 ? -30.481 -36.032 -24.461 1.00 32.64 151 TYR B C 1
ATOM 2587 O O . TYR B 1 151 ? -31.199 -36.292 -25.428 1.00 33.30 151 TYR B O 1
ATOM 2596 N N . ASP B 1 152 ? -30.127 -36.948 -23.559 1.00 34.36 152 ASP B N 1
ATOM 2597 C CA . ASP B 1 152 ? -30.483 -38.368 -23.705 1.00 36.56 152 ASP B CA 1
ATOM 2598 C C . ASP B 1 152 ? -31.912 -38.720 -23.270 1.00 37.78 152 ASP B C 1
ATOM 2599 O O . ASP B 1 152 ? -32.306 -39.879 -23.353 1.00 39.30 152 ASP B O 1
ATOM 2604 N N . ARG B 1 153 ? -32.680 -37.736 -22.805 1.00 37.94 153 ARG B N 1
ATOM 2605 C CA . ARG B 1 153 ? -34.090 -37.946 -22.464 1.00 39.28 153 ARG B CA 1
ATOM 2606 C C . ARG B 1 153 ? -34.891 -38.375 -23.697 1.00 39.76 153 ARG B C 1
ATOM 2607 O O . ARG B 1 153 ? -34.900 -37.670 -24.709 1.00 38.95 153 ARG B O 1
ATOM 2615 N N . THR B 1 154 ? -35.569 -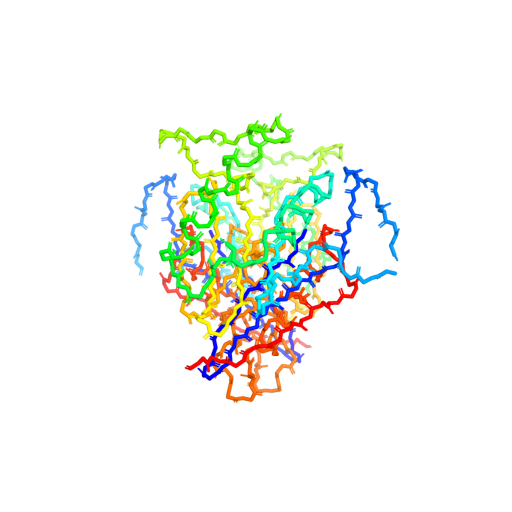39.519 -23.608 1.00 40.77 154 THR B N 1
ATOM 2616 C CA . THR B 1 154 ? -36.281 -40.083 -24.761 1.00 41.61 154 THR B CA 1
ATOM 2617 C C . THR B 1 154 ? -37.500 -39.255 -25.190 1.00 41.68 154 THR B C 1
ATOM 2618 O O . THR B 1 154 ? -37.901 -39.300 -26.352 1.00 42.27 154 THR B O 1
ATOM 2622 N N . ASP B 1 155 ? -38.075 -38.500 -24.256 1.00 41.30 155 ASP B N 1
ATOM 2623 C CA . ASP B 1 155 ? -39.241 -37.655 -24.541 1.00 41.96 155 ASP B CA 1
ATOM 2624 C C . ASP B 1 155 ? -38.904 -36.280 -25.145 1.00 40.41 155 ASP B C 1
ATOM 2625 O O . ASP B 1 155 ? -39.815 -35.530 -25.501 1.00 40.68 155 ASP B O 1
ATOM 2630 N N . LEU B 1 156 ? -37.616 -35.951 -25.264 1.00 38.91 156 LEU B N 1
ATOM 2631 C CA . LEU B 1 156 ? -37.184 -34.635 -25.756 1.00 37.32 156 LEU B CA 1
ATOM 2632 C C . LEU B 1 156 ? -36.589 -34.699 -27.164 1.00 36.97 156 LEU B C 1
ATOM 2633 O O . LEU B 1 156 ? -35.620 -35.426 -27.398 1.00 36.63 156 LEU B O 1
ATOM 2638 N N . ASP B 1 157 ? -37.158 -33.924 -28.088 1.00 36.69 157 ASP B N 1
ATOM 2639 C CA . ASP B 1 157 ? -36.600 -33.781 -29.439 1.00 36.50 157 ASP B CA 1
ATOM 2640 C C . ASP B 1 157 ? -35.610 -32.606 -29.498 1.00 34.90 157 ASP B C 1
ATOM 2641 O O . ASP B 1 157 ? -35.356 -31.956 -28.479 1.00 33.87 157 ASP B O 1
ATOM 2646 N N . ALA B 1 158 ? -35.051 -32.340 -30.680 1.00 34.45 158 ALA B N 1
ATOM 2647 C CA . ALA B 1 158 ? -34.040 -31.287 -30.843 1.00 33.41 158 ALA B CA 1
ATOM 2648 C C . ALA B 1 158 ? -34.556 -29.891 -30.476 1.00 32.72 158 ALA B C 1
ATOM 2649 O O . ALA B 1 158 ? -33.827 -29.096 -29.878 1.00 31.73 158 ALA B O 1
ATOM 2651 N N . GLY B 1 159 ? -35.801 -29.599 -30.847 1.00 33.29 159 GLY B N 1
ATOM 2652 C CA . GLY B 1 159 ? -36.430 -28.314 -30.541 1.00 32.92 159 GLY B CA 1
ATOM 2653 C C . GLY B 1 159 ? -36.587 -28.083 -29.050 1.00 32.47 159 GLY B C 1
ATOM 2654 O O . GLY B 1 159 ? -36.305 -26.993 -28.552 1.00 31.66 159 GLY B O 1
ATOM 2655 N N . ALA B 1 160 ? -37.022 -29.119 -28.337 1.00 33.02 160 ALA B N 1
ATOM 2656 C CA . ALA B 1 160 ? -37.216 -29.046 -26.886 1.00 32.54 160 ALA B CA 1
ATOM 2657 C C . ALA B 1 160 ? -35.895 -28.889 -26.127 1.00 31.02 160 ALA B C 1
ATOM 2658 O O . ALA B 1 160 ? -35.839 -28.199 -25.108 1.00 30.39 160 ALA B O 1
ATOM 2660 N N . ILE B 1 161 ? -34.844 -29.541 -26.619 1.00 30.33 161 ILE B N 1
ATOM 2661 C CA . ILE B 1 161 ? -33.517 -29.444 -26.008 1.00 29.14 161 ILE B CA 1
ATOM 2662 C C . ILE B 1 161 ? -32.954 -28.029 -26.183 1.00 28.44 161 ILE B C 1
ATOM 2663 O O . ILE B 1 161 ? -32.340 -27.488 -25.266 1.00 27.50 161 ILE B O 1
ATOM 2668 N N . ALA B 1 162 ? -33.183 -27.435 -27.354 1.00 29.06 162 ALA B N 1
ATOM 2669 C CA . ALA B 1 162 ? -32.752 -26.064 -27.640 1.00 28.69 162 ALA B CA 1
ATOM 2670 C C . ALA B 1 162 ? -33.458 -25.036 -26.753 1.00 29.02 162 ALA B C 1
ATOM 2671 O O . ALA B 1 162 ? -32.830 -24.087 -26.278 1.00 28.49 162 ALA B O 1
ATOM 2673 N N . ARG B 1 163 ? -34.759 -25.225 -26.537 1.00 29.91 163 ARG B N 1
ATOM 2674 C CA . ARG B 1 163 ? -35.534 -24.355 -25.647 1.00 30.41 163 ARG B CA 1
ATOM 2675 C C . ARG B 1 163 ? -34.967 -24.401 -24.229 1.00 29.75 163 ARG B C 1
ATOM 2676 O O . ARG B 1 163 ? -34.759 -23.361 -23.599 1.00 29.16 163 ARG B O 1
ATOM 2684 N N . ILE B 1 164 ? -34.716 -25.615 -23.744 1.00 29.54 164 ILE B N 1
ATOM 2685 C CA . ILE B 1 164 ? -34.118 -25.835 -22.424 1.00 29.39 164 ILE B CA 1
ATOM 2686 C C . ILE B 1 164 ? -32.736 -25.171 -22.305 1.00 28.66 164 ILE B C 1
ATOM 2687 O O . ILE B 1 164 ? -32.385 -24.650 -21.242 1.00 28.58 164 ILE B O 1
ATOM 2692 N N . GLY B 1 165 ? -31.963 -25.189 -23.391 1.00 28.04 165 GLY B N 1
ATOM 2693 C CA . GLY B 1 165 ? -30.667 -24.513 -23.429 1.00 27.55 165 GLY B CA 1
ATOM 2694 C C . GLY B 1 165 ? -30.787 -23.005 -23.271 1.00 27.57 165 GLY B C 1
ATOM 2695 O O . GLY B 1 165 ? -30.063 -22.398 -22.480 1.00 27.17 165 GLY B O 1
ATOM 2696 N N . VAL B 1 166 ? -31.713 -22.402 -24.011 1.00 28.10 166 VAL B N 1
ATOM 2697 C CA . VAL B 1 166 ? -31.923 -20.957 -23.943 1.00 28.39 166 VAL B CA 1
ATOM 2698 C C . VAL B 1 166 ? -32.532 -20.552 -22.592 1.00 28.99 166 VAL B C 1
ATOM 2699 O O . VAL B 1 166 ? -32.171 -19.510 -22.043 1.00 28.94 166 VAL B O 1
ATOM 2703 N N . GLU B 1 167 ? -33.445 -21.370 -22.065 1.00 29.59 167 GLU B N 1
ATOM 2704 C CA . GLU B 1 167 ? -34.027 -21.140 -20.732 1.00 30.11 167 GLU B CA 1
ATOM 2705 C C . GLU B 1 167 ? -32.943 -21.000 -19.656 1.00 28.93 167 GLU B C 1
ATOM 2706 O O . GLU B 1 167 ? -33.012 -20.111 -18.804 1.00 28.78 167 GLU B O 1
ATOM 2712 N N . ALA B 1 168 ? -31.948 -21.883 -19.706 1.00 27.77 168 ALA B N 1
ATOM 2713 C CA . ALA B 1 168 ? -30.837 -21.870 -18.751 1.00 27.13 168 ALA B CA 1
ATOM 2714 C C . ALA B 1 168 ? -30.017 -20.581 -18.842 1.00 26.43 168 ALA B C 1
ATOM 2715 O O . ALA B 1 168 ? -29.622 -20.020 -17.821 1.00 25.70 168 ALA B O 1
ATOM 2717 N N . GLY B 1 169 ? -29.751 -20.134 -20.067 1.00 25.91 169 GLY B N 1
ATOM 2718 C CA . GLY B 1 169 ? -29.053 -18.877 -20.301 1.00 26.04 169 GLY B CA 1
ATOM 2719 C C . GLY B 1 169 ? -29.813 -17.686 -19.748 1.00 26.66 169 GLY B C 1
ATOM 2720 O O . GLY B 1 169 ? -29.231 -16.831 -19.083 1.00 26.76 169 GLY B O 1
ATOM 2721 N N . ILE B 1 170 ? -31.117 -17.644 -20.013 1.00 27.15 170 ILE B N 1
ATOM 2722 C CA . ILE B 1 170 ? -31.989 -16.579 -19.505 1.00 28.08 170 ILE B CA 1
ATOM 2723 C C . ILE B 1 170 ? -32.064 -16.584 -17.974 1.00 28.64 170 ILE B C 1
ATOM 2724 O O . ILE B 1 170 ? -32.099 -15.524 -17.349 1.00 29.07 170 ILE B O 1
ATOM 2729 N N . GLU B 1 171 ? -32.088 -17.771 -17.378 1.00 28.60 171 GLU B N 1
ATOM 2730 C CA . GLU B 1 171 ? -32.193 -17.905 -15.925 1.00 29.49 171 GLU B CA 1
ATOM 2731 C C . GLU B 1 171 ? -31.023 -17.262 -15.176 1.00 29.19 171 GLU B C 1
ATOM 2732 O O . GLU B 1 171 ? -31.230 -16.627 -14.140 1.00 29.50 171 GLU B O 1
ATOM 2738 N N . PHE B 1 172 ? -29.808 -17.419 -15.704 1.00 28.22 172 PHE B N 1
ATOM 2739 C CA . PHE B 1 172 ? -28.591 -17.039 -14.977 1.00 28.33 172 PHE B CA 1
ATOM 2740 C C . PHE B 1 172 ? -27.804 -15.848 -15.543 1.00 28.34 172 PHE B C 1
ATOM 2741 O O . PHE B 1 172 ? -27.057 -15.207 -14.805 1.00 28.57 172 PHE B O 1
ATOM 2749 N N . ASP B 1 173 ? -27.971 -15.547 -16.829 1.00 28.27 173 ASP B N 1
ATOM 2750 C CA . ASP B 1 173 ? -27.215 -14.474 -17.482 1.00 28.58 173 ASP B CA 1
ATOM 2751 C C . ASP B 1 173 ? -28.041 -13.189 -17.570 1.00 29.68 173 ASP B C 1
ATOM 2752 O O . ASP B 1 173 ? -29.136 -13.191 -18.132 1.00 29.84 173 ASP B O 1
ATOM 2757 N N . LYS B 1 174 ? -27.504 -12.095 -17.029 1.00 30.82 174 LYS B N 1
ATOM 2758 C CA . LYS B 1 174 ? -28.175 -10.790 -17.099 1.00 32.18 174 LYS B CA 1
ATOM 2759 C C . LYS B 1 174 ? -28.253 -10.240 -18.529 1.00 31.80 174 LYS B C 1
ATOM 2760 O O . LYS B 1 174 ? -29.149 -9.456 -18.842 1.00 32.40 174 LYS B O 1
ATOM 2766 N N . SER B 1 175 ? -27.319 -10.655 -19.386 1.00 30.94 175 SER B N 1
ATOM 2767 C CA . SER B 1 175 ? -27.320 -10.271 -20.803 1.00 30.58 175 SER B CA 1
ATOM 2768 C C . SER B 1 175 ? -28.124 -11.219 -21.706 1.00 30.13 175 SER B C 1
ATOM 2769 O O . SER B 1 175 ? -27.955 -11.202 -22.926 1.00 29.77 175 SER B O 1
ATOM 2772 N N . SER B 1 176 ? -29.001 -12.030 -21.113 1.00 30.13 176 SER B N 1
ATOM 2773 C CA . SER B 1 176 ? -29.941 -12.854 -21.869 1.00 29.79 176 SER B CA 1
ATOM 2774 C C . SER B 1 176 ? -31.351 -12.633 -21.332 1.00 31.00 176 SER B C 1
ATOM 2775 O O . SER B 1 176 ? -31.540 -12.549 -20.119 1.00 31.76 176 SER B O 1
ATOM 2778 N N . ALA B 1 177 ? -32.337 -12.542 -22.226 1.00 31.55 177 ALA B N 1
ATOM 2779 C CA . ALA B 1 177 ? -33.726 -12.295 -21.815 1.00 32.48 177 ALA B CA 1
ATOM 2780 C C . ALA B 1 177 ? -34.768 -12.948 -22.729 1.00 33.11 177 ALA B C 1
ATOM 2781 O O . ALA B 1 177 ? -34.552 -13.108 -23.931 1.00 32.65 177 ALA B O 1
ATOM 2783 N N . ALA B 1 178 ? -35.902 -13.312 -22.130 1.00 34.25 178 ALA B N 1
ATOM 2784 C CA . ALA B 1 178 ? -37.072 -13.812 -22.854 1.00 35.35 178 ALA B CA 1
ATOM 2785 C C . ALA B 1 178 ? -37.630 -12.731 -23.783 1.00 36.52 178 ALA B C 1
ATOM 2786 O O . ALA B 1 178 ? -37.346 -11.551 -23.589 1.00 36.93 178 ALA B O 1
ATOM 2788 N N . PRO B 1 179 ? -38.436 -13.119 -24.790 1.00 37.35 179 PRO B N 1
ATOM 2789 C CA . PRO B 1 179 ? -38.904 -14.465 -25.122 1.00 37.62 179 PRO B CA 1
ATOM 2790 C C . PRO B 1 179 ? -37.884 -15.298 -25.899 1.00 36.85 179 PRO B C 1
ATOM 2791 O O . PRO B 1 179 ? -36.915 -14.763 -26.443 1.00 35.58 179 PRO B O 1
ATOM 2795 N N . ILE B 1 180 ? -38.127 -16.604 -25.941 1.00 37.32 180 ILE B N 1
ATOM 2796 C CA . ILE B 1 180 ? -37.250 -17.557 -26.612 1.00 36.60 180 ILE B CA 1
ATOM 2797 C C . ILE B 1 180 ? -37.750 -17.810 -28.035 1.00 37.33 180 ILE B C 1
ATOM 2798 O O . ILE B 1 180 ? -38.949 -17.998 -28.252 1.00 38.53 180 ILE B O 1
ATOM 2803 N N . ASP B 1 181 ? -36.828 -17.804 -28.994 1.00 36.59 181 ASP B N 1
ATOM 2804 C CA . ASP B 1 181 ? -37.141 -18.089 -30.397 1.00 37.19 181 ASP B CA 1
ATOM 2805 C C . ASP B 1 181 ? -36.461 -19.393 -30.816 1.00 36.18 181 ASP B C 1
ATOM 2806 O O . ASP B 1 181 ? -35.237 -19.507 -30.747 1.00 34.54 181 ASP B O 1
ATOM 2811 N N . VAL B 1 182 ? -37.261 -20.372 -31.235 1.00 36.41 182 VAL B N 1
ATOM 2812 C CA . VAL B 1 182 ? -36.747 -21.674 -31.655 1.00 36.09 182 VAL B CA 1
ATOM 2813 C C . VAL B 1 182 ? -37.316 -22.051 -33.022 1.00 36.96 182 VAL B C 1
ATOM 2814 O O . VAL B 1 182 ? -38.510 -21.883 -33.271 1.00 37.82 182 VAL B O 1
ATOM 2818 N N . HIS B 1 183 ? -36.447 -22.549 -33.899 1.00 36.37 183 HIS B N 1
ATOM 2819 C CA . HIS B 1 183 ? -36.846 -23.066 -35.207 1.00 37.61 183 HIS B CA 1
ATOM 2820 C C . HIS B 1 183 ? -36.253 -24.452 -35.396 1.00 37.39 183 HIS B C 1
ATOM 2821 O O . HIS B 1 183 ? -35.094 -24.685 -35.054 1.00 35.67 183 HIS B O 1
ATOM 2828 N N . THR B 1 184 ? -37.054 -25.364 -35.939 1.00 38.68 184 THR B N 1
ATOM 2829 C CA . THR B 1 184 ? -36.615 -26.734 -36.190 1.00 39.17 184 THR B CA 1
ATOM 2830 C C . THR B 1 184 ? -36.621 -27.029 -37.688 1.00 40.42 184 THR B C 1
ATOM 2831 O O . THR B 1 184 ? -37.419 -26.464 -38.431 1.00 41.42 184 THR B O 1
ATOM 2835 N N . VAL B 1 185 ? -35.717 -27.906 -38.122 1.00 40.85 185 VAL B N 1
ATOM 2836 C CA . VAL B 1 185 ? -35.604 -28.297 -39.531 1.00 42.45 185 VAL B CA 1
ATOM 2837 C C . VAL B 1 185 ? -35.306 -29.793 -39.628 1.00 43.33 185 VAL B C 1
ATOM 2838 O O . VAL B 1 185 ? -34.494 -30.313 -38.861 1.00 42.16 185 VAL B O 1
ATOM 2842 N N . ARG B 1 186 ? -35.959 -30.479 -40.565 1.00 45.61 186 ARG B N 1
ATOM 2843 C CA . ARG B 1 186 ? -35.729 -31.912 -40.761 1.00 47.11 186 ARG B CA 1
ATOM 2844 C C . ARG B 1 186 ? -34.463 -32.135 -41.592 1.00 46.85 186 ARG B C 1
ATOM 2845 O O . ARG B 1 186 ? -34.242 -31.454 -42.593 1.00 46.91 186 ARG B O 1
ATOM 2853 N N . LEU B 1 187 ? -33.642 -33.094 -41.170 1.00 46.58 187 LEU B N 1
ATOM 2854 C CA . LEU B 1 187 ? -32.431 -33.463 -41.907 1.00 46.62 187 LEU B CA 1
ATOM 2855 C C . LEU B 1 187 ? -32.781 -34.132 -43.235 1.00 48.65 187 LEU B C 1
ATOM 2856 O O . LEU B 1 187 ? -33.774 -34.855 -43.327 1.00 49.94 187 LEU B O 1
ATOM 2861 N N . GLN B 1 188 ? -31.963 -33.8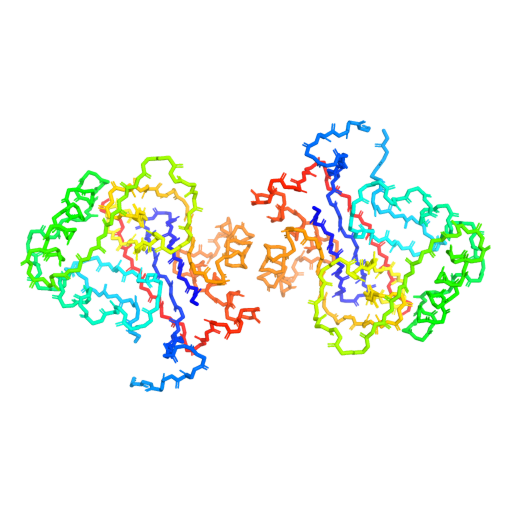85 -44.256 1.00 49.05 188 GLN B N 1
ATOM 2862 C CA . GLN B 1 188 ? -32.199 -34.425 -45.596 1.00 51.11 188 GLN B CA 1
ATOM 2863 C C . GLN B 1 188 ? -31.881 -35.916 -45.664 1.00 52.62 188 GLN B C 1
ATOM 2864 O O . GLN B 1 188 ? -31.180 -36.454 -44.807 1.00 52.07 188 GLN B O 1
#

InterPro domains:
  IPR001353 Proteasome, subunit alpha/beta [PF00227] (2-185)
  IPR029055 Nucleophile aminohydrolases, N-terminal [G3DSA:3.60.20.10] (2-186)
  IPR029055 Nucleophile aminohydrolases, N-terminal [SSF56235] (1-186)